Protein AF-A0A838R719-F1 (afdb_monomer_lite)

Radius of gyration: 29.33 Å; chains: 1; bounding box: 70×62×132 Å

Structure (mmCIF, N/CA/C/O backbone):
data_AF-A0A838R719-F1
#
_entry.id   AF-A0A838R719-F1
#
loop_
_atom_site.group_PDB
_atom_site.id
_atom_site.type_symbol
_atom_site.label_atom_id
_atom_site.label_alt_id
_atom_site.label_comp_id
_atom_site.label_asym_id
_atom_site.label_entity_id
_atom_site.label_seq_id
_atom_site.pdbx_PDB_ins_code
_atom_site.Cartn_x
_atom_site.Cartn_y
_atom_site.Cartn_z
_atom_site.occupancy
_atom_site.B_iso_or_equiv
_atom_site.auth_seq_id
_atom_site.auth_comp_id
_atom_site.auth_asym_id
_atom_site.auth_atom_id
_atom_site.pdbx_PDB_model_num
ATOM 1 N N . MET A 1 1 ? -8.180 -10.929 10.086 1.00 77.38 1 MET A N 1
ATOM 2 C CA . MET A 1 1 ? -8.666 -9.894 9.152 1.00 77.38 1 MET A CA 1
ATOM 3 C C . MET A 1 1 ? -10.172 -10.023 8.986 1.00 77.38 1 MET A C 1
ATOM 5 O O . MET A 1 1 ? -10.664 -11.146 8.957 1.00 77.38 1 MET A O 1
ATOM 9 N N . ILE A 1 2 ? -10.889 -8.903 8.896 1.00 78.19 2 ILE A N 1
ATOM 10 C CA . ILE A 1 2 ? -12.315 -8.831 8.558 1.00 78.19 2 ILE A CA 1
ATOM 11 C C . ILE A 1 2 ? -12.434 -7.903 7.357 1.00 78.19 2 ILE A C 1
ATOM 13 O O . ILE A 1 2 ? -12.201 -6.699 7.480 1.00 78.19 2 ILE A O 1
ATOM 17 N N . THR A 1 3 ? -12.775 -8.466 6.203 1.00 77.31 3 THR A N 1
ATOM 18 C CA . THR A 1 3 ? -12.796 -7.728 4.939 1.00 77.31 3 THR A CA 1
ATOM 19 C C . THR A 1 3 ? -14.096 -7.928 4.160 1.00 77.31 3 THR A C 1
ATOM 21 O O . THR A 1 3 ? -14.910 -8.774 4.529 1.00 77.31 3 THR A O 1
ATOM 24 N N . ASN A 1 4 ? -14.321 -7.142 3.099 1.00 71.38 4 ASN A N 1
ATOM 25 C CA . ASN A 1 4 ? -15.365 -7.381 2.084 1.00 71.38 4 ASN A CA 1
ATOM 26 C C . ASN A 1 4 ? -16.804 -7.529 2.622 1.00 71.38 4 ASN A C 1
ATOM 28 O O . ASN A 1 4 ? -17.576 -8.379 2.189 1.00 71.38 4 ASN A O 1
ATOM 32 N N . GLY A 1 5 ? -17.189 -6.691 3.579 1.00 75.94 5 GLY A N 1
ATOM 33 C CA . GLY A 1 5 ? -18.496 -6.725 4.238 1.00 75.94 5 GLY A CA 1
ATOM 34 C C . GLY A 1 5 ? -18.612 -7.791 5.331 1.00 75.94 5 GLY A C 1
ATOM 35 O O . GLY A 1 5 ? -19.689 -7.957 5.907 1.00 75.94 5 GLY A O 1
ATOM 36 N N . GLY A 1 6 ? -17.524 -8.504 5.631 1.00 78.94 6 GLY A N 1
ATOM 37 C CA . GLY A 1 6 ? -17.451 -9.484 6.702 1.00 78.94 6 GLY A CA 1
ATOM 38 C C . GLY A 1 6 ? -17.818 -8.892 8.063 1.00 78.94 6 GLY A C 1
ATOM 39 O O . GLY A 1 6 ? -17.633 -7.701 8.339 1.00 78.94 6 GLY A O 1
ATOM 40 N N . SER A 1 7 ? -18.348 -9.747 8.935 1.00 86.81 7 SER A N 1
ATOM 41 C CA . SER A 1 7 ? -18.736 -9.370 10.289 1.00 86.81 7 SER A CA 1
ATOM 42 C C . SER A 1 7 ? -18.269 -10.419 11.286 1.00 86.81 7 SER A C 1
ATOM 44 O O . SER A 1 7 ? -18.580 -11.600 11.129 1.00 86.81 7 SER A O 1
ATOM 46 N N . LEU A 1 8 ? -17.546 -9.988 12.318 1.00 86.69 8 LEU A N 1
ATOM 47 C CA . LEU A 1 8 ? -17.349 -10.781 13.524 1.00 86.69 8 LEU A CA 1
ATOM 48 C C . LEU A 1 8 ? -18.478 -10.440 14.494 1.00 86.69 8 LEU A C 1
ATOM 50 O O . LEU A 1 8 ? -18.549 -9.316 14.986 1.00 86.69 8 LEU A O 1
ATOM 54 N N . GLN A 1 9 ? -19.351 -11.409 14.755 1.00 87.19 9 GLN A N 1
ATOM 55 C CA . GLN A 1 9 ? -20.379 -11.307 15.786 1.00 87.19 9 GLN A CA 1
ATOM 56 C C . GLN A 1 9 ? -19.982 -12.204 16.949 1.00 87.19 9 GLN A C 1
ATOM 58 O O . GLN A 1 9 ? -19.832 -13.413 16.767 1.00 87.19 9 GLN A O 1
ATOM 63 N N . ASN A 1 10 ? -19.795 -11.608 18.121 1.00 79.50 10 ASN A N 1
ATOM 64 C CA . ASN A 1 10 ? -19.562 -12.345 19.353 1.00 79.50 10 ASN A CA 1
ATOM 65 C C . ASN A 1 10 ? -20.627 -11.941 20.370 1.00 79.50 10 ASN A C 1
ATOM 67 O O . ASN A 1 10 ? -20.874 -10.754 20.579 1.00 79.50 10 ASN A O 1
ATOM 71 N N . GLU A 1 11 ? -21.277 -12.945 20.957 1.00 72.25 11 GLU A N 1
ATOM 72 C CA . GLU A 1 11 ? -22.266 -12.736 22.014 1.00 72.25 11 GLU A CA 1
ATOM 73 C C . GLU A 1 11 ? -21.646 -12.737 23.422 1.00 72.25 11 GLU A C 1
ATOM 75 O O . GLU A 1 11 ? -22.366 -12.563 24.399 1.00 72.25 11 GLU A O 1
ATOM 80 N N . GLY A 1 12 ? -20.335 -12.959 23.527 1.00 68.00 12 GLY A N 1
ATOM 81 C CA . GLY A 1 12 ? -19.564 -12.760 24.749 1.00 68.00 12 GLY A CA 1
ATOM 82 C C . GLY A 1 12 ? -18.343 -11.881 24.502 1.00 68.00 12 GLY A C 1
ATOM 83 O O . GLY A 1 12 ? -18.222 -11.221 23.469 1.00 68.00 12 GLY A O 1
ATOM 84 N N . ASP A 1 13 ? -17.416 -11.920 25.447 1.00 72.38 13 ASP A N 1
ATOM 85 C CA . ASP A 1 13 ? -16.278 -11.011 25.472 1.00 72.38 13 ASP A CA 1
ATOM 86 C C . ASP A 1 13 ? -15.185 -11.405 24.459 1.00 72.38 13 ASP A C 1
ATOM 88 O O . ASP A 1 13 ? -14.971 -12.583 24.146 1.00 72.38 13 ASP A O 1
ATOM 92 N N . LEU A 1 14 ? -14.452 -10.409 23.955 1.00 77.12 14 LEU A N 1
ATOM 93 C CA . LEU A 1 14 ? -13.231 -10.589 23.172 1.00 77.12 14 LEU A CA 1
ATOM 94 C C . LEU A 1 14 ? -12.013 -10.175 24.003 1.00 77.12 14 LEU A C 1
ATOM 96 O O . LEU A 1 14 ? -11.861 -9.006 24.368 1.00 77.12 14 LEU A O 1
ATOM 100 N N . TRP A 1 15 ? -11.139 -11.138 24.298 1.00 76.56 15 TRP A N 1
ATOM 101 C CA . TRP A 1 15 ? -9.974 -10.935 25.161 1.00 76.56 15 TRP A CA 1
ATOM 102 C C . TRP A 1 15 ? -8.662 -11.023 24.384 1.00 76.56 15 TRP A C 1
ATOM 104 O O . TRP A 1 15 ? -8.458 -11.916 23.559 1.00 76.56 15 TRP A O 1
ATOM 114 N N . PHE A 1 16 ? -7.759 -10.104 24.707 1.00 72.50 16 PHE A N 1
ATOM 115 C CA . PHE A 1 16 ? -6.403 -10.024 24.186 1.00 72.50 16 PHE A CA 1
ATOM 116 C C . PHE A 1 16 ? -5.405 -10.201 25.331 1.00 72.50 16 PHE A C 1
ATOM 118 O O . PHE A 1 16 ? -5.369 -9.389 26.257 1.00 72.50 16 PHE A O 1
ATOM 125 N N . GLY A 1 17 ? -4.603 -11.264 25.254 1.00 62.38 17 GLY A N 1
ATOM 126 C CA . GLY A 1 17 ? -3.667 -11.685 26.300 1.00 62.38 17 GLY A CA 1
ATOM 127 C C . GLY A 1 17 ? -4.093 -12.985 26.990 1.00 62.38 17 GLY A C 1
ATOM 128 O O . GLY A 1 17 ? -5.257 -13.381 26.941 1.00 62.38 17 GLY A O 1
ATOM 129 N N . ALA A 1 18 ? -3.135 -13.685 27.600 1.00 48.94 18 ALA A N 1
ATOM 130 C CA . ALA A 1 18 ? -3.378 -14.915 28.354 1.00 48.94 18 ALA A CA 1
ATOM 131 C C . ALA A 1 18 ? -3.495 -14.617 29.861 1.00 48.94 18 ALA A C 1
ATOM 133 O O . ALA A 1 18 ? -2.730 -13.814 30.394 1.00 48.94 18 ALA A O 1
ATOM 134 N N . GLY A 1 19 ? -4.427 -15.278 30.557 1.00 54.28 19 GLY A N 1
ATOM 135 C CA . GLY A 1 19 ? -4.322 -15.463 32.012 1.00 54.28 19 GLY A CA 1
ATOM 136 C C . GLY A 1 19 ? -3.189 -16.444 32.342 1.00 54.28 19 GLY A C 1
ATOM 137 O O . GLY A 1 19 ? -2.858 -17.242 31.476 1.00 54.28 19 GLY A O 1
ATOM 138 N N . ASP A 1 20 ? -2.622 -16.373 33.558 1.00 50.97 20 ASP A N 1
ATOM 139 C CA . ASP A 1 20 ? -1.497 -17.141 34.158 1.00 50.97 20 ASP A CA 1
ATOM 140 C C . ASP A 1 20 ? -0.232 -17.427 33.311 1.00 50.97 20 ASP A C 1
ATOM 142 O O . ASP A 1 20 ? 0.877 -17.231 33.812 1.00 50.97 20 ASP A O 1
ATOM 146 N N . ASP A 1 21 ? -0.337 -17.776 32.035 1.00 51.78 21 ASP A N 1
ATOM 147 C CA . ASP A 1 21 ? 0.764 -17.995 31.105 1.00 51.78 21 ASP A CA 1
ATOM 148 C C . ASP A 1 21 ? 1.360 -16.666 30.608 1.00 51.78 21 ASP A C 1
ATOM 150 O O . ASP A 1 21 ? 0.670 -15.735 30.196 1.00 51.78 21 ASP A O 1
ATOM 154 N N . THR A 1 22 ? 2.686 -16.550 30.674 1.00 52.50 22 THR A N 1
ATOM 155 C CA . THR A 1 22 ? 3.433 -15.379 30.198 1.00 52.50 22 THR A CA 1
ATOM 156 C C . THR A 1 22 ? 3.223 -15.177 28.693 1.00 52.50 22 THR A C 1
ATOM 158 O O . THR A 1 22 ? 3.523 -16.112 27.942 1.00 52.50 22 THR A O 1
ATOM 161 N N . PRO A 1 23 ? 2.787 -13.985 28.228 1.00 53.38 23 PRO A N 1
ATOM 162 C CA . PRO A 1 23 ? 2.910 -13.616 26.822 1.00 53.38 23 PRO A CA 1
ATOM 163 C C . PRO A 1 23 ? 4.351 -13.860 26.370 1.00 53.38 23 PRO A C 1
ATOM 165 O O . PRO A 1 23 ? 5.290 -13.544 27.107 1.00 53.38 23 PRO A O 1
ATOM 168 N N . GLN A 1 24 ? 4.527 -14.481 25.203 1.00 56.62 24 GLN A N 1
ATOM 169 C CA . GLN A 1 24 ? 5.858 -14.602 24.619 1.00 56.62 24 GLN A CA 1
ATOM 170 C C . GLN A 1 24 ? 6.325 -13.208 24.201 1.00 56.62 24 GLN A C 1
ATOM 172 O O . GLN A 1 24 ? 5.541 -12.436 23.654 1.00 56.62 24 GLN A O 1
ATOM 177 N N . ASP A 1 25 ? 7.584 -12.900 24.493 1.00 56.81 25 ASP A N 1
ATOM 178 C CA . ASP A 1 25 ? 8.253 -11.708 23.979 1.00 56.81 25 ASP A CA 1
ATOM 179 C C . ASP A 1 25 ? 8.214 -11.736 22.438 1.00 56.81 25 ASP A C 1
ATOM 181 O O . ASP A 1 25 ? 8.481 -12.789 21.847 1.00 56.81 25 ASP A O 1
ATOM 185 N N . GLY A 1 26 ? 7.819 -10.630 21.803 1.00 57.72 26 GLY A N 1
ATOM 186 C CA . GLY A 1 26 ? 7.615 -10.517 20.351 1.00 57.72 26 GLY A CA 1
ATOM 187 C C . GLY A 1 26 ? 6.250 -11.005 19.834 1.00 57.72 26 GLY A C 1
ATOM 188 O O . GLY A 1 26 ? 6.131 -11.381 18.665 1.00 57.72 26 GLY A O 1
ATOM 189 N N . LEU A 1 27 ? 5.210 -11.086 20.679 1.00 66.50 27 LEU A N 1
ATOM 190 C CA . LEU A 1 27 ? 3.857 -11.444 20.227 1.00 66.50 27 LEU A CA 1
ATOM 191 C C . LEU A 1 27 ? 3.095 -10.201 19.744 1.00 66.50 27 LEU A C 1
ATOM 193 O O . LEU A 1 27 ? 2.573 -9.429 20.547 1.00 66.50 27 LEU A O 1
ATOM 197 N N . HIS A 1 28 ? 2.924 -10.085 18.428 1.00 72.75 28 HIS A N 1
ATOM 198 C CA . HIS A 1 28 ? 2.081 -9.064 17.804 1.00 72.75 28 HIS A CA 1
ATOM 199 C C . HIS A 1 28 ? 0.752 -9.684 17.350 1.00 72.75 28 HIS A C 1
ATOM 201 O O . HIS A 1 28 ? 0.721 -10.622 16.550 1.00 72.75 28 HIS A O 1
ATOM 207 N N . VAL A 1 29 ? -0.369 -9.170 17.855 1.00 78.50 29 VAL A N 1
ATOM 208 C CA . VAL A 1 29 ? -1.722 -9.571 17.450 1.00 78.50 29 VAL A CA 1
ATOM 209 C C . VAL A 1 29 ? -2.439 -8.360 16.864 1.00 78.50 29 VAL A C 1
ATOM 211 O O . VAL A 1 29 ? -2.842 -7.439 17.576 1.00 78.50 29 VAL A O 1
ATOM 214 N N . LYS A 1 30 ? -2.656 -8.397 15.549 1.00 83.75 30 LYS A N 1
ATOM 215 C CA . LYS A 1 30 ? -3.321 -7.335 14.788 1.00 83.75 30 LYS A CA 1
ATOM 216 C C . LYS A 1 30 ? -4.665 -7.822 14.242 1.00 83.75 30 LYS A C 1
ATOM 218 O O . LYS A 1 30 ? -4.744 -8.800 13.498 1.00 83.75 30 LYS A O 1
ATOM 223 N N . PHE A 1 31 ? -5.741 -7.125 14.590 1.00 87.62 31 PHE A N 1
ATOM 224 C CA . PHE A 1 31 ? -7.045 -7.248 13.945 1.00 87.62 31 PHE A CA 1
ATOM 225 C C . PHE A 1 31 ? -7.160 -6.191 12.860 1.00 87.62 31 PHE A C 1
ATOM 227 O O . PHE A 1 31 ? -7.421 -5.028 13.150 1.00 87.62 31 PHE A O 1
ATOM 234 N N . GLU A 1 32 ? -6.997 -6.603 11.607 1.00 89.75 32 GLU A N 1
ATOM 235 C CA . GLU A 1 32 ? -7.240 -5.710 10.476 1.00 89.75 32 GLU A CA 1
ATOM 236 C C . GLU A 1 32 ? -8.698 -5.738 10.032 1.00 89.75 32 GLU A C 1
ATOM 238 O O . GLU A 1 32 ? -9.289 -6.813 9.864 1.00 89.75 32 GLU A O 1
ATOM 243 N N . ILE A 1 33 ? -9.258 -4.549 9.825 1.00 89.38 33 ILE A N 1
ATOM 244 C CA . ILE A 1 33 ? -10.626 -4.321 9.374 1.00 89.38 33 ILE A CA 1
ATOM 245 C C . ILE A 1 33 ? -10.572 -3.456 8.113 1.00 89.38 33 ILE A C 1
ATOM 247 O O . ILE A 1 33 ? -10.143 -2.305 8.163 1.00 89.38 33 ILE A O 1
ATOM 251 N N . ASN A 1 34 ? -11.056 -3.992 6.994 1.00 87.69 34 ASN A N 1
ATOM 252 C CA . ASN A 1 34 ? -11.165 -3.258 5.734 1.00 87.69 34 ASN A CA 1
ATOM 253 C C . ASN A 1 34 ? -12.505 -3.550 5.065 1.00 87.69 34 ASN A C 1
ATOM 255 O O . ASN A 1 34 ? -12.730 -4.636 4.548 1.00 87.69 34 ASN A O 1
ATOM 259 N N . ASN A 1 35 ? -13.408 -2.581 5.059 1.00 85.88 35 ASN A N 1
ATOM 260 C CA . ASN A 1 35 ? -14.805 -2.767 4.686 1.00 85.88 35 ASN A CA 1
ATOM 261 C C . ASN A 1 35 ? -15.501 -3.825 5.567 1.00 85.88 35 ASN A C 1
ATOM 263 O O . ASN A 1 35 ? -16.239 -4.660 5.064 1.00 85.88 35 ASN A O 1
ATOM 267 N N . GLY A 1 36 ? -15.242 -3.839 6.878 1.00 88.31 36 GLY A N 1
ATOM 268 C CA . GLY A 1 36 ? -15.708 -4.886 7.799 1.00 88.31 36 GLY A CA 1
ATOM 269 C C . GLY A 1 36 ? -16.334 -4.355 9.089 1.00 88.31 36 GLY A C 1
ATOM 270 O O . GLY A 1 36 ? -16.240 -3.165 9.400 1.00 88.31 36 GLY A O 1
ATOM 271 N N . THR A 1 37 ? -16.972 -5.245 9.855 1.00 91.12 37 THR A N 1
ATOM 272 C CA . THR A 1 37 ? -17.564 -4.902 11.161 1.00 91.12 37 THR A CA 1
ATOM 273 C C . THR A 1 37 ? -17.186 -5.887 12.264 1.00 91.12 37 THR A C 1
ATOM 275 O O . THR A 1 37 ? -17.127 -7.096 12.043 1.00 91.12 37 THR A O 1
ATOM 278 N N . ILE A 1 38 ? -16.979 -5.374 13.474 1.00 90.12 38 ILE A N 1
ATOM 279 C CA . ILE A 1 38 ? -16.944 -6.167 14.706 1.00 90.12 38 ILE A CA 1
ATOM 280 C C . ILE A 1 38 ? -18.122 -5.728 15.567 1.00 90.12 38 ILE A C 1
ATOM 282 O O . ILE A 1 38 ? -18.239 -4.546 15.882 1.00 90.12 38 ILE A O 1
ATOM 286 N N . ASN A 1 39 ? -18.978 -6.672 15.947 1.00 89.75 39 ASN A N 1
ATOM 287 C CA . ASN A 1 39 ? -20.129 -6.437 16.809 1.00 89.75 39 ASN A CA 1
ATOM 288 C C . ASN A 1 39 ? -20.024 -7.346 18.038 1.00 89.75 39 ASN A C 1
ATOM 290 O O . ASN A 1 39 ? -20.223 -8.559 17.938 1.00 89.75 39 ASN A O 1
ATOM 294 N N . LEU A 1 40 ? -19.694 -6.743 19.177 1.00 86.75 40 LEU A N 1
ATOM 295 C CA . LEU A 1 40 ? -19.631 -7.379 20.492 1.00 86.75 40 LEU A CA 1
ATOM 296 C C . LEU A 1 40 ? -20.865 -6.904 21.268 1.00 86.75 40 LEU A C 1
ATOM 298 O O . LEU A 1 40 ? -20.818 -5.882 21.945 1.00 86.75 40 LEU A O 1
ATOM 302 N N . THR A 1 41 ? -22.011 -7.538 21.010 1.00 74.88 41 THR A N 1
ATOM 303 C CA . THR A 1 41 ? -23.331 -7.039 21.451 1.00 74.88 41 THR A CA 1
ATOM 304 C C . THR A 1 41 ? -24.197 -8.100 22.136 1.00 74.88 41 THR A C 1
ATOM 306 O O . THR A 1 41 ? -25.429 -8.024 22.070 1.00 74.88 41 THR A O 1
ATOM 309 N N . GLY A 1 42 ? -23.591 -9.172 22.650 1.00 66.62 42 GLY A N 1
ATOM 310 C CA . GLY A 1 42 ? -24.321 -10.191 23.404 1.00 66.62 42 GLY A CA 1
ATOM 311 C C . GLY A 1 42 ? -24.181 -10.014 24.908 1.00 66.62 42 GLY A C 1
ATOM 312 O O . GLY A 1 42 ? -23.352 -9.264 25.394 1.00 66.62 42 GLY A O 1
ATOM 313 N N . GLY A 1 43 ? -25.058 -10.689 25.651 1.00 57.09 43 GLY A N 1
ATOM 314 C CA . GLY A 1 43 ? -25.228 -10.425 27.076 1.00 57.09 43 GLY A CA 1
ATOM 315 C C . GLY A 1 43 ? -24.026 -10.830 27.928 1.00 57.09 43 GLY A C 1
ATOM 316 O O . GLY A 1 43 ? -23.511 -11.931 27.763 1.00 57.09 43 GLY A O 1
ATOM 317 N N . ASP A 1 44 ? -23.696 -9.965 28.895 1.00 56.72 44 ASP A N 1
ATOM 318 C CA . ASP A 1 44 ? -22.672 -10.115 29.937 1.00 56.72 44 ASP A CA 1
ATOM 319 C C . ASP A 1 44 ? -22.376 -11.585 30.295 1.00 56.72 44 ASP A C 1
ATOM 321 O O . ASP A 1 44 ? -23.104 -12.221 31.076 1.00 56.72 44 ASP A O 1
ATOM 325 N N . VAL A 1 45 ? -21.286 -12.138 29.759 1.00 51.28 45 VAL A N 1
ATOM 326 C CA . VAL A 1 45 ? -20.786 -13.432 30.217 1.00 51.28 45 VAL A CA 1
ATOM 327 C C . VAL A 1 45 ? -19.997 -13.171 31.494 1.00 51.28 45 VAL A C 1
ATOM 329 O O . VAL A 1 45 ? -18.846 -12.754 31.480 1.00 51.28 45 VAL A O 1
ATOM 332 N N . TYR A 1 46 ? -20.635 -13.415 32.638 1.00 51.56 46 TYR A N 1
ATOM 333 C CA . TYR A 1 46 ? -19.911 -13.583 33.896 1.00 51.56 46 TYR A CA 1
ATOM 334 C C . TYR A 1 46 ? -18.855 -14.684 33.704 1.00 51.56 46 TYR A C 1
ATOM 336 O O . TYR A 1 46 ? -19.244 -15.777 33.277 1.00 51.56 46 TYR A O 1
ATOM 344 N N . PRO A 1 47 ? -17.573 -14.474 34.057 1.00 48.31 47 PRO A N 1
ATOM 345 C CA . PRO A 1 47 ? -16.648 -15.592 34.167 1.00 48.31 47 PRO A CA 1
ATOM 346 C C . PRO A 1 47 ? -17.202 -16.570 35.215 1.00 48.31 47 PRO A C 1
ATOM 348 O O . PRO A 1 47 ? -17.322 -16.247 36.401 1.00 48.31 47 PRO A O 1
ATOM 351 N N . ASP A 1 48 ? -17.633 -17.746 34.754 1.00 44.19 48 ASP A N 1
ATOM 352 C CA . ASP A 1 48 ? -17.992 -18.882 35.601 1.00 44.19 48 ASP A CA 1
ATOM 353 C C . ASP A 1 48 ? -16.718 -19.603 36.032 1.00 44.19 48 ASP A C 1
ATOM 355 O O . ASP A 1 48 ? -16.453 -20.722 35.608 1.00 44.19 48 ASP A O 1
ATOM 359 N N . ASP A 1 49 ? -15.915 -18.960 36.874 1.00 42.12 49 ASP A N 1
ATOM 360 C CA . ASP A 1 49 ? -14.897 -19.628 37.673 1.00 42.12 49 ASP A CA 1
ATOM 361 C C . ASP A 1 49 ? -14.226 -18.673 38.663 1.00 42.12 49 ASP A C 1
ATOM 363 O O . ASP A 1 49 ? -13.663 -17.649 38.320 1.00 42.12 49 ASP A O 1
ATOM 367 N N . GLN A 1 50 ? -14.367 -19.046 39.935 1.00 41.41 50 GLN A N 1
ATOM 368 C CA . GLN A 1 50 ? -13.524 -18.937 41.144 1.00 41.41 50 GLN A CA 1
ATOM 369 C C . GLN A 1 50 ? -12.296 -17.997 41.271 1.00 41.41 50 GLN A C 1
ATOM 371 O O . GLN A 1 50 ? -11.755 -17.916 42.372 1.00 41.41 50 GLN A O 1
ATOM 376 N N . GLU A 1 51 ? -11.889 -17.241 40.264 1.00 43.59 51 GLU A N 1
ATOM 377 C CA . GLU A 1 51 ? -10.720 -16.359 40.226 1.00 43.59 51 GLU A CA 1
ATOM 378 C C . GLU A 1 51 ? -11.197 -14.913 40.014 1.00 43.59 51 GLU A C 1
ATOM 380 O O . GLU A 1 51 ? -10.910 -14.323 38.987 1.00 43.59 51 GLU A O 1
ATOM 385 N N . GLY A 1 52 ? -11.995 -14.347 40.935 1.00 43.88 52 GLY A N 1
ATOM 386 C CA . GLY A 1 52 ? -12.703 -13.052 40.802 1.00 43.88 52 GLY A CA 1
ATOM 387 C C . GLY A 1 52 ? -11.845 -11.805 40.511 1.00 43.88 52 GLY A C 1
ATOM 388 O O . GLY A 1 52 ? -11.770 -10.901 41.341 1.00 43.88 52 GLY A O 1
ATOM 389 N N . ILE A 1 53 ? -11.219 -11.756 39.339 1.00 47.38 53 ILE A N 1
ATOM 390 C CA . ILE A 1 53 ? -10.015 -10.973 39.061 1.00 47.38 53 ILE A CA 1
ATOM 391 C C . ILE A 1 53 ? -10.202 -10.028 37.858 1.00 47.38 53 ILE A C 1
ATOM 393 O O . ILE A 1 53 ? -9.430 -9.089 37.713 1.00 47.38 53 ILE A O 1
ATOM 397 N N . LEU A 1 54 ? -11.237 -10.177 37.024 1.00 51.72 54 LEU A N 1
ATOM 398 C CA . LEU A 1 54 ? -11.439 -9.329 35.838 1.00 51.72 54 LEU A CA 1
ATOM 399 C C . LEU A 1 54 ? -12.929 -8.948 35.722 1.00 51.72 54 LEU A C 1
ATOM 401 O O . LEU A 1 54 ? -13.795 -9.817 35.743 1.00 51.72 54 LEU A O 1
ATOM 405 N N . GLY A 1 55 ? -13.251 -7.648 35.709 1.00 54.50 55 GLY A N 1
ATOM 406 C CA . GLY A 1 55 ? -14.635 -7.150 35.589 1.00 54.50 55 GLY A CA 1
ATOM 407 C C . GLY A 1 55 ? -15.281 -7.455 34.226 1.00 54.50 55 GLY A C 1
ATOM 408 O O . GLY A 1 55 ? -14.601 -7.903 33.312 1.00 54.50 55 GLY A O 1
ATOM 409 N N . THR A 1 56 ? -16.582 -7.180 34.071 1.00 64.88 56 THR A N 1
ATOM 410 C CA . THR A 1 56 ? -17.323 -7.388 32.808 1.00 64.88 56 THR A CA 1
ATOM 411 C C . THR A 1 56 ? -16.872 -6.386 31.734 1.00 64.88 56 THR A C 1
ATOM 413 O O . THR A 1 56 ? -16.878 -5.176 31.994 1.00 64.88 56 THR A O 1
ATOM 416 N N . ALA A 1 57 ? -16.461 -6.866 30.556 1.00 68.50 57 ALA A N 1
ATOM 417 C CA . ALA A 1 57 ? -16.045 -6.041 29.419 1.00 68.50 57 ALA A CA 1
ATOM 418 C C . ALA A 1 57 ? -16.317 -6.771 28.104 1.00 68.50 57 ALA A C 1
ATOM 420 O O . ALA A 1 57 ? -15.893 -7.908 27.958 1.00 68.50 57 ALA A O 1
ATOM 421 N N . ASP A 1 58 ? -16.879 -6.092 27.108 1.00 72.88 58 ASP A N 1
ATOM 422 C CA . ASP A 1 58 ? -17.014 -6.676 25.767 1.00 72.88 58 ASP A CA 1
ATOM 423 C C . ASP A 1 58 ? -15.645 -6.846 25.111 1.00 72.88 58 ASP A C 1
ATOM 425 O O . ASP A 1 58 ? -15.402 -7.786 24.358 1.00 72.88 58 ASP A O 1
ATOM 429 N N . LEU A 1 59 ? -14.735 -5.917 25.406 1.00 77.12 59 LEU A N 1
ATOM 430 C CA . LEU A 1 59 ? -13.383 -5.884 24.877 1.00 77.12 59 LEU A CA 1
ATOM 431 C C . LEU A 1 59 ? -12.380 -5.683 26.016 1.00 77.12 59 LEU A C 1
ATOM 433 O O . LEU A 1 59 ? -12.415 -4.656 26.700 1.00 77.12 59 LEU A O 1
ATOM 437 N N . LEU A 1 60 ? -11.470 -6.644 26.196 1.00 74.50 60 LEU A N 1
ATOM 438 C CA . LEU A 1 60 ? -10.451 -6.624 27.247 1.00 74.50 60 LEU A CA 1
ATOM 439 C C . LEU A 1 60 ? -9.043 -6.787 26.666 1.00 74.50 60 LEU A C 1
ATOM 441 O O . LEU A 1 60 ? -8.761 -7.771 25.986 1.00 74.50 60 LEU A O 1
ATOM 445 N N . PHE A 1 61 ? -8.146 -5.861 27.006 1.00 73.38 61 PHE A N 1
ATOM 446 C CA . PHE A 1 61 ? -6.711 -5.960 26.711 1.00 73.38 61 PHE A CA 1
ATOM 447 C C . PHE A 1 61 ? -5.910 -6.142 27.996 1.00 73.38 61 PHE A C 1
ATOM 449 O O . PHE A 1 61 ? -6.061 -5.341 28.919 1.00 73.38 61 PHE A O 1
ATOM 456 N N . VAL A 1 62 ? -5.047 -7.157 28.055 1.00 67.19 62 VAL A N 1
ATOM 457 C CA . VAL A 1 62 ? -4.216 -7.465 29.228 1.00 67.19 62 VAL A CA 1
ATOM 458 C C . VAL A 1 62 ? -2.734 -7.308 28.885 1.00 67.19 62 VAL A C 1
ATOM 460 O O . VAL A 1 62 ? -2.189 -8.050 28.069 1.00 67.19 62 VAL A O 1
ATOM 463 N N . TYR A 1 63 ? -2.071 -6.358 29.549 1.00 61.38 63 TYR A N 1
ATOM 464 C CA . TYR A 1 63 ? -0.631 -6.105 29.423 1.00 61.38 63 TYR A CA 1
ATOM 465 C C . TYR A 1 63 ? 0.118 -6.579 30.676 1.00 61.38 63 TYR A C 1
ATOM 467 O O . TYR A 1 63 ? -0.232 -6.169 31.786 1.00 61.38 63 TYR A O 1
ATOM 475 N N . ARG A 1 64 ? 1.183 -7.379 30.510 1.00 59.91 64 ARG A N 1
ATOM 476 C CA . ARG A 1 64 ? 2.142 -7.727 31.581 1.00 59.91 64 ARG A CA 1
ATOM 477 C C . ARG A 1 64 ? 3.449 -6.952 31.405 1.00 59.91 64 ARG A C 1
ATOM 479 O O . ARG A 1 64 ? 3.862 -6.693 30.283 1.00 59.91 64 ARG A O 1
ATOM 486 N N . ILE A 1 65 ? 4.123 -6.618 32.504 1.00 52.97 65 ILE A N 1
ATOM 487 C CA . ILE A 1 65 ? 5.491 -6.062 32.498 1.00 52.97 65 ILE A CA 1
ATOM 488 C C . ILE A 1 65 ? 6.477 -7.171 32.898 1.00 52.97 65 ILE A C 1
ATOM 490 O O . ILE A 1 65 ? 6.149 -8.003 33.744 1.00 52.97 65 ILE A O 1
ATOM 494 N N . HIS A 1 66 ? 7.680 -7.222 32.308 1.00 45.00 66 HIS A N 1
ATOM 495 C CA . HIS A 1 66 ? 8.653 -8.275 32.623 1.00 45.00 66 HIS A CA 1
ATOM 496 C C . HIS A 1 66 ? 9.065 -8.238 34.121 1.00 45.00 66 HIS A C 1
ATOM 498 O O . HIS A 1 66 ? 9.440 -7.169 34.616 1.00 45.00 66 HIS A O 1
ATOM 504 N N . PRO A 1 67 ? 9.065 -9.375 34.859 1.00 43.75 67 PRO A N 1
ATOM 505 C CA . PRO A 1 67 ? 9.256 -9.411 36.320 1.00 43.75 67 PRO A CA 1
ATOM 506 C C . PRO A 1 67 ? 10.601 -8.892 36.840 1.00 43.75 67 PRO A C 1
ATOM 508 O O . PRO A 1 67 ? 10.726 -8.598 38.028 1.00 43.75 67 PRO A O 1
ATOM 511 N N . VAL A 1 68 ? 11.632 -8.874 35.992 1.00 44.62 68 VAL A N 1
ATOM 512 C CA . VAL A 1 68 ? 13.028 -8.704 36.432 1.00 44.62 68 VAL A CA 1
ATOM 513 C C . VAL A 1 68 ? 13.610 -7.351 36.025 1.00 44.62 68 VAL A C 1
ATOM 515 O O . VAL A 1 68 ? 14.401 -6.792 36.782 1.00 44.62 68 VAL A O 1
ATOM 518 N N . ASP A 1 69 ? 13.168 -6.788 34.897 1.00 45.84 69 ASP A N 1
ATOM 519 C CA . ASP A 1 69 ? 13.868 -5.664 34.261 1.00 45.84 69 ASP A CA 1
ATOM 520 C C . ASP A 1 69 ? 13.001 -4.407 34.075 1.00 45.84 69 ASP A C 1
ATOM 522 O O . ASP A 1 69 ? 13.521 -3.382 33.643 1.00 45.84 69 ASP A O 1
ATOM 526 N N . LEU A 1 70 ? 11.700 -4.447 34.419 1.00 45.47 70 LEU A N 1
ATOM 527 C CA . LEU A 1 70 ? 10.730 -3.362 34.155 1.00 45.47 70 LEU A CA 1
ATOM 528 C C . LEU A 1 70 ? 10.678 -2.925 32.676 1.00 45.47 70 LEU A C 1
ATOM 530 O O . LEU A 1 70 ? 10.180 -1.845 32.360 1.00 45.47 70 LEU A O 1
ATOM 534 N N . VAL A 1 71 ? 11.188 -3.764 31.775 1.00 40.91 71 VAL A N 1
ATOM 535 C CA . VAL A 1 71 ? 11.089 -3.577 30.330 1.00 40.91 71 VAL A CA 1
ATOM 536 C C . VAL A 1 71 ? 9.702 -4.080 29.908 1.00 40.91 71 VAL A C 1
ATOM 538 O O . VAL A 1 71 ? 9.304 -5.171 30.343 1.00 40.91 71 VAL A O 1
ATOM 541 N N . PRO A 1 72 ? 8.924 -3.297 29.140 1.00 44.91 72 PRO A N 1
ATOM 542 C CA . PRO A 1 72 ? 7.713 -3.804 28.503 1.00 44.91 72 PRO A CA 1
ATOM 543 C C . PRO A 1 72 ? 8.070 -5.047 27.680 1.00 44.91 72 PRO A C 1
ATOM 545 O O . PRO A 1 72 ? 9.040 -5.005 26.932 1.00 44.91 72 PRO A O 1
ATOM 548 N N . VAL A 1 73 ? 7.333 -6.151 27.834 1.00 49.03 73 VAL A N 1
ATOM 549 C CA . VAL A 1 73 ? 7.418 -7.245 26.849 1.00 49.03 73 VAL A CA 1
ATOM 550 C C . VAL A 1 73 ? 6.988 -6.675 25.506 1.00 49.03 73 VAL A C 1
ATOM 552 O O . VAL A 1 73 ? 5.992 -5.943 25.466 1.00 49.03 73 VAL A O 1
ATOM 555 N N . ASP A 1 74 ? 7.721 -7.002 24.445 1.00 56.56 74 ASP A N 1
ATOM 556 C CA . ASP A 1 74 ? 7.410 -6.564 23.087 1.00 56.56 74 ASP A CA 1
ATOM 557 C C . ASP A 1 74 ? 6.131 -7.270 22.617 1.00 56.56 74 ASP A C 1
ATOM 559 O O . ASP A 1 74 ? 6.136 -8.365 22.059 1.00 56.56 74 ASP A O 1
ATOM 563 N N . THR A 1 75 ? 4.995 -6.713 23.023 1.00 59.03 75 THR A N 1
ATOM 564 C CA . THR A 1 75 ? 3.666 -7.253 22.773 1.00 59.03 75 THR A CA 1
ATOM 565 C C . THR A 1 75 ? 2.793 -6.140 22.240 1.00 59.03 75 THR A C 1
ATOM 567 O O . THR A 1 75 ? 2.491 -5.179 22.951 1.00 59.03 75 THR A O 1
ATOM 570 N N . ASP A 1 76 ? 2.388 -6.275 20.979 1.00 71.94 76 ASP A N 1
ATOM 571 C CA . ASP A 1 76 ? 1.556 -5.290 20.300 1.00 71.94 76 ASP A CA 1
ATOM 572 C C . ASP A 1 76 ? 0.153 -5.849 20.057 1.00 71.94 76 ASP A C 1
ATOM 574 O O . ASP A 1 76 ? -0.023 -6.851 19.363 1.00 71.94 76 ASP A O 1
ATOM 578 N N . TYR A 1 77 ? -0.857 -5.195 20.627 1.00 81.12 77 TYR A N 1
ATOM 579 C CA . TYR A 1 77 ? -2.262 -5.493 20.366 1.00 81.12 77 TYR A CA 1
ATOM 580 C C . TYR A 1 77 ? -2.865 -4.326 19.602 1.00 81.12 77 TYR A C 1
ATOM 582 O O . TYR A 1 77 ? -2.993 -3.228 20.145 1.00 81.12 77 TYR A O 1
ATOM 590 N N . ALA A 1 78 ? -3.290 -4.576 18.368 1.00 87.56 78 ALA A N 1
ATOM 591 C CA . ALA A 1 78 ? -3.836 -3.537 17.509 1.00 87.56 78 ALA A CA 1
ATOM 592 C C . ALA A 1 78 ? -5.182 -3.942 16.903 1.00 87.56 78 ALA A C 1
ATOM 594 O O . ALA A 1 78 ? -5.344 -5.038 16.372 1.00 87.56 78 ALA A O 1
ATOM 595 N N . ILE A 1 79 ? -6.141 -3.019 16.926 1.00 92.75 79 ILE A N 1
ATOM 596 C CA . ILE A 1 79 ? -7.326 -3.023 16.068 1.00 92.75 79 ILE A CA 1
ATOM 597 C C . ILE A 1 79 ? -7.088 -1.950 15.015 1.00 92.75 79 ILE A C 1
ATOM 599 O O . ILE A 1 79 ? -7.209 -0.756 15.295 1.00 92.75 79 ILE A O 1
ATOM 603 N N . ASN A 1 80 ? -6.720 -2.381 13.815 1.00 94.44 80 ASN A N 1
ATOM 604 C CA . ASN A 1 80 ? -6.319 -1.502 12.733 1.00 94.44 80 ASN A CA 1
ATOM 605 C C . ASN A 1 80 ? -7.381 -1.454 11.633 1.00 94.44 80 ASN A C 1
ATOM 607 O O . ASN A 1 80 ? -7.746 -2.479 11.061 1.00 94.44 80 ASN A O 1
ATOM 611 N N . PHE A 1 81 ? -7.846 -0.254 11.306 1.00 95.56 81 PHE A N 1
ATOM 612 C CA . PHE A 1 81 ? -8.719 -0.017 10.165 1.00 95.56 81 PHE A CA 1
ATOM 613 C C . PHE A 1 81 ? -7.875 0.381 8.952 1.00 95.56 81 PHE A C 1
ATOM 615 O O . PHE A 1 81 ? -7.319 1.474 8.934 1.00 95.56 81 PHE A O 1
ATOM 622 N N . THR A 1 82 ? -7.790 -0.482 7.941 1.00 90.44 82 THR A N 1
ATOM 623 C CA . THR A 1 82 ? -7.122 -0.202 6.648 1.00 90.44 82 THR A CA 1
ATOM 624 C C . THR A 1 82 ? -8.124 0.201 5.561 1.00 90.44 82 THR A C 1
ATOM 626 O O . THR A 1 82 ? -7.822 0.262 4.374 1.00 90.44 82 THR A O 1
ATOM 629 N N . GLY A 1 83 ? -9.365 0.467 5.965 1.00 88.81 83 GLY A N 1
ATOM 630 C CA . GLY A 1 83 ? -10.430 0.941 5.102 1.00 88.81 83 GLY A CA 1
ATOM 631 C C . GLY A 1 83 ? -11.689 1.274 5.905 1.00 88.81 83 GLY A C 1
ATOM 632 O O . GLY A 1 83 ? -11.641 1.373 7.135 1.00 88.81 83 GLY A O 1
ATOM 633 N N . PRO A 1 84 ? -12.842 1.442 5.234 1.00 89.12 84 PRO A N 1
ATOM 634 C CA . PRO A 1 84 ? -14.110 1.690 5.912 1.00 89.12 84 PRO A CA 1
ATOM 635 C C . PRO A 1 84 ? -14.420 0.573 6.914 1.00 89.12 84 PRO A C 1
ATOM 637 O O . PRO A 1 84 ? -14.164 -0.592 6.646 1.00 89.12 84 PRO A O 1
ATOM 640 N N . GLY A 1 85 ? -15.022 0.871 8.055 1.00 94.00 85 GLY A N 1
ATOM 641 C CA . GLY A 1 85 ? -15.418 -0.191 8.976 1.00 94.00 85 GLY A CA 1
ATOM 642 C C . GLY A 1 85 ? -15.879 0.332 10.317 1.00 94.00 85 GLY A C 1
ATOM 643 O O . GLY A 1 85 ? -15.752 1.524 10.608 1.00 94.00 85 GLY A O 1
ATOM 644 N N . SER A 1 86 ? -16.410 -0.569 11.139 1.00 95.88 86 SER A N 1
ATOM 645 C CA . SER A 1 86 ? -16.838 -0.231 12.494 1.00 95.88 86 SER A CA 1
ATOM 646 C C . SER A 1 86 ? -16.532 -1.316 13.517 1.00 95.88 86 SER A C 1
ATOM 648 O O . SER A 1 86 ? -16.490 -2.506 13.209 1.00 95.88 86 SER A O 1
ATOM 650 N N . LEU A 1 87 ? -16.370 -0.878 14.760 1.00 95.00 87 LEU A N 1
ATOM 651 C CA . LEU A 1 87 ? -16.336 -1.724 15.944 1.00 95.00 87 LEU A CA 1
ATOM 652 C C . LEU A 1 87 ? -17.408 -1.210 16.901 1.00 95.00 87 LEU A C 1
ATOM 654 O O . LEU A 1 87 ? -17.407 -0.028 17.247 1.00 95.00 87 LEU A O 1
ATOM 658 N N . THR A 1 88 ? -18.298 -2.101 17.313 1.00 93.06 88 THR A N 1
ATOM 659 C CA . THR A 1 88 ? -19.389 -1.829 18.244 1.00 93.06 88 THR A CA 1
ATOM 660 C C . THR A 1 88 ? -19.243 -2.718 19.468 1.00 93.06 88 THR A C 1
ATOM 662 O O . THR A 1 88 ? -19.079 -3.930 19.336 1.00 93.06 88 THR A O 1
ATOM 665 N N . VAL A 1 89 ? -19.327 -2.095 20.638 1.00 89.19 89 VAL A N 1
ATOM 666 C CA . VAL A 1 89 ? -19.451 -2.748 21.946 1.00 89.19 89 VAL A CA 1
ATOM 667 C C . VAL A 1 89 ? -20.789 -2.365 22.583 1.00 89.19 89 VAL A C 1
ATOM 669 O O . VAL A 1 89 ? -21.430 -1.389 22.163 1.00 89.19 89 VAL A O 1
ATOM 672 N N . ASP A 1 90 ? -21.235 -3.118 23.578 1.00 83.69 90 ASP A N 1
ATOM 673 C CA . ASP A 1 90 ? -22.483 -2.880 24.287 1.00 83.69 90 ASP A CA 1
ATOM 674 C C . ASP A 1 90 ? -22.274 -2.342 25.713 1.00 83.69 90 ASP A C 1
ATOM 676 O O . ASP A 1 90 ? -21.374 -1.534 25.978 1.00 83.69 90 ASP A O 1
ATOM 680 N N . HIS A 1 91 ? -23.204 -2.663 26.614 1.00 77.94 91 HIS A N 1
ATOM 681 C CA . HIS A 1 91 ? -23.194 -2.195 27.981 1.00 77.94 91 HIS A CA 1
ATOM 682 C C . HIS A 1 91 ? -21.895 -2.538 28.698 1.00 77.94 91 HIS A C 1
ATOM 684 O O . HIS A 1 91 ? -21.460 -1.715 29.505 1.00 77.94 91 HIS A O 1
ATOM 690 N N . SER A 1 92 ? -21.262 -3.682 28.439 1.00 74.38 92 SER A N 1
ATOM 691 C CA . SER A 1 92 ? -20.059 -4.090 29.169 1.00 74.38 92 SER A CA 1
ATOM 692 C C . SER A 1 92 ? -18.828 -3.256 28.787 1.00 74.38 92 SER A C 1
ATOM 694 O O . SER A 1 92 ? -18.026 -2.904 29.658 1.00 74.38 92 SER A O 1
ATOM 696 N N . GLY A 1 93 ? -18.776 -2.731 27.564 1.00 79.31 93 GLY A N 1
ATOM 697 C CA . GLY A 1 93 ? -17.836 -1.700 27.133 1.00 79.31 93 GLY A CA 1
ATOM 698 C C . GLY A 1 93 ? -16.400 -2.209 26.993 1.00 79.31 93 GLY A C 1
ATOM 699 O O . GLY A 1 93 ? -16.158 -3.374 26.700 1.00 79.31 93 GLY A O 1
ATOM 700 N N . ILE A 1 94 ? -15.424 -1.317 27.171 1.00 79.75 94 ILE A N 1
ATOM 701 C CA . ILE A 1 94 ? -14.007 -1.599 26.889 1.00 79.75 94 ILE A CA 1
ATOM 702 C C . ILE A 1 94 ? -13.175 -1.421 28.152 1.00 79.75 94 ILE A C 1
ATOM 704 O O . ILE A 1 94 ? -13.278 -0.377 28.798 1.00 79.75 94 ILE A O 1
ATOM 708 N N . ASN A 1 95 ? -12.288 -2.372 28.444 1.00 75.31 95 ASN A N 1
ATOM 709 C CA . ASN A 1 95 ? -11.331 -2.294 29.544 1.00 75.31 95 ASN A CA 1
ATOM 710 C C . ASN A 1 95 ? -9.889 -2.561 29.070 1.00 75.31 95 ASN A C 1
ATOM 712 O O . ASN A 1 95 ? -9.635 -3.408 28.214 1.00 75.31 95 ASN A O 1
ATOM 716 N N . ILE A 1 96 ? -8.928 -1.859 29.679 1.00 71.44 96 ILE A N 1
ATOM 717 C CA . ILE A 1 96 ? -7.495 -2.180 29.599 1.00 71.44 96 ILE A CA 1
ATOM 718 C C . ILE A 1 96 ? -7.025 -2.546 31.006 1.00 71.44 96 ILE A C 1
ATOM 720 O O . ILE A 1 96 ? -7.143 -1.740 31.929 1.00 71.44 96 ILE A O 1
ATOM 724 N N . ALA A 1 97 ? -6.464 -3.740 31.163 1.00 66.69 97 ALA A N 1
ATOM 725 C CA . ALA A 1 97 ? -5.824 -4.204 32.383 1.00 66.69 97 ALA A CA 1
ATOM 726 C C . ALA A 1 97 ? -4.296 -4.154 32.234 1.00 66.69 97 ALA A C 1
ATOM 728 O O . ALA A 1 97 ? -3.736 -4.571 31.219 1.00 66.69 97 ALA A O 1
ATOM 729 N N . ARG A 1 98 ? -3.615 -3.648 33.267 1.00 60.53 98 ARG A N 1
ATOM 730 C CA . ARG A 1 98 ? -2.152 -3.692 33.398 1.00 60.53 98 ARG A CA 1
ATOM 731 C C . ARG A 1 98 ? -1.797 -4.493 34.643 1.00 60.53 98 ARG A C 1
ATOM 733 O O . ARG A 1 98 ? -2.295 -4.185 35.724 1.00 60.53 98 ARG A O 1
ATOM 740 N N . GLU A 1 99 ? -0.950 -5.500 34.488 1.00 53.53 99 GLU A N 1
ATOM 741 C CA . GLU A 1 99 ? -0.481 -6.356 35.577 1.00 53.53 99 GLU A CA 1
ATOM 742 C C . GLU A 1 99 ? 0.944 -5.936 35.990 1.00 53.53 99 GLU A C 1
ATOM 744 O O . GLU A 1 99 ? 1.914 -6.183 35.270 1.00 53.53 99 GLU A O 1
ATOM 749 N N . ASP A 1 100 ? 1.061 -5.262 37.142 1.00 50.72 100 ASP A N 1
ATOM 750 C CA . ASP A 1 100 ? 2.336 -4.842 37.745 1.00 50.72 100 ASP A CA 1
ATOM 751 C C . ASP A 1 100 ? 2.881 -5.940 38.678 1.00 50.72 100 ASP A C 1
ATOM 753 O O . ASP A 1 100 ? 2.261 -6.303 39.674 1.00 50.72 100 ASP A O 1
ATOM 757 N N . VAL A 1 101 ? 4.081 -6.460 38.400 1.00 47.16 101 VAL A N 1
ATOM 758 C CA . VAL A 1 101 ? 4.606 -7.681 39.054 1.00 47.16 101 VAL A CA 1
ATOM 759 C C . VAL A 1 101 ? 5.095 -7.463 40.500 1.00 47.16 101 VAL A C 1
ATOM 761 O O . VAL A 1 101 ? 5.330 -8.419 41.238 1.00 47.16 101 VAL A O 1
ATOM 764 N N . THR A 1 102 ? 5.267 -6.216 40.954 1.00 41.69 102 THR A N 1
ATOM 765 C CA . THR A 1 102 ? 5.890 -5.945 42.273 1.00 41.69 102 THR A CA 1
ATOM 766 C C . THR A 1 102 ? 4.944 -6.103 43.461 1.00 41.69 102 THR A C 1
ATOM 768 O O . THR A 1 102 ? 5.384 -6.295 44.596 1.00 41.69 102 THR A O 1
ATOM 771 N N . THR A 1 103 ? 3.647 -6.114 43.198 1.00 38.22 103 THR A N 1
ATOM 772 C CA . THR A 1 103 ? 2.597 -6.429 44.154 1.00 38.22 103 THR A CA 1
ATOM 773 C C . THR A 1 103 ? 1.483 -7.066 43.348 1.00 38.22 103 THR A C 1
ATOM 775 O O . THR A 1 103 ? 0.978 -6.448 42.419 1.00 38.22 103 THR A O 1
ATOM 778 N N . LEU A 1 104 ? 0.998 -8.234 43.749 1.00 41.44 104 LEU A N 1
ATOM 779 C CA . LEU A 1 104 ? -0.334 -8.713 43.353 1.00 41.44 104 LEU A CA 1
ATOM 780 C C . LEU A 1 104 ? -1.447 -7.805 43.948 1.00 41.44 104 LEU A C 1
ATOM 782 O O . LEU A 1 104 ? -2.481 -8.277 44.408 1.00 41.44 104 LEU A O 1
ATOM 786 N N . GLU A 1 105 ? -1.206 -6.496 44.032 1.00 40.09 105 GLU A N 1
ATOM 787 C CA . GLU A 1 105 ? -2.183 -5.458 44.295 1.00 40.09 105 GLU A CA 1
ATOM 788 C C . GLU A 1 105 ? -2.596 -4.935 42.926 1.00 40.09 105 GLU A C 1
ATOM 790 O O . GLU A 1 105 ? -1.925 -4.114 42.311 1.00 40.09 105 GLU A O 1
ATOM 795 N N . TYR A 1 106 ? -3.722 -5.443 42.440 1.00 44.03 106 TYR A N 1
ATOM 796 C CA . TYR A 1 106 ? -4.527 -4.747 41.450 1.00 44.03 106 TYR A CA 1
ATOM 797 C C . TYR A 1 106 ? -4.774 -3.321 41.970 1.00 44.03 106 TYR A C 1
ATOM 799 O O . TYR A 1 106 ? -5.503 -3.122 42.944 1.00 44.03 106 TYR A O 1
ATOM 807 N N . PHE A 1 107 ? -4.054 -2.333 41.436 1.00 41.12 107 PHE A N 1
ATOM 808 C CA . PHE A 1 107 ? -3.823 -1.088 42.166 1.00 41.12 107 PHE A CA 1
ATOM 809 C C . PHE A 1 107 ? -5.002 -0.108 42.138 1.00 41.12 107 PHE A C 1
ATOM 811 O O . PHE A 1 107 ? -5.215 0.631 41.182 1.00 41.12 107 PHE A O 1
ATOM 818 N N . GLY A 1 108 ? -5.659 -0.025 43.296 1.00 30.59 108 GLY A N 1
ATOM 819 C CA . GLY A 1 108 ? -6.268 1.162 43.893 1.00 30.59 108 GLY A CA 1
ATOM 820 C C . GLY A 1 108 ? -6.170 1.019 45.419 1.00 30.59 108 GLY A C 1
ATOM 821 O O . GLY A 1 108 ? -6.894 0.234 46.021 1.00 30.59 108 GLY A O 1
ATOM 822 N N . ASN A 1 109 ? -5.240 1.729 46.071 1.00 35.19 109 ASN A N 1
ATOM 823 C CA . ASN A 1 109 ? -4.909 1.553 47.501 1.00 35.19 109 ASN A CA 1
ATOM 824 C C . ASN A 1 109 ? -5.924 2.223 48.467 1.00 35.19 109 ASN A C 1
ATOM 826 O O . ASN A 1 109 ? -5.578 2.637 49.573 1.00 35.19 109 ASN A O 1
ATOM 830 N N . ASP A 1 110 ? -7.179 2.390 48.041 1.00 38.28 110 ASP A N 1
ATOM 831 C CA . ASP A 1 110 ? -8.249 3.055 48.799 1.00 38.28 110 ASP A CA 1
ATOM 832 C C . ASP A 1 110 ? -9.478 2.163 49.063 1.00 38.28 110 ASP A C 1
ATOM 834 O O . ASP A 1 110 ? -10.456 2.616 49.661 1.00 38.28 110 ASP A O 1
ATOM 838 N N . GLY A 1 111 ? -9.431 0.885 48.672 1.00 35.97 111 GLY A N 1
ATOM 839 C CA . GLY A 1 111 ? -10.557 -0.035 48.834 1.00 35.97 111 GLY A CA 1
ATOM 840 C C . GLY A 1 111 ? -11.711 0.211 47.854 1.00 35.97 111 GLY A C 1
ATOM 841 O O . GLY A 1 111 ? -12.787 -0.363 48.040 1.00 35.97 111 GLY A O 1
ATOM 842 N N . SER A 1 112 ? -11.510 1.029 46.817 1.00 37.47 112 SER A N 1
ATOM 843 C CA . SER A 1 112 ? -12.331 0.990 45.609 1.00 37.47 112 SER A CA 1
ATOM 844 C C . SER A 1 112 ? -11.870 -0.167 44.713 1.00 37.47 112 SER A C 1
ATOM 846 O O . SER A 1 112 ? -10.686 -0.482 44.632 1.00 37.47 112 SER A O 1
ATOM 848 N N . SER A 1 113 ? -12.818 -0.867 44.087 1.00 40.69 113 SER A N 1
ATOM 849 C CA . SER A 1 113 ? -12.495 -1.882 43.083 1.00 40.69 113 SER A CA 1
ATOM 850 C C . SER A 1 113 ? -11.784 -1.187 41.910 1.00 40.69 113 SER A C 1
ATOM 852 O O . SER A 1 113 ? -12.371 -0.261 41.349 1.00 40.69 113 SER A O 1
ATOM 854 N N . PRO A 1 114 ? -10.561 -1.587 41.518 1.00 42.59 114 PRO A N 1
ATOM 855 C CA . PRO A 1 114 ? -9.802 -0.908 40.462 1.00 42.59 114 PRO A CA 1
ATOM 856 C C . PRO A 1 114 ? -10.381 -1.115 39.046 1.00 42.59 114 PRO A C 1
ATOM 858 O O . PRO A 1 114 ? -9.868 -0.550 38.087 1.00 42.59 114 PRO A O 1
ATOM 861 N N . TYR A 1 115 ? -11.459 -1.892 38.886 1.00 51.41 115 TYR A N 1
ATOM 862 C CA . TYR A 1 115 ? -11.908 -2.416 37.587 1.00 51.41 115 TYR A CA 1
ATOM 863 C C . TYR A 1 115 ? -13.076 -1.667 36.930 1.00 51.41 115 TYR A C 1
ATOM 865 O O . TYR A 1 115 ? -13.880 -2.284 36.236 1.00 51.41 115 TYR A O 1
ATOM 873 N N . THR A 1 116 ? -13.225 -0.355 37.133 1.00 46.16 116 THR A N 1
ATOM 874 C CA . THR A 1 116 ? -14.378 0.377 36.560 1.00 46.16 116 THR A CA 1
ATOM 875 C C . THR A 1 116 ? -14.051 1.648 35.788 1.00 46.16 116 THR A C 1
ATOM 877 O O . THR A 1 116 ? -14.943 2.473 35.589 1.00 46.16 116 THR A O 1
ATOM 880 N N . THR A 1 117 ? -12.826 1.844 35.307 1.00 56.25 117 THR A N 1
ATOM 881 C CA . THR A 1 117 ? -12.607 2.842 34.248 1.00 56.25 117 THR A CA 1
ATOM 882 C C . THR A 1 117 ? -12.731 2.169 32.896 1.00 56.25 117 THR A C 1
ATOM 884 O O . THR A 1 117 ? -11.735 1.767 32.302 1.00 56.25 117 THR A O 1
ATOM 887 N N . LYS A 1 118 ? -13.980 2.063 32.425 1.00 71.19 118 LYS A N 1
ATOM 888 C CA . LYS A 1 118 ? -14.242 1.762 31.020 1.00 71.19 118 LYS A CA 1
ATOM 889 C C . LYS A 1 118 ? -13.530 2.813 30.174 1.00 71.19 118 LYS A C 1
ATOM 891 O O . LYS A 1 118 ? -13.749 4.009 30.382 1.00 71.19 118 LYS A O 1
ATOM 896 N N . VAL A 1 119 ? -12.705 2.379 29.231 1.00 80.19 119 VAL A N 1
ATOM 897 C CA . VAL A 1 119 ? -11.917 3.271 28.375 1.00 80.19 119 VAL A CA 1
ATOM 898 C C . VAL A 1 119 ? -12.671 3.596 27.093 1.00 80.19 119 VAL A C 1
ATOM 900 O O . VAL A 1 119 ? -13.318 2.748 26.485 1.00 80.19 119 VAL A O 1
ATOM 903 N N . SER A 1 120 ? -12.645 4.856 26.696 1.00 89.81 120 SER A N 1
ATOM 904 C CA . SER A 1 120 ? -13.201 5.328 25.434 1.00 89.81 120 SER A CA 1
ATOM 905 C C . SER A 1 120 ? -12.352 4.882 24.240 1.00 89.81 120 SER A C 1
ATOM 907 O O . SER A 1 120 ? -11.164 4.587 24.367 1.00 89.81 120 SER A O 1
ATOM 909 N N . TYR A 1 121 ? -12.926 4.928 23.037 1.00 93.69 121 TYR A N 1
ATOM 910 C CA . TYR A 1 121 ? -12.154 4.732 21.803 1.00 93.69 121 TYR A CA 1
ATOM 911 C C . TYR A 1 121 ? -11.025 5.759 21.627 1.00 93.69 121 TYR A C 1
ATOM 913 O O . TYR A 1 121 ? -9.984 5.431 21.067 1.00 93.69 121 TYR A O 1
ATOM 921 N N . GLN A 1 122 ? -11.193 6.978 22.151 1.00 93.31 122 GLN A N 1
ATOM 922 C CA . GLN A 1 122 ? -10.131 7.987 22.188 1.00 93.31 122 GLN A CA 1
ATOM 923 C C . GLN A 1 122 ? -8.945 7.528 23.048 1.00 93.31 122 GLN A C 1
ATOM 925 O O . GLN A 1 122 ? -7.796 7.774 22.692 1.00 93.31 122 GLN A O 1
ATOM 930 N N . GLU A 1 123 ? -9.212 6.864 24.172 1.00 89.56 123 GLU A N 1
ATOM 931 C CA . GLU A 1 123 ? -8.166 6.315 25.039 1.00 89.56 123 GLU A CA 1
ATOM 932 C C . GLU A 1 123 ? -7.490 5.096 24.399 1.00 89.56 123 GLU A C 1
ATOM 934 O O . GLU A 1 123 ? -6.270 4.994 24.486 1.00 89.56 123 GLU A O 1
ATOM 939 N N . LEU A 1 124 ? -8.226 4.237 23.673 1.00 89.50 124 LEU A N 1
ATOM 940 C CA . LEU A 1 124 ? -7.615 3.177 22.852 1.00 89.50 124 LEU A CA 1
ATOM 941 C C . LEU A 1 124 ? -6.703 3.743 21.755 1.00 89.50 124 LEU A C 1
ATOM 943 O O . LEU A 1 124 ? -5.633 3.195 21.500 1.00 89.50 124 LEU A O 1
ATOM 947 N N . TRP A 1 125 ? -7.120 4.836 21.112 1.00 92.88 125 TRP A N 1
ATOM 948 C CA . TRP A 1 125 ? -6.326 5.544 20.107 1.00 92.88 125 TRP A CA 1
ATOM 949 C C . TRP A 1 125 ? -5.036 6.100 20.710 1.00 92.88 125 TRP A C 1
ATOM 951 O O . TRP A 1 125 ? -3.954 5.848 20.190 1.00 92.88 125 TRP A O 1
ATOM 961 N N . THR A 1 126 ? -5.127 6.811 21.837 1.00 90.12 126 THR A N 1
ATOM 962 C CA . THR A 1 126 ? -3.956 7.352 22.548 1.00 90.12 126 THR A CA 1
ATOM 963 C C . THR A 1 126 ? -3.034 6.256 23.084 1.00 90.12 126 THR A C 1
ATOM 965 O O . THR A 1 126 ? -1.832 6.476 23.187 1.00 90.12 126 THR A O 1
ATOM 968 N N . ALA A 1 127 ? -3.569 5.075 23.399 1.00 84.81 127 ALA A N 1
ATOM 969 C CA . ALA A 1 127 ? -2.784 3.917 23.813 1.00 84.81 127 ALA A CA 1
ATOM 970 C C . ALA A 1 127 ? -2.093 3.181 22.650 1.00 84.81 127 ALA A C 1
ATOM 972 O O . ALA A 1 127 ? -1.349 2.241 22.910 1.00 84.81 127 ALA A O 1
ATOM 973 N N . GLY A 1 128 ? -2.347 3.559 21.393 1.00 87.56 128 GLY A N 1
ATOM 974 C CA . GLY A 1 128 ? -1.785 2.873 20.228 1.00 87.56 128 GLY A CA 1
ATOM 975 C C . GLY A 1 128 ? -2.502 1.576 19.846 1.00 87.56 128 GLY A C 1
ATOM 976 O O . GLY A 1 128 ? -2.037 0.881 18.951 1.00 87.56 128 GLY A O 1
ATOM 977 N N . ILE A 1 129 ? -3.627 1.250 20.489 1.00 88.81 129 ILE A N 1
ATOM 978 C CA . ILE A 1 129 ? -4.393 0.016 20.250 1.00 88.81 129 ILE A CA 1
ATOM 979 C C . ILE A 1 129 ? -5.339 0.195 19.068 1.00 88.81 129 ILE A C 1
ATOM 981 O O . ILE A 1 129 ? -5.400 -0.641 18.172 1.00 88.81 129 ILE A O 1
ATOM 985 N N . LEU A 1 130 ? -6.109 1.284 19.065 1.00 94.31 130 LEU A N 1
ATOM 986 C CA . LEU A 1 130 ? -6.996 1.611 17.953 1.00 94.31 130 LEU A CA 1
ATOM 987 C C . LEU A 1 130 ? -6.202 2.392 16.907 1.00 94.31 130 LEU A C 1
ATOM 989 O O . LEU A 1 130 ? -5.695 3.473 17.207 1.00 94.31 130 LEU A O 1
ATOM 993 N N . ARG A 1 131 ? -6.126 1.856 15.688 1.00 95.31 131 ARG A N 1
ATOM 994 C CA . ARG A 1 131 ? -5.304 2.391 14.598 1.00 95.31 131 ARG A CA 1
ATOM 995 C C . ARG A 1 131 ? -6.102 2.587 13.317 1.00 95.31 131 ARG A C 1
ATOM 997 O O . ARG A 1 131 ? -7.083 1.884 13.073 1.00 95.31 131 ARG A O 1
ATOM 1004 N N . SER A 1 132 ? -5.666 3.532 12.491 1.00 95.25 132 SER A N 1
ATOM 1005 C CA . SER A 1 132 ? -6.165 3.742 11.128 1.00 95.25 132 SER A CA 1
ATOM 1006 C C . SER A 1 132 ? -4.982 3.747 10.171 1.00 95.25 132 SER A C 1
ATOM 1008 O O . SER A 1 132 ? -4.198 4.690 10.204 1.00 95.25 132 SER A O 1
ATOM 1010 N N . HIS A 1 133 ? -4.859 2.733 9.315 1.00 93.81 133 HIS A N 1
ATOM 1011 C CA . HIS A 1 133 ? -3.665 2.498 8.493 1.00 93.81 133 HIS A CA 1
ATOM 1012 C C . HIS A 1 133 ? -2.396 2.562 9.353 1.00 93.81 133 HIS A C 1
ATOM 1014 O O . HIS A 1 133 ? -1.453 3.292 9.061 1.00 93.81 133 HIS A O 1
ATOM 1020 N N . GLY A 1 134 ? -2.434 1.887 10.504 1.00 93.81 134 GLY A N 1
ATOM 1021 C CA . GLY A 1 134 ? -1.331 1.839 11.457 1.00 93.81 134 GLY A CA 1
ATOM 1022 C C . GLY A 1 134 ? -1.148 3.096 12.319 1.00 93.81 134 GLY A C 1
ATOM 1023 O O . GLY A 1 134 ? -0.659 3.006 13.441 1.00 93.81 134 GLY A O 1
ATOM 1024 N N . LEU A 1 135 ? -1.644 4.250 11.867 1.00 94.56 135 LEU A N 1
ATOM 1025 C CA . LEU A 1 135 ? -1.558 5.516 12.595 1.00 94.56 135 LEU A CA 1
ATOM 1026 C C . LEU A 1 135 ? -2.364 5.478 13.892 1.00 94.56 135 LEU A C 1
ATOM 1028 O O . LEU A 1 135 ? -3.483 4.956 13.915 1.00 94.56 135 LEU A O 1
ATOM 1032 N N . SER A 1 136 ? -1.826 6.093 14.947 1.00 94.81 136 SER A N 1
ATOM 1033 C CA . SER A 1 136 ? -2.450 6.120 16.272 1.00 94.81 136 SER A CA 1
ATOM 1034 C C . SER A 1 136 ? -2.213 7.429 17.032 1.00 94.81 136 SER A C 1
ATOM 1036 O O . SER A 1 136 ? -1.509 8.327 16.583 1.00 94.81 136 SER A O 1
ATOM 1038 N N . GLY A 1 137 ? -2.794 7.552 18.224 1.00 93.00 137 GLY A N 1
ATOM 1039 C CA . GLY A 1 137 ? -2.602 8.714 19.092 1.00 93.00 137 GLY A CA 1
ATOM 1040 C C . GLY A 1 137 ? -1.290 8.729 19.865 1.00 93.00 137 GLY A C 1
ATOM 1041 O O . GLY A 1 137 ? -1.105 9.642 20.671 1.00 93.00 137 GLY A O 1
ATOM 1042 N N . VAL A 1 138 ? -0.422 7.734 19.657 1.00 88.69 138 VAL A N 1
ATOM 1043 C CA . VAL A 1 138 ? 0.948 7.725 20.189 1.00 88.69 138 VAL A CA 1
ATOM 1044 C C . VAL A 1 138 ? 1.791 8.787 19.479 1.00 88.69 138 VAL A C 1
ATOM 1046 O O . VAL A 1 138 ? 2.583 9.476 20.123 1.00 88.69 138 VAL A O 1
ATOM 1049 N N . ASP A 1 139 ? 1.547 8.998 18.184 1.00 88.06 139 ASP A N 1
ATOM 1050 C CA . ASP A 1 139 ? 2.230 10.002 17.381 1.00 88.06 139 ASP A CA 1
ATOM 1051 C C . ASP A 1 139 ? 1.742 11.428 17.689 1.00 88.06 139 ASP A C 1
ATOM 1053 O O . ASP A 1 139 ? 0.561 11.761 17.501 1.00 88.06 139 ASP A O 1
ATOM 1057 N N . PRO A 1 140 ? 2.643 12.342 18.092 1.00 85.69 140 PRO A N 1
ATOM 1058 C CA . PRO A 1 140 ? 2.273 13.720 18.365 1.00 85.69 140 PRO A CA 1
ATOM 1059 C C . PRO A 1 140 ? 1.667 14.415 17.140 1.00 85.69 140 PRO A C 1
ATOM 1061 O O . PRO A 1 140 ? 2.230 14.408 16.045 1.00 85.69 140 PRO A O 1
ATOM 1064 N N . GLY A 1 141 ? 0.543 15.100 17.353 1.00 87.94 141 GLY A N 1
ATOM 1065 C CA . GLY A 1 141 ? -0.115 15.921 16.333 1.00 87.94 141 GLY A CA 1
ATOM 1066 C C . GLY A 1 141 ? -1.215 15.212 15.543 1.00 87.94 141 GLY A C 1
ATOM 1067 O O . GLY A 1 141 ? -1.974 15.900 14.860 1.00 87.94 141 GLY A O 1
ATOM 1068 N N . LEU A 1 142 ? -1.374 13.891 15.680 1.00 93.06 142 LEU A N 1
ATOM 1069 C CA . LEU A 1 142 ? -2.501 13.179 15.079 1.00 93.06 142 LEU A CA 1
ATOM 1070 C C . LEU A 1 142 ? -3.766 13.361 15.931 1.00 93.06 142 LEU A C 1
ATOM 1072 O O . LEU A 1 142 ? -3.809 13.030 17.117 1.00 93.06 142 LEU A O 1
ATOM 1076 N N . ASN A 1 143 ? -4.821 13.906 15.324 1.00 94.38 143 ASN A N 1
ATOM 1077 C CA . ASN A 1 143 ? -6.107 14.110 15.987 1.00 94.38 143 ASN A CA 1
ATOM 1078 C C . ASN A 1 143 ? -7.060 12.953 15.663 1.00 94.38 143 ASN A C 1
ATOM 1080 O O . ASN A 1 143 ? -7.372 12.737 14.496 1.00 94.38 143 ASN A O 1
ATOM 1084 N N . PHE A 1 144 ? -7.565 12.266 16.691 1.00 96.06 144 PHE A N 1
ATOM 1085 C CA . PHE A 1 144 ? -8.546 11.178 16.580 1.00 96.06 144 PHE A CA 1
ATOM 1086 C C . PHE A 1 144 ? -9.728 11.520 15.669 1.00 96.06 144 PHE A C 1
ATOM 1088 O O . PHE A 1 144 ? -10.121 10.712 14.827 1.00 96.06 144 PHE A O 1
ATOM 1095 N N . ASP A 1 145 ? -10.248 12.746 15.771 1.00 95.88 145 ASP A N 1
ATOM 1096 C CA . ASP A 1 145 ? -11.394 13.194 14.981 1.00 95.88 145 ASP A CA 1
ATOM 1097 C C . ASP A 1 145 ? -11.092 13.259 13.478 1.00 95.88 145 ASP A C 1
ATOM 1099 O O . ASP A 1 145 ? -12.021 13.353 12.682 1.00 95.88 145 ASP A O 1
ATOM 1103 N N . ASN A 1 146 ? -9.834 13.202 13.039 1.00 94.81 146 ASN A N 1
ATOM 1104 C CA . ASN A 1 146 ? -9.500 13.120 11.614 1.00 94.81 146 ASN A CA 1
ATOM 1105 C C . ASN A 1 146 ? -9.656 11.695 11.058 1.00 94.81 146 ASN A C 1
ATOM 1107 O O . ASN A 1 146 ? -9.854 11.532 9.855 1.00 94.81 146 ASN A O 1
ATOM 1111 N N . PHE A 1 147 ? -9.626 10.682 11.927 1.00 96.06 147 PHE A N 1
ATOM 1112 C CA . PHE A 1 147 ? -9.601 9.265 11.558 1.00 96.06 147 PHE A CA 1
ATOM 1113 C C . PHE A 1 147 ? -10.871 8.521 11.952 1.00 96.06 147 PHE A C 1
ATOM 1115 O O . PHE A 1 147 ? -11.243 7.561 11.287 1.00 96.06 147 PHE A O 1
ATOM 1122 N N . PHE A 1 148 ? -11.574 8.968 12.992 1.00 97.62 148 PHE A N 1
ATOM 1123 C CA . PHE A 1 148 ? -12.709 8.233 13.535 1.00 97.62 148 PHE A CA 1
ATOM 1124 C C . PHE A 1 148 ? -13.916 9.118 13.818 1.00 97.62 148 PHE A C 1
ATOM 1126 O O . PHE A 1 148 ? -13.834 10.332 14.003 1.00 97.62 148 PHE A O 1
ATOM 1133 N N . THR A 1 149 ? -15.076 8.474 13.846 1.00 97.00 149 THR A N 1
ATOM 1134 C CA . THR A 1 149 ? -16.296 9.006 14.453 1.00 97.00 149 THR A CA 1
ATOM 1135 C C . THR A 1 149 ? -16.790 8.034 15.503 1.00 97.00 149 THR A C 1
ATOM 1137 O O . THR A 1 149 ? -16.607 6.826 15.367 1.00 97.00 149 THR A O 1
ATOM 1140 N N . VAL A 1 150 ? -17.422 8.563 16.545 1.00 97.12 150 VAL A N 1
ATOM 1141 C CA . VAL A 1 150 ? -17.976 7.759 17.630 1.00 97.12 150 VAL A CA 1
ATOM 1142 C C . VAL A 1 150 ? -19.454 8.074 17.791 1.00 97.12 150 VAL A C 1
ATOM 1144 O O . VAL A 1 150 ? -19.861 9.237 17.772 1.00 97.12 150 VAL A O 1
ATOM 1147 N N . THR A 1 151 ? -20.258 7.030 17.965 1.00 96.00 151 THR A N 1
ATOM 1148 C CA . THR A 1 151 ? -21.673 7.129 18.328 1.00 96.00 151 THR A CA 1
ATOM 1149 C C . THR A 1 151 ? -21.943 6.329 19.598 1.00 96.00 151 THR A C 1
ATOM 1151 O O . THR A 1 151 ? -21.239 5.371 19.909 1.00 96.00 151 THR A O 1
ATOM 1154 N N . GLY A 1 152 ? -22.948 6.750 20.364 1.00 90.81 152 GLY A N 1
ATOM 1155 C CA . GLY A 1 152 ? -23.221 6.181 21.682 1.00 90.81 152 GLY A CA 1
ATOM 1156 C C . GLY A 1 152 ? -22.287 6.719 22.768 1.00 90.81 152 GLY A C 1
ATOM 1157 O O . GLY A 1 152 ? -21.557 7.694 22.584 1.00 90.81 152 GLY A O 1
ATOM 1158 N N . THR A 1 153 ? -22.358 6.119 23.949 1.00 86.44 153 THR A N 1
ATOM 1159 C CA . THR A 1 153 ? -21.521 6.469 25.102 1.00 86.44 153 THR A CA 1
ATOM 1160 C C . THR A 1 153 ? -20.942 5.191 25.682 1.00 86.44 153 THR A C 1
ATOM 1162 O O . THR A 1 153 ? -21.637 4.184 25.755 1.00 86.44 153 THR A O 1
ATOM 1165 N N . ASN A 1 154 ? -19.677 5.214 26.089 1.00 78.75 154 ASN A N 1
ATOM 1166 C CA . ASN A 1 154 ? -19.061 4.032 26.677 1.00 78.75 154 ASN A CA 1
ATOM 1167 C C . ASN A 1 154 ? -19.846 3.552 27.911 1.00 78.75 154 ASN A C 1
ATOM 1169 O O . ASN A 1 154 ? -20.252 4.366 28.745 1.00 78.75 154 ASN A O 1
ATOM 1173 N N . GLY A 1 155 ? -20.067 2.241 28.017 1.00 73.88 155 GLY A N 1
ATOM 1174 C CA . GLY A 1 155 ? -20.930 1.639 29.033 1.00 73.88 155 GLY A CA 1
ATOM 1175 C C . GLY A 1 155 ? -22.431 1.780 28.759 1.00 73.88 155 GLY A C 1
ATOM 1176 O O . GLY A 1 155 ? -23.233 1.672 29.687 1.00 73.88 155 GLY A O 1
ATOM 1177 N N . THR A 1 156 ? -22.813 2.061 27.513 1.00 81.81 156 THR A N 1
ATOM 1178 C CA . THR A 1 156 ? -24.196 2.009 27.020 1.00 81.81 156 THR A CA 1
ATOM 1179 C C . THR A 1 156 ? -24.252 1.147 25.768 1.00 81.81 156 THR A C 1
ATOM 1181 O O . THR A 1 156 ? -23.256 1.034 25.059 1.00 81.81 156 THR A O 1
ATOM 1184 N N . ASP A 1 157 ? -25.423 0.588 25.479 1.00 83.88 157 ASP A N 1
ATOM 1185 C CA . ASP A 1 157 ? -25.618 -0.266 24.313 1.00 83.88 157 ASP A CA 1
ATOM 1186 C C . ASP A 1 157 ? -25.253 0.464 23.013 1.00 83.88 157 ASP A C 1
ATOM 1188 O O . ASP A 1 157 ? -25.657 1.612 22.786 1.00 83.88 157 ASP A O 1
ATOM 1192 N N . ASN A 1 158 ? -24.595 -0.256 22.105 1.00 86.31 158 ASN A N 1
ATOM 1193 C CA . ASN A 1 158 ? -24.220 0.217 20.773 1.00 86.31 158 ASN A CA 1
ATOM 1194 C C . ASN A 1 158 ? -23.207 1.377 20.782 1.00 86.31 158 ASN A C 1
ATOM 1196 O O . ASN A 1 158 ? -23.259 2.264 19.921 1.00 86.31 158 ASN A O 1
ATOM 1200 N N . TYR A 1 159 ? -22.267 1.380 21.729 1.00 92.31 159 TYR A N 1
ATOM 1201 C CA . TYR A 1 159 ? -21.114 2.271 21.677 1.00 92.31 159 TYR A CA 1
ATOM 1202 C C . TYR A 1 159 ? -20.224 1.866 20.499 1.00 92.31 159 TYR A C 1
ATOM 1204 O O . TYR A 1 159 ? -19.658 0.780 20.480 1.00 92.31 159 TYR A O 1
ATOM 1212 N N . THR A 1 160 ? -20.147 2.719 19.478 1.00 95.25 160 THR A N 1
ATOM 1213 C CA . THR A 1 160 ? -19.573 2.355 18.176 1.00 95.25 160 THR A CA 1
ATOM 1214 C C . THR A 1 160 ? -18.527 3.360 17.739 1.00 95.25 160 THR A C 1
ATOM 1216 O O . THR A 1 160 ? -18.804 4.561 17.708 1.00 95.25 160 THR A O 1
ATOM 1219 N N . VAL A 1 161 ? -17.364 2.866 17.318 1.00 97.62 161 VAL A N 1
ATOM 1220 C CA . VAL A 1 161 ? -16.395 3.623 16.525 1.00 97.62 161 VAL A CA 1
ATOM 1221 C C . VAL A 1 161 ? -16.514 3.242 15.057 1.00 97.62 161 VAL A C 1
ATOM 1223 O O . VAL A 1 161 ? -16.726 2.083 14.707 1.00 97.62 161 VAL A O 1
ATOM 1226 N N . THR A 1 162 ? -16.399 4.229 14.180 1.00 97.62 162 THR A N 1
ATOM 1227 C CA . THR A 1 162 ? -16.404 4.043 12.728 1.00 97.62 162 THR A CA 1
ATOM 1228 C C . THR A 1 162 ? -15.217 4.772 12.127 1.00 97.62 162 THR A C 1
ATOM 1230 O O . THR A 1 162 ? -15.028 5.965 12.396 1.00 97.62 162 THR A O 1
ATOM 1233 N N . ALA A 1 163 ? -14.433 4.060 11.319 1.00 96.69 163 ALA A N 1
ATOM 1234 C CA . ALA A 1 163 ? -13.315 4.627 10.578 1.00 96.69 163 ALA A CA 1
ATOM 1235 C C . ALA A 1 163 ? -13.822 5.627 9.533 1.00 96.69 163 ALA A C 1
ATOM 1237 O O . ALA A 1 163 ? -14.772 5.360 8.791 1.00 96.69 163 ALA A O 1
ATOM 1238 N N . LYS A 1 164 ? -13.199 6.804 9.489 1.00 94.44 164 LYS A N 1
ATOM 1239 C CA . LYS A 1 164 ? -13.457 7.811 8.465 1.00 94.44 164 LYS A CA 1
ATOM 1240 C C . LYS A 1 164 ? -12.767 7.411 7.174 1.00 94.44 164 LYS A C 1
ATOM 1242 O O . LYS A 1 164 ? -11.627 6.967 7.169 1.00 94.44 164 LYS A O 1
ATOM 1247 N N . THR A 1 165 ? -13.447 7.668 6.070 1.00 88.31 165 THR A N 1
ATOM 1248 C CA . THR A 1 165 ? -12.865 7.583 4.733 1.00 88.31 165 THR A CA 1
ATOM 1249 C C . THR A 1 165 ? -12.502 8.976 4.243 1.00 88.31 165 THR A C 1
ATOM 1251 O O . THR A 1 165 ? -13.256 9.925 4.486 1.00 88.31 165 THR A O 1
ATOM 1254 N N . GLY A 1 166 ? -11.408 9.086 3.493 1.00 88.25 166 GLY A N 1
ATOM 1255 C CA . GLY A 1 166 ? -11.052 10.325 2.815 1.00 88.25 166 GLY A CA 1
ATOM 1256 C C . GLY A 1 166 ? -12.138 10.827 1.857 1.00 88.25 166 GLY A C 1
ATOM 1257 O O . GLY A 1 166 ? -12.894 10.058 1.254 1.00 88.25 166 GLY A O 1
ATOM 1258 N N . THR A 1 167 ? -12.213 12.147 1.696 1.00 92.88 167 THR A N 1
ATOM 1259 C CA . THR A 1 167 ? -13.064 12.797 0.698 1.00 92.88 167 THR A CA 1
ATOM 1260 C C . THR A 1 167 ? -12.594 12.387 -0.691 1.00 92.88 167 THR A C 1
ATOM 1262 O O . THR A 1 167 ? -11.450 12.634 -1.068 1.00 92.88 167 THR A O 1
ATOM 1265 N N . THR A 1 168 ? -13.471 11.762 -1.473 1.00 94.94 168 THR A N 1
ATOM 1266 C CA . THR A 1 168 ? -13.127 11.345 -2.837 1.00 94.94 168 THR A CA 1
ATOM 1267 C C . THR A 1 168 ? -13.069 12.550 -3.775 1.00 94.94 168 THR A C 1
ATOM 1269 O O . THR A 1 168 ? -14.028 13.318 -3.887 1.00 94.94 168 THR A O 1
ATOM 1272 N N . VAL A 1 169 ? -11.947 12.698 -4.476 1.00 96.62 169 VAL A N 1
ATOM 1273 C CA . VAL A 1 169 ? -11.710 13.727 -5.488 1.00 96.62 169 VAL A CA 1
ATOM 1274 C C . VAL A 1 169 ? -11.371 13.047 -6.807 1.00 96.62 169 VAL A C 1
ATOM 1276 O O . VAL A 1 169 ? -10.374 12.341 -6.923 1.00 96.62 169 VAL A O 1
ATOM 1279 N N . THR A 1 170 ? -12.232 13.234 -7.804 1.00 97.25 170 THR A N 1
ATOM 1280 C CA . THR A 1 170 ? -12.163 12.521 -9.083 1.00 97.25 170 THR A CA 1
ATOM 1281 C C . THR A 1 170 ? -11.742 13.449 -10.213 1.00 97.25 170 THR A C 1
ATOM 1283 O O . THR A 1 170 ? -12.151 14.611 -10.263 1.00 97.25 170 THR A O 1
ATOM 1286 N N . TRP A 1 171 ? -10.945 12.923 -11.138 1.00 97.94 171 TRP A N 1
ATOM 1287 C CA . TRP A 1 171 ? -10.643 13.581 -12.403 1.00 97.94 171 TRP A CA 1
ATOM 1288 C C . TRP A 1 171 ? -11.826 13.472 -13.375 1.00 97.94 171 TRP A C 1
ATOM 1290 O O . TRP A 1 171 ? -12.282 12.372 -13.686 1.00 97.94 171 TRP A O 1
ATOM 1300 N N . ASP A 1 172 ? -12.283 14.595 -13.929 1.00 93.12 172 ASP A N 1
ATOM 1301 C CA . ASP A 1 172 ? -13.481 14.692 -14.783 1.00 93.12 172 ASP A CA 1
ATOM 1302 C C . ASP A 1 172 ? -13.313 14.059 -16.188 1.00 93.12 172 ASP A C 1
ATOM 1304 O O . ASP A 1 172 ? -14.194 14.158 -17.048 1.00 93.12 172 ASP A O 1
ATOM 1308 N N . GLY A 1 173 ? -12.182 13.393 -16.439 1.00 85.25 173 GLY A N 1
ATOM 1309 C CA . GLY A 1 173 ? -11.907 12.617 -17.644 1.00 85.25 173 GLY A CA 1
ATOM 1310 C C . GLY A 1 173 ? -11.154 13.362 -18.754 1.00 85.25 173 GLY A C 1
ATOM 1311 O O . GLY A 1 173 ? -10.926 14.580 -18.746 1.00 85.25 173 GLY A O 1
ATOM 1312 N N . GLY A 1 174 ? -10.735 12.579 -19.754 1.00 93.06 174 GLY A N 1
ATOM 1313 C CA . GLY A 1 174 ? -9.876 13.034 -20.847 1.00 93.06 174 GLY A CA 1
ATOM 1314 C C . GLY A 1 174 ? -8.481 13.459 -20.378 1.00 93.06 174 GLY A C 1
ATOM 1315 O O . GLY A 1 174 ? -8.190 13.522 -19.188 1.00 93.06 174 GLY A O 1
ATOM 1316 N N . ASN A 1 175 ? -7.604 13.776 -21.321 1.00 97.62 175 ASN A N 1
ATOM 1317 C CA . ASN A 1 175 ? -6.218 14.117 -20.994 1.00 97.62 175 ASN A CA 1
ATOM 1318 C C . ASN A 1 175 ? -6.115 15.556 -20.470 1.00 97.62 175 ASN A C 1
ATOM 1320 O O . ASN A 1 175 ? -6.947 16.403 -20.823 1.00 97.62 175 ASN A O 1
ATOM 1324 N N . GLY A 1 176 ? -5.110 15.845 -19.649 1.00 96.50 176 GLY A N 1
ATOM 1325 C CA . GLY A 1 176 ? -4.854 17.197 -19.153 1.00 96.50 176 GLY A CA 1
ATOM 1326 C C . GLY A 1 176 ? -3.661 17.279 -18.210 1.00 96.50 176 GLY A C 1
ATOM 1327 O O . GLY A 1 176 ? -3.081 16.264 -17.826 1.00 96.50 176 GLY A O 1
ATOM 1328 N N . ALA A 1 177 ? -3.295 18.505 -17.857 1.00 95.94 177 ALA A N 1
ATOM 1329 C CA . ALA A 1 177 ? -2.314 18.761 -16.814 1.00 95.94 177 ALA A CA 1
ATOM 1330 C C . ALA A 1 177 ? -2.997 18.702 -15.443 1.00 95.94 177 ALA A C 1
ATOM 1332 O O . ALA A 1 177 ? -4.136 19.134 -15.304 1.00 95.94 177 ALA A O 1
ATOM 1333 N N . TRP A 1 178 ? -2.296 18.230 -14.416 1.00 95.62 178 TRP A N 1
ATOM 1334 C CA . TRP A 1 178 ? -2.783 18.140 -13.035 1.00 95.62 178 TRP A CA 1
ATOM 1335 C C . TRP A 1 178 ? -3.415 19.450 -12.527 1.00 95.62 178 TRP A C 1
ATOM 1337 O O . TRP A 1 178 ? -4.397 19.437 -11.786 1.00 95.62 178 TRP A O 1
ATOM 1347 N N . PHE A 1 179 ? -2.873 20.585 -12.972 1.00 93.62 179 PHE A N 1
ATOM 1348 C CA . PHE A 1 179 ? -3.291 21.935 -12.595 1.00 93.62 179 PHE A CA 1
ATOM 1349 C C . PHE A 1 179 ? -4.517 22.447 -13.367 1.00 93.62 179 PHE A C 1
ATOM 1351 O O . PHE A 1 179 ? -5.056 23.505 -13.028 1.00 93.62 179 PHE A O 1
ATOM 1358 N N . ASP A 1 180 ? -4.973 21.721 -14.393 1.00 95.62 180 ASP A N 1
ATOM 1359 C CA . ASP A 1 180 ? -6.182 22.074 -15.127 1.00 95.62 180 ASP A CA 1
ATOM 1360 C C . ASP A 1 180 ? -7.409 22.028 -14.207 1.00 95.62 180 ASP A C 1
ATOM 1362 O O . ASP A 1 180 ? -7.498 21.264 -13.244 1.00 95.62 180 ASP A O 1
ATOM 1366 N N . ALA A 1 181 ? -8.402 22.848 -14.540 1.00 96.50 181 ALA A N 1
ATOM 1367 C CA . ALA A 1 181 ? -9.691 22.884 -13.865 1.00 96.50 181 ALA A CA 1
ATOM 1368 C C . ALA A 1 181 ? -10.545 21.658 -14.261 1.00 96.50 181 ALA A C 1
ATOM 1370 O O . ALA A 1 181 ? -11.488 21.778 -15.045 1.00 96.50 181 ALA A O 1
ATOM 1371 N N . LYS A 1 182 ? -10.146 20.473 -13.789 1.00 96.88 182 LYS A N 1
ATOM 1372 C CA . LYS A 1 182 ? -10.682 19.150 -14.162 1.00 96.88 182 LYS A CA 1
ATOM 1373 C C . LYS A 1 182 ? -10.882 18.206 -12.970 1.00 96.88 182 LYS A C 1
ATOM 1375 O O . LYS A 1 182 ? -11.045 17.002 -13.154 1.00 96.88 182 LYS A O 1
ATOM 1380 N N . TRP A 1 183 ? -10.868 18.740 -11.756 1.00 97.06 183 TRP A N 1
ATOM 1381 C CA . TRP A 1 183 ? -11.152 17.985 -10.541 1.00 97.06 183 TRP A CA 1
ATOM 1382 C C . TRP A 1 183 ? -12.574 18.265 -10.064 1.00 97.06 183 TRP A C 1
ATOM 1384 O O . TRP A 1 183 ? -12.968 19.424 -9.990 1.00 97.06 183 TRP A O 1
ATOM 1394 N N . ASN A 1 184 ? -13.337 17.242 -9.683 1.00 95.00 184 ASN A N 1
ATOM 1395 C CA . ASN A 1 184 ? -14.638 17.394 -9.015 1.00 95.00 184 ASN A CA 1
ATOM 1396 C C . ASN A 1 184 ? -15.574 18.445 -9.656 1.00 95.00 184 ASN A C 1
ATOM 1398 O O . ASN A 1 184 ? -16.056 19.373 -8.992 1.00 95.00 184 ASN A O 1
ATOM 1402 N N . GLY A 1 185 ? -15.850 18.299 -10.953 1.00 93.94 185 GLY A N 1
ATOM 1403 C CA . GLY A 1 185 ? -16.755 19.185 -11.685 1.00 93.94 185 GLY A CA 1
ATOM 1404 C C . GLY A 1 185 ? -16.122 20.512 -12.110 1.00 93.94 185 GLY A C 1
ATOM 1405 O O . GLY A 1 185 ? -16.797 21.543 -12.112 1.00 93.94 185 GLY A O 1
ATOM 1406 N N . GLY A 1 186 ? -14.846 20.489 -12.490 1.00 95.94 186 GLY A N 1
ATOM 1407 C CA . GLY A 1 186 ? -14.137 21.614 -13.095 1.00 95.94 186 GLY A CA 1
ATOM 1408 C C . GLY A 1 186 ? -13.378 22.509 -12.113 1.00 95.94 186 GLY A C 1
ATOM 1409 O O . GLY A 1 186 ? -13.194 23.695 -12.376 1.00 95.94 186 GLY A O 1
ATOM 1410 N N . GLN A 1 187 ? -12.971 21.981 -10.964 1.00 97.06 187 GLN A N 1
ATOM 1411 C CA . GLN A 1 187 ? -12.137 22.665 -9.977 1.00 97.06 187 GLN A CA 1
ATOM 1412 C C . GLN A 1 187 ? -10.651 22.494 -10.305 1.00 97.06 187 GLN A C 1
ATOM 1414 O O . GLN A 1 187 ? -10.241 21.517 -10.931 1.00 97.06 187 GLN A O 1
ATOM 1419 N N . THR A 1 188 ? -9.831 23.447 -9.865 1.00 95.06 188 THR A N 1
ATOM 1420 C CA . THR A 1 188 ? -8.368 23.304 -9.863 1.00 95.06 188 THR A CA 1
ATOM 1421 C C . THR A 1 188 ? -7.918 22.412 -8.708 1.00 95.06 188 THR A C 1
ATOM 1423 O O . THR A 1 188 ? -8.638 22.293 -7.714 1.00 95.06 188 THR A O 1
ATOM 1426 N N . ALA A 1 189 ? -6.700 21.865 -8.786 1.00 93.31 189 ALA A N 1
ATOM 1427 C CA . ALA A 1 189 ? -6.104 21.084 -7.698 1.00 93.31 189 ALA A CA 1
ATOM 1428 C C . ALA A 1 189 ? -6.153 21.832 -6.347 1.00 93.31 189 ALA A C 1
ATOM 1430 O O . ALA A 1 189 ? -6.688 21.310 -5.374 1.00 93.31 189 ALA A O 1
ATOM 1431 N N . GLN A 1 190 ? -5.742 23.108 -6.317 1.00 92.19 190 GLN A N 1
ATOM 1432 C CA . GLN A 1 190 ? -5.782 23.943 -5.107 1.00 92.19 190 GLN A CA 1
ATOM 1433 C C . GLN A 1 190 ? -7.178 24.042 -4.474 1.00 92.19 190 GLN A C 1
ATOM 1435 O O . GLN A 1 190 ? -7.298 24.123 -3.253 1.00 92.19 190 GLN A O 1
ATOM 1440 N N . THR A 1 191 ? -8.236 24.065 -5.287 1.00 93.88 191 THR A N 1
ATOM 1441 C CA . THR A 1 191 ? -9.616 24.142 -4.784 1.00 93.88 191 THR A CA 1
ATOM 1442 C C . THR A 1 191 ? -10.106 22.779 -4.302 1.00 93.88 191 THR A C 1
ATOM 1444 O O . THR A 1 191 ? -10.782 22.711 -3.281 1.00 93.88 191 THR A O 1
ATOM 1447 N N . ALA A 1 192 ? -9.755 21.710 -5.022 1.00 94.12 192 ALA A N 1
ATOM 1448 C CA . ALA A 1 192 ? -10.243 20.363 -4.756 1.00 94.12 192 ALA A CA 1
ATOM 1449 C C . ALA A 1 192 ? -9.519 19.669 -3.590 1.00 94.12 192 ALA A C 1
ATOM 1451 O O . ALA A 1 192 ? -10.162 18.965 -2.819 1.00 94.12 192 ALA A O 1
ATOM 1452 N N . PHE A 1 193 ? -8.207 19.882 -3.454 1.00 91.38 193 PHE A N 1
ATOM 1453 C CA . PHE A 1 193 ? -7.350 19.243 -2.444 1.00 91.38 193 PHE A CA 1
ATOM 1454 C C . PHE A 1 193 ? -6.888 20.200 -1.341 1.00 91.38 193 PHE A C 1
ATOM 1456 O O . PHE A 1 193 ? -6.315 19.771 -0.343 1.00 91.38 193 PHE A O 1
ATOM 1463 N N . GLY A 1 194 ? -7.062 21.512 -1.531 1.00 88.75 194 GLY A N 1
ATOM 1464 C CA . GLY A 1 194 ? -6.443 22.525 -0.673 1.00 88.75 194 GLY A CA 1
ATOM 1465 C C . GLY A 1 194 ? -4.957 22.774 -0.969 1.00 88.75 194 GLY A C 1
ATOM 1466 O O . GLY A 1 194 ? -4.340 23.580 -0.273 1.00 88.75 194 GLY A O 1
ATOM 1467 N N . ARG A 1 195 ? -4.396 22.139 -2.009 1.00 89.00 195 ARG A N 1
ATOM 1468 C CA . ARG A 1 195 ? -2.996 22.275 -2.450 1.00 89.00 195 ARG A CA 1
ATOM 1469 C C . ARG A 1 195 ? -2.816 21.947 -3.932 1.00 89.00 195 ARG A C 1
ATOM 1471 O O . ARG A 1 195 ? -3.722 21.415 -4.569 1.00 89.00 195 ARG A O 1
ATOM 1478 N N . GLU A 1 196 ? -1.637 22.236 -4.475 1.00 90.56 196 GLU A N 1
ATOM 1479 C CA . GLU A 1 196 ? -1.325 22.046 -5.898 1.00 90.56 196 GLU A CA 1
ATOM 1480 C C . GLU A 1 196 ? -0.600 20.724 -6.206 1.00 90.56 196 GLU A C 1
ATOM 1482 O O . GLU A 1 196 ? -0.620 20.264 -7.342 1.00 90.56 196 GLU A O 1
ATOM 1487 N N . ASP A 1 197 ? 0.011 20.094 -5.208 1.00 89.56 197 ASP A N 1
ATOM 1488 C CA . ASP A 1 197 ? 1.088 19.110 -5.351 1.00 89.56 197 ASP A CA 1
ATOM 1489 C C . ASP A 1 197 ? 0.759 17.745 -4.718 1.00 89.56 197 ASP A C 1
ATOM 1491 O O . ASP A 1 197 ? 1.528 17.206 -3.927 1.00 89.56 197 ASP A O 1
ATOM 1495 N N . GLY A 1 198 ? -0.409 17.191 -5.053 1.00 90.81 198 GLY A N 1
ATOM 1496 C CA . GLY A 1 198 ? -0.895 15.908 -4.533 1.00 90.81 198 GLY A CA 1
ATOM 1497 C C . GLY A 1 198 ? -2.009 16.074 -3.493 1.00 90.81 198 GLY A C 1
ATOM 1498 O O . GLY A 1 198 ? -2.921 16.876 -3.697 1.00 90.81 198 GLY A O 1
ATOM 1499 N N . THR A 1 199 ? -1.967 15.308 -2.400 1.00 89.31 199 THR A N 1
ATOM 1500 C CA . THR A 1 199 ? -3.024 15.248 -1.374 1.00 89.31 199 THR A CA 1
ATOM 1501 C C . THR A 1 199 ? -2.474 15.290 0.056 1.00 89.31 199 THR A C 1
ATOM 1503 O O . THR A 1 199 ? -1.479 14.654 0.391 1.00 89.31 199 THR A O 1
ATOM 1506 N N . GLU A 1 200 ? -3.161 16.047 0.911 1.00 81.31 200 GLU A N 1
ATOM 1507 C CA . GLU A 1 200 ? -3.101 15.974 2.376 1.00 81.31 200 GLU A CA 1
ATOM 1508 C C . GLU A 1 200 ? -4.530 16.133 2.927 1.00 81.31 200 GLU A C 1
ATOM 1510 O O . GLU A 1 200 ? -5.441 16.496 2.182 1.00 81.31 200 GLU A O 1
ATOM 1515 N N . ASN A 1 201 ? -4.742 15.925 4.229 1.00 82.00 201 ASN A N 1
ATOM 1516 C CA . ASN A 1 201 ? -6.037 16.144 4.898 1.00 82.00 201 ASN A CA 1
ATOM 1517 C C . ASN A 1 201 ? -7.168 15.211 4.436 1.00 82.00 201 ASN A C 1
ATOM 1519 O O . ASN A 1 201 ? -8.292 15.664 4.223 1.00 82.00 201 ASN A O 1
ATOM 1523 N N . SER A 1 202 ? -6.897 13.907 4.337 1.00 89.12 202 SER A N 1
ATOM 1524 C CA . SER A 1 202 ? -7.939 12.902 4.103 1.00 89.12 202 SER A CA 1
ATOM 1525 C C . SER A 1 202 ? -8.643 13.060 2.746 1.00 89.12 202 SER A C 1
ATOM 1527 O O . SER A 1 202 ? -9.869 13.162 2.685 1.00 89.12 202 SER A O 1
ATOM 1529 N N . HIS A 1 203 ? -7.888 13.124 1.639 1.00 93.56 203 HIS A N 1
ATOM 1530 C CA . HIS A 1 203 ? -8.464 13.053 0.288 1.00 93.56 203 HIS A CA 1
ATOM 1531 C C . HIS A 1 203 ? -7.999 11.806 -0.462 1.00 93.56 203 HIS A C 1
ATOM 1533 O O . HIS A 1 203 ? -6.808 11.490 -0.498 1.00 93.56 203 HIS A O 1
ATOM 1539 N N . ASN A 1 204 ? -8.962 11.169 -1.128 1.00 93.94 204 ASN A N 1
ATOM 1540 C CA . ASN A 1 204 ? -8.771 10.009 -1.987 1.00 93.94 204 ASN A CA 1
ATOM 1541 C C . ASN A 1 204 ? -8.835 10.460 -3.448 1.00 93.94 204 ASN A C 1
ATOM 1543 O O . ASN A 1 204 ? -9.901 10.848 -3.932 1.00 93.94 204 ASN A O 1
ATOM 1547 N N . ILE A 1 205 ? -7.704 10.436 -4.146 1.00 96.69 205 ILE A N 1
ATOM 1548 C CA . ILE A 1 205 ? -7.609 10.789 -5.565 1.00 96.69 205 ILE A CA 1
ATOM 1549 C C . ILE A 1 205 ? -8.089 9.609 -6.407 1.00 96.69 205 ILE A C 1
ATOM 1551 O O . ILE A 1 205 ? -7.618 8.491 -6.225 1.00 96.69 205 ILE A O 1
ATOM 1555 N N . VAL A 1 206 ? -8.969 9.862 -7.376 1.00 97.19 206 VAL A N 1
ATOM 1556 C CA . VAL A 1 206 ? -9.411 8.852 -8.347 1.00 97.19 206 VAL A CA 1
ATOM 1557 C C . VAL A 1 206 ? -9.225 9.371 -9.770 1.00 97.19 206 VAL A C 1
ATOM 1559 O O . VAL A 1 206 ? -9.827 10.370 -10.173 1.00 97.19 206 VAL A O 1
ATOM 1562 N N . ILE A 1 207 ? -8.410 8.669 -10.555 1.00 98.12 207 ILE A N 1
ATOM 1563 C CA . ILE A 1 207 ? -8.175 8.949 -11.973 1.00 98.12 207 ILE A CA 1
ATOM 1564 C C . ILE A 1 207 ? -8.592 7.714 -12.772 1.00 98.12 207 ILE A C 1
ATOM 1566 O O . ILE A 1 207 ? -8.037 6.633 -12.602 1.00 98.12 207 ILE A O 1
ATOM 1570 N N . GLY A 1 208 ? -9.579 7.872 -13.654 1.00 95.44 208 GLY A N 1
ATOM 1571 C CA . GLY A 1 208 ? -10.163 6.760 -14.403 1.00 95.44 208 GLY A CA 1
ATOM 1572 C C . GLY A 1 208 ? -10.474 7.084 -15.861 1.00 95.44 208 GLY A C 1
ATOM 1573 O O . GLY A 1 208 ? -10.108 8.137 -16.390 1.00 95.44 208 GLY A O 1
ATOM 1574 N N . GLY A 1 209 ? -11.177 6.163 -16.525 1.00 86.50 209 GLY A N 1
ATOM 1575 C CA . GLY A 1 209 ? -11.728 6.374 -17.868 1.00 86.50 209 GLY A CA 1
ATOM 1576 C C . GLY A 1 209 ? -10.675 6.589 -18.961 1.00 86.50 209 GLY A C 1
ATOM 1577 O O . GLY A 1 209 ? -10.930 7.329 -19.911 1.00 86.50 209 GLY A O 1
ATOM 1578 N N . GLY A 1 210 ? -9.487 5.996 -18.815 1.00 91.44 210 GLY A N 1
ATOM 1579 C CA . GLY A 1 210 ? -8.385 6.138 -19.771 1.00 91.44 210 GLY A CA 1
ATOM 1580 C C . GLY A 1 210 ? -7.695 7.507 -19.772 1.00 91.44 210 GLY A C 1
ATOM 1581 O O . GLY A 1 210 ? -6.896 7.785 -20.669 1.00 91.44 210 GLY A O 1
ATOM 1582 N N . ALA A 1 211 ? -8.004 8.384 -18.811 1.00 97.81 211 ALA A N 1
ATOM 1583 C CA . ALA A 1 211 ? -7.440 9.728 -18.748 1.00 97.81 211 ALA A CA 1
ATOM 1584 C C . ALA A 1 211 ? -5.911 9.708 -18.602 1.00 97.81 211 ALA A C 1
ATOM 1586 O O . ALA A 1 211 ? -5.373 8.927 -17.826 1.00 97.81 211 ALA A O 1
ATOM 1587 N N . GLN A 1 212 ? -5.222 10.591 -19.327 1.00 98.00 212 GLN A N 1
ATOM 1588 C CA . GLN A 1 212 ? -3.782 10.816 -19.180 1.00 98.00 212 GLN A CA 1
ATOM 1589 C C . GLN A 1 212 ? -3.564 12.150 -18.453 1.00 98.00 212 GLN A C 1
ATOM 1591 O O . GLN A 1 212 ? -3.789 13.215 -19.039 1.00 98.00 212 GLN A O 1
ATOM 1596 N N . VAL A 1 213 ? -3.183 12.085 -17.179 1.00 98.19 213 VAL A N 1
ATOM 1597 C CA . VAL A 1 213 ? -3.001 13.238 -16.288 1.00 98.19 213 VAL A CA 1
ATOM 1598 C C . VAL A 1 213 ? -1.514 13.458 -16.050 1.00 98.19 213 VAL A C 1
ATOM 1600 O O . VAL A 1 213 ? -0.820 12.529 -15.652 1.00 98.19 213 VAL A O 1
ATOM 1603 N N . ALA A 1 214 ? -1.020 14.673 -16.286 1.00 96.19 214 ALA A N 1
ATOM 1604 C CA . ALA A 1 214 ? 0.400 14.999 -16.140 1.00 96.19 214 ALA A CA 1
ATOM 1605 C C . ALA A 1 214 ? 0.639 16.076 -15.072 1.00 96.19 214 ALA A C 1
ATOM 1607 O O . ALA A 1 214 ? 0.159 17.200 -15.206 1.00 96.19 214 ALA A O 1
ATOM 1608 N N . TYR A 1 215 ? 1.413 15.751 -14.042 1.00 94.31 215 TYR A N 1
ATOM 1609 C CA . TYR A 1 215 ? 1.988 16.695 -13.088 1.00 94.31 215 TYR A CA 1
ATOM 1610 C C . TYR A 1 215 ? 3.439 16.994 -13.477 1.00 94.31 215 TYR A C 1
ATOM 1612 O O . TYR A 1 215 ? 4.234 16.069 -13.643 1.00 94.31 215 TYR A O 1
ATOM 1620 N N . THR A 1 216 ? 3.806 18.272 -13.581 1.00 88.75 216 THR A N 1
ATOM 1621 C CA . THR A 1 216 ? 5.206 18.697 -13.713 1.00 88.75 216 THR A CA 1
ATOM 1622 C C . THR A 1 216 ? 5.571 19.597 -12.540 1.00 88.75 216 THR A C 1
ATOM 1624 O O . THR A 1 216 ? 4.849 20.544 -12.226 1.00 88.75 216 THR A O 1
ATOM 1627 N N . SER A 1 217 ? 6.681 19.303 -11.859 1.00 82.88 217 SER A N 1
ATOM 1628 C CA . SER A 1 217 ? 7.044 20.020 -10.630 1.00 82.88 217 SER A CA 1
ATOM 1629 C C . SER A 1 217 ? 7.257 21.523 -10.857 1.00 82.88 217 SER A C 1
ATOM 1631 O O . SER A 1 217 ? 6.913 22.334 -10.012 1.00 82.88 217 SER A O 1
ATOM 1633 N N . ASP A 1 218 ? 7.750 21.954 -12.016 1.00 77.31 218 ASP A N 1
ATOM 1634 C CA . ASP A 1 218 ? 7.958 23.381 -12.311 1.00 77.31 218 ASP A CA 1
ATOM 1635 C C . ASP A 1 218 ? 6.676 24.243 -12.320 1.00 77.31 218 ASP A C 1
ATOM 1637 O O . ASP A 1 218 ? 6.764 25.472 -12.349 1.00 77.31 218 ASP A O 1
ATOM 1641 N N . GLN A 1 219 ? 5.496 23.617 -12.277 1.00 79.75 219 GLN A N 1
ATOM 1642 C CA . GLN A 1 219 ? 4.197 24.286 -12.241 1.00 79.75 219 GLN A CA 1
ATOM 1643 C C . GLN A 1 219 ? 3.632 24.475 -10.825 1.00 79.75 219 GLN A C 1
ATOM 1645 O O . GLN A 1 219 ? 2.733 25.297 -10.655 1.00 79.75 219 GLN A O 1
ATOM 1650 N N . SER A 1 220 ? 4.148 23.765 -9.814 1.00 79.94 220 SER A N 1
ATOM 1651 C CA . SER A 1 220 ? 3.698 23.909 -8.423 1.00 79.94 220 SER A CA 1
ATOM 1652 C C . SER A 1 220 ? 4.450 25.021 -7.697 1.00 79.94 220 SER A C 1
ATOM 1654 O O . SER A 1 220 ? 5.674 25.132 -7.806 1.00 79.94 220 SER A O 1
ATOM 1656 N N . THR A 1 221 ? 3.726 25.822 -6.913 1.00 79.69 221 THR A N 1
ATOM 1657 C CA . THR A 1 221 ? 4.306 26.890 -6.081 1.00 79.69 221 THR A CA 1
ATOM 1658 C C . THR A 1 221 ? 4.418 26.524 -4.598 1.00 79.69 221 THR A C 1
ATOM 1660 O O . THR A 1 221 ? 4.958 27.302 -3.807 1.00 79.69 221 THR A O 1
ATOM 1663 N N . THR A 1 222 ? 3.935 25.345 -4.205 1.00 72.88 222 THR A N 1
ATOM 1664 C CA . THR A 1 222 ? 3.917 24.844 -2.825 1.00 72.88 222 THR A CA 1
ATOM 1665 C C . THR A 1 222 ? 5.012 23.804 -2.606 1.00 72.88 222 THR A C 1
ATOM 1667 O O . THR A 1 222 ? 5.413 23.127 -3.542 1.00 72.88 222 THR A O 1
ATOM 1670 N N . HIS A 1 223 ? 5.504 23.664 -1.368 1.00 70.50 223 HIS A N 1
ATOM 1671 C CA . HIS A 1 223 ? 6.316 22.511 -0.932 1.00 70.50 223 HIS A CA 1
ATOM 1672 C C . HIS A 1 223 ? 7.552 22.170 -1.774 1.00 70.50 223 HIS A C 1
ATOM 1674 O O . HIS A 1 223 ? 7.844 20.999 -2.004 1.00 70.50 223 HIS A O 1
ATOM 1680 N N . ASN A 1 224 ? 8.268 23.187 -2.253 1.00 77.00 224 ASN A N 1
ATOM 1681 C CA . ASN A 1 224 ? 9.371 22.999 -3.199 1.00 77.00 224 ASN A CA 1
ATOM 1682 C C . ASN A 1 224 ? 8.945 22.158 -4.415 1.00 77.00 224 ASN A C 1
ATOM 1684 O O . ASN A 1 224 ? 9.772 21.538 -5.058 1.00 77.00 224 ASN A O 1
ATOM 1688 N N . SER A 1 225 ? 7.663 22.139 -4.758 1.00 81.75 225 SER A N 1
ATOM 1689 C CA . SER A 1 225 ? 7.099 21.408 -5.885 1.00 81.75 225 SER A CA 1
ATOM 1690 C C . SER A 1 225 ? 7.242 19.880 -5.855 1.00 81.75 225 SER A C 1
ATOM 1692 O O . SER A 1 225 ? 7.039 19.232 -6.890 1.00 81.75 225 SER A O 1
ATOM 1694 N N . ASP A 1 226 ? 7.560 19.299 -4.700 1.00 86.06 226 ASP A N 1
ATOM 1695 C CA . ASP A 1 226 ? 7.505 17.851 -4.495 1.00 86.06 226 ASP A CA 1
ATOM 1696 C C . ASP A 1 226 ? 6.072 17.357 -4.673 1.00 86.06 226 ASP A C 1
ATOM 1698 O O . ASP A 1 226 ? 5.148 17.972 -4.154 1.00 86.06 226 ASP A O 1
ATOM 1702 N N . PHE A 1 227 ? 5.869 16.217 -5.328 1.00 91.69 227 PHE A N 1
ATOM 1703 C CA . PHE A 1 227 ? 4.549 15.587 -5.317 1.00 91.69 227 PHE A CA 1
ATOM 1704 C C . PHE A 1 227 ? 4.372 14.810 -4.009 1.00 91.69 227 PHE A C 1
ATOM 1706 O O . PHE A 1 227 ? 5.232 13.990 -3.673 1.00 91.69 227 PHE A O 1
ATOM 1713 N N . ARG A 1 228 ? 3.289 15.062 -3.262 1.00 92.25 228 ARG A N 1
ATOM 1714 C CA . ARG A 1 228 ? 3.089 14.515 -1.911 1.00 92.25 228 ARG A CA 1
ATOM 1715 C C . ARG A 1 228 ? 1.724 13.856 -1.736 1.00 92.25 228 ARG A C 1
ATOM 1717 O O . ARG A 1 228 ? 0.695 14.450 -2.043 1.00 92.25 228 ARG A O 1
ATOM 1724 N N . VAL A 1 229 ? 1.718 12.655 -1.170 1.00 94.69 229 VAL A N 1
ATOM 1725 C CA . VAL A 1 229 ? 0.527 11.964 -0.658 1.00 94.69 229 VAL A CA 1
ATOM 1726 C C . VAL A 1 229 ? 0.738 11.770 0.840 1.00 94.69 229 VAL A C 1
ATOM 1728 O O . VAL A 1 229 ? 1.682 11.094 1.227 1.00 94.69 229 VAL A O 1
ATOM 1731 N N . GLU A 1 230 ? -0.080 12.391 1.691 1.00 92.44 230 GLU A N 1
ATOM 1732 C CA . GLU A 1 230 ? 0.158 12.422 3.144 1.00 92.44 230 GLU A CA 1
ATOM 1733 C C . GLU A 1 230 ? -1.105 12.077 3.948 1.00 92.44 230 GLU A C 1
ATOM 1735 O O . GLU A 1 230 ? -2.117 12.777 3.859 1.00 92.44 230 GLU A O 1
ATOM 1740 N N . SER A 1 231 ? -1.017 11.049 4.802 1.00 91.44 231 SER A N 1
ATOM 1741 C CA . SER A 1 231 ? -2.146 10.558 5.619 1.00 91.44 231 SER A CA 1
ATOM 1742 C C . SER A 1 231 ? -2.185 11.087 7.063 1.00 91.44 231 SER A C 1
ATOM 1744 O O . SER A 1 231 ? -3.011 10.667 7.870 1.00 91.44 231 SER A O 1
ATOM 1746 N N . GLN A 1 232 ? -1.321 12.044 7.424 1.00 86.44 232 GLN A N 1
ATOM 1747 C CA . GLN A 1 232 ? -1.217 12.548 8.807 1.00 86.44 232 GLN A CA 1
ATOM 1748 C C . GLN A 1 232 ? -2.494 13.223 9.328 1.00 86.44 232 GLN A C 1
ATOM 1750 O O . GLN A 1 232 ? -2.763 13.245 10.523 1.00 86.44 232 GLN A O 1
ATOM 1755 N N . ASN A 1 233 ? -3.303 13.782 8.432 1.00 89.12 233 ASN A N 1
ATOM 1756 C CA . ASN A 1 233 ? -4.553 14.454 8.784 1.00 89.12 233 ASN A CA 1
ATOM 1757 C C . ASN A 1 233 ? -5.774 13.659 8.297 1.00 89.12 233 ASN A C 1
ATOM 1759 O O . ASN A 1 233 ? -6.774 14.246 7.887 1.00 89.12 233 ASN A O 1
ATOM 1763 N N . GLY A 1 234 ? -5.679 12.330 8.341 1.00 91.25 234 GLY A N 1
ATOM 1764 C CA . GLY A 1 234 ? -6.711 11.379 7.930 1.00 91.25 234 GLY A CA 1
ATOM 1765 C C . GLY A 1 234 ? -6.293 10.547 6.709 1.00 91.25 234 GLY A C 1
ATOM 1766 O O . GLY A 1 234 ? -5.378 10.962 5.992 1.00 91.25 234 GLY A O 1
ATOM 1767 N N . PRO A 1 235 ? -6.954 9.401 6.452 1.00 90.94 235 PRO A N 1
ATOM 1768 C CA . PRO A 1 235 ? -6.550 8.460 5.406 1.00 90.94 235 PRO A CA 1
ATOM 1769 C C . PRO A 1 235 ? -6.527 9.102 4.018 1.00 90.94 235 PRO A C 1
ATOM 1771 O O . PRO A 1 235 ? -7.523 9.683 3.581 1.00 90.94 235 PRO A O 1
ATOM 1774 N N . ALA A 1 236 ? -5.400 8.985 3.321 1.00 93.25 236 ALA A N 1
ATOM 1775 C CA . ALA A 1 236 ? -5.236 9.473 1.961 1.00 93.25 236 ALA A CA 1
ATOM 1776 C C . ALA A 1 236 ? -4.851 8.322 1.035 1.00 93.25 236 ALA A C 1
ATOM 1778 O O . ALA A 1 236 ? -4.071 7.444 1.401 1.00 93.25 236 ALA A O 1
ATOM 1779 N N . SER A 1 237 ? -5.381 8.349 -0.184 1.00 94.94 237 SER A N 1
ATOM 1780 C CA . SER A 1 237 ? -5.091 7.326 -1.186 1.00 94.94 237 SER A CA 1
ATOM 1781 C C . SER A 1 237 ? -5.099 7.893 -2.600 1.00 94.94 237 SER A C 1
ATOM 1783 O O . SER A 1 237 ? -5.681 8.949 -2.871 1.00 94.94 237 SER A O 1
ATOM 1785 N N . VAL A 1 238 ? -4.469 7.170 -3.522 1.00 97.94 238 VAL A N 1
ATOM 1786 C CA . VAL A 1 238 ? -4.541 7.422 -4.962 1.00 97.94 238 VAL A CA 1
ATOM 1787 C C . VAL A 1 238 ? -4.960 6.145 -5.667 1.00 97.94 238 VAL A C 1
ATOM 1789 O O . VAL A 1 238 ? -4.315 5.112 -5.536 1.00 97.94 238 VAL A O 1
ATOM 1792 N N . THR A 1 239 ? -6.021 6.226 -6.459 1.00 97.75 239 THR A N 1
ATOM 1793 C CA . THR A 1 239 ? -6.473 5.155 -7.345 1.00 97.75 239 THR A CA 1
ATOM 1794 C C . THR A 1 239 ? -6.353 5.602 -8.795 1.00 97.75 239 THR A C 1
ATOM 1796 O O . THR A 1 239 ? -6.977 6.585 -9.204 1.00 97.75 239 THR A O 1
ATOM 1799 N N . VAL A 1 240 ? -5.587 4.860 -9.592 1.00 98.38 240 VAL A N 1
ATOM 1800 C CA . VAL A 1 240 ? -5.538 5.001 -11.051 1.00 98.38 240 VAL A CA 1
ATOM 1801 C C . VAL A 1 240 ? -6.122 3.736 -11.661 1.00 98.38 240 VAL A C 1
ATOM 1803 O O . VAL A 1 240 ? -5.642 2.640 -11.381 1.00 98.38 240 VAL A O 1
ATOM 1806 N N . THR A 1 241 ? -7.166 3.874 -12.481 1.00 93.12 241 THR A N 1
ATOM 1807 C CA . THR A 1 241 ? -7.914 2.718 -12.994 1.00 93.12 241 THR A CA 1
ATOM 1808 C C . THR A 1 241 ? -8.336 2.837 -14.460 1.00 93.12 241 THR A C 1
ATOM 1810 O O . THR A 1 241 ? -8.357 3.923 -15.048 1.00 93.12 241 THR A O 1
ATOM 1813 N N . GLY A 1 242 ? -8.699 1.712 -15.078 1.00 84.12 242 GLY A N 1
ATOM 1814 C CA . GLY A 1 242 ? -9.412 1.682 -16.357 1.00 84.12 242 GLY A CA 1
ATOM 1815 C C . GLY A 1 242 ? -8.619 2.273 -17.525 1.00 84.12 242 GLY A C 1
ATOM 1816 O O . GLY A 1 242 ? -9.157 3.052 -18.315 1.00 84.12 242 GLY A O 1
ATOM 1817 N N . GLY A 1 243 ? -7.333 1.944 -17.609 1.00 88.69 243 GLY A N 1
ATOM 1818 C CA . GLY A 1 243 ? -6.377 2.412 -18.613 1.00 88.69 243 GLY A CA 1
ATOM 1819 C C . GLY A 1 243 ? -5.874 3.840 -18.393 1.00 88.69 243 GLY A C 1
ATOM 1820 O O . GLY A 1 243 ? -5.223 4.397 -19.279 1.00 88.69 243 GLY A O 1
ATOM 1821 N N . ALA A 1 244 ? -6.229 4.478 -17.275 1.00 97.94 244 ALA A N 1
ATOM 1822 C CA . ALA A 1 244 ? -5.762 5.820 -16.965 1.00 97.94 244 ALA A CA 1
ATOM 1823 C C . ALA A 1 244 ? -4.281 5.833 -16.569 1.00 97.94 244 ALA A C 1
ATOM 1825 O O . ALA A 1 244 ? -3.724 4.823 -16.142 1.00 97.94 244 ALA A O 1
ATOM 1826 N N . LYS A 1 245 ? -3.654 7.001 -16.699 1.00 98.38 245 LYS A N 1
ATOM 1827 C CA . LYS A 1 245 ? -2.249 7.228 -16.375 1.00 98.38 245 LYS A CA 1
ATOM 1828 C C . LYS A 1 245 ? -2.082 8.519 -15.584 1.00 98.38 245 LYS A C 1
ATOM 1830 O O . LYS A 1 245 ? -2.573 9.565 -16.014 1.00 98.38 245 LYS A O 1
ATOM 1835 N N . LEU A 1 246 ? -1.361 8.443 -14.472 1.00 98.31 246 LEU A N 1
ATOM 1836 C CA . LEU A 1 246 ? -0.807 9.591 -13.764 1.00 98.31 246 LEU A CA 1
ATOM 1837 C C . LEU A 1 246 ? 0.689 9.651 -14.058 1.00 98.31 246 LEU A C 1
ATOM 1839 O O . LEU A 1 246 ? 1.441 8.786 -13.620 1.00 98.31 246 LEU A O 1
ATOM 1843 N N . SER A 1 247 ? 1.104 10.671 -14.800 1.00 96.38 247 SER A N 1
ATOM 1844 C CA . SER A 1 247 ? 2.510 10.986 -15.021 1.00 96.38 247 SER A CA 1
ATOM 1845 C C . SER A 1 247 ? 2.975 12.056 -14.045 1.00 96.38 247 SER A C 1
ATOM 1847 O O . SER A 1 247 ? 2.398 13.142 -13.999 1.00 96.38 247 SER A O 1
ATOM 1849 N N . ILE A 1 248 ? 4.037 11.771 -13.302 1.00 93.12 248 ILE A N 1
ATOM 1850 C CA . ILE A 1 248 ? 4.710 12.709 -12.405 1.00 93.12 248 ILE A CA 1
ATOM 1851 C C . ILE A 1 248 ? 6.088 12.978 -12.991 1.00 93.12 248 ILE A C 1
ATOM 1853 O O . ILE A 1 248 ? 6.903 12.072 -13.120 1.00 93.12 248 ILE A O 1
ATOM 1857 N N . THR A 1 249 ? 6.355 14.222 -13.368 1.00 87.44 249 THR A N 1
ATOM 1858 C CA . THR A 1 249 ? 7.659 14.636 -13.884 1.00 87.44 249 THR A CA 1
ATOM 1859 C C . THR A 1 249 ? 8.339 15.571 -12.898 1.00 87.44 249 THR A C 1
ATOM 1861 O O . THR A 1 249 ? 7.926 16.722 -12.725 1.00 87.44 249 THR A O 1
ATOM 1864 N N . SER A 1 250 ? 9.415 15.074 -12.294 1.00 78.44 250 SER A N 1
ATOM 1865 C CA . SER A 1 250 ? 10.303 15.851 -11.434 1.00 78.44 250 SER A CA 1
ATOM 1866 C C . SER A 1 250 ? 11.381 16.540 -12.278 1.00 78.44 250 SER A C 1
ATOM 1868 O O . SER A 1 250 ? 12.216 15.890 -12.906 1.00 78.44 250 SER A O 1
ATOM 1870 N N . THR A 1 251 ? 11.372 17.873 -12.303 1.00 73.94 251 THR A N 1
ATOM 1871 C CA . THR A 1 251 ? 12.387 18.707 -12.966 1.00 73.94 251 THR A CA 1
ATOM 1872 C C . THR A 1 251 ? 13.377 19.229 -11.929 1.00 73.94 251 THR A C 1
ATOM 1874 O O . THR A 1 251 ? 12.957 19.907 -10.993 1.00 73.94 251 THR A O 1
ATOM 1877 N N . ASN A 1 252 ? 14.679 18.984 -12.098 1.00 64.94 252 ASN A N 1
ATOM 1878 C CA . ASN A 1 252 ? 15.706 19.474 -11.169 1.00 64.94 252 ASN A CA 1
ATOM 1879 C C . ASN A 1 252 ? 15.847 21.013 -11.233 1.00 64.94 252 ASN A C 1
ATOM 1881 O O . ASN A 1 252 ? 16.583 21.546 -12.065 1.00 64.94 252 ASN A O 1
ATOM 1885 N N . THR A 1 253 ? 15.097 21.736 -10.396 1.00 59.59 253 THR A N 1
ATOM 1886 C CA . THR A 1 253 ? 15.095 23.210 -10.349 1.00 59.59 253 THR A CA 1
ATOM 1887 C C . THR A 1 253 ? 15.605 23.794 -9.026 1.00 59.59 253 THR A C 1
ATOM 1889 O O . THR A 1 253 ? 15.696 25.018 -8.916 1.00 59.59 253 THR A O 1
ATOM 1892 N N . ASP A 1 254 ? 15.981 22.966 -8.047 1.00 61.31 254 ASP A N 1
ATOM 1893 C CA . ASP A 1 254 ? 16.478 23.374 -6.725 1.00 61.31 254 ASP A CA 1
ATOM 1894 C C . ASP A 1 254 ? 17.670 22.535 -6.220 1.00 61.31 254 ASP A C 1
ATOM 1896 O O . ASP A 1 254 ? 18.205 21.682 -6.920 1.00 61.31 254 ASP A O 1
ATOM 1900 N N . ALA A 1 255 ? 18.188 22.890 -5.039 1.00 58.66 255 ALA A N 1
ATOM 1901 C CA . ALA A 1 255 ? 19.464 22.394 -4.517 1.00 58.66 255 ALA A CA 1
ATOM 1902 C C . ALA A 1 255 ? 19.379 21.007 -3.852 1.00 58.66 255 ALA A C 1
ATOM 1904 O O . ALA A 1 255 ? 20.413 20.366 -3.686 1.00 58.66 255 ALA A O 1
ATOM 1905 N N . ASP A 1 256 ? 18.182 20.569 -3.465 1.00 64.44 256 ASP A N 1
ATOM 1906 C CA . ASP A 1 256 ? 17.862 19.302 -2.795 1.00 64.44 256 ASP A CA 1
ATOM 1907 C C . ASP A 1 256 ? 17.079 18.327 -3.691 1.00 64.44 256 ASP A C 1
ATOM 1909 O O . ASP A 1 256 ? 16.782 17.219 -3.257 1.00 64.44 256 ASP A O 1
ATOM 1913 N N . SER A 1 257 ? 16.848 18.683 -4.964 1.00 70.56 257 SER A N 1
ATOM 1914 C CA . SER A 1 257 ? 16.068 17.913 -5.954 1.00 70.56 257 SER A CA 1
ATOM 1915 C C . SER A 1 257 ? 14.576 17.800 -5.630 1.00 70.56 257 SER A C 1
ATOM 1917 O O . SER A 1 257 ? 14.127 18.118 -4.536 1.00 70.56 257 SER A O 1
ATOM 1919 N N . LYS A 1 258 ? 13.786 17.333 -6.608 1.00 78.44 258 LYS A N 1
ATOM 1920 C CA . LYS A 1 258 ? 12.326 17.194 -6.483 1.00 78.44 258 LYS A CA 1
ATOM 1921 C C . LYS A 1 258 ? 11.917 15.776 -6.124 1.00 78.44 258 LYS A C 1
ATOM 1923 O O . LYS A 1 258 ? 12.100 14.852 -6.922 1.00 78.44 258 LYS A O 1
ATOM 1928 N N . TRP A 1 259 ? 11.283 15.624 -4.973 1.00 82.38 259 TRP A N 1
ATOM 1929 C CA . TRP A 1 259 ? 10.921 14.342 -4.387 1.00 82.38 259 TRP A CA 1
ATOM 1930 C C . TRP A 1 259 ? 9.495 13.934 -4.743 1.00 82.38 259 TRP A C 1
ATOM 1932 O O . TRP A 1 259 ? 8.616 14.764 -4.989 1.00 82.38 259 TRP A O 1
ATOM 1942 N N . THR A 1 260 ? 9.249 12.626 -4.749 1.00 90.81 260 THR A N 1
ATOM 1943 C CA . THR A 1 260 ? 7.891 12.082 -4.765 1.00 90.81 260 THR A CA 1
ATOM 1944 C C . THR A 1 260 ? 7.677 11.360 -3.445 1.00 90.81 260 THR A C 1
ATOM 1946 O O . THR A 1 260 ? 8.227 10.285 -3.220 1.00 90.81 260 THR A O 1
ATOM 1949 N N . ARG A 1 261 ? 6.932 12.002 -2.545 1.00 91.38 261 ARG A N 1
ATOM 1950 C CA . ARG A 1 261 ? 6.716 11.544 -1.173 1.00 91.38 261 ARG A CA 1
ATOM 1951 C C . ARG A 1 261 ? 5.375 10.843 -1.064 1.00 91.38 261 ARG A C 1
ATOM 1953 O O . ARG A 1 261 ? 4.345 11.451 -1.359 1.00 91.38 261 ARG A O 1
ATOM 1960 N N . TRP A 1 262 ? 5.387 9.596 -0.621 1.00 95.31 262 TRP A N 1
ATOM 1961 C CA . TRP A 1 262 ? 4.209 8.750 -0.650 1.00 95.31 262 TRP A CA 1
ATOM 1962 C C . TRP A 1 262 ? 3.948 8.103 0.716 1.00 95.31 262 TRP A C 1
ATOM 1964 O O . TRP A 1 262 ? 4.497 7.060 1.042 1.00 95.31 262 TRP A O 1
ATOM 1974 N N . ASN A 1 263 ? 3.090 8.738 1.515 1.00 95.06 263 ASN A N 1
ATOM 1975 C CA . ASN A 1 263 ? 2.707 8.336 2.875 1.00 95.06 263 ASN A CA 1
ATOM 1976 C C . ASN A 1 263 ? 1.192 8.055 2.963 1.00 95.06 263 ASN A C 1
ATOM 1978 O O . ASN A 1 263 ? 0.502 8.525 3.875 1.00 95.06 263 ASN A O 1
ATOM 1982 N N . GLY A 1 264 ? 0.656 7.346 1.972 1.00 94.81 264 GLY A N 1
ATOM 1983 C CA . GLY A 1 264 ? -0.738 6.905 1.875 1.00 94.81 264 GLY A CA 1
ATOM 1984 C C . GLY A 1 264 ? -0.895 5.842 0.791 1.00 94.81 264 GLY A C 1
ATOM 1985 O O . GLY A 1 264 ? 0.063 5.555 0.076 1.00 94.81 264 GLY A O 1
ATOM 1986 N N . ASP A 1 265 ? -2.082 5.268 0.642 1.00 95.94 265 ASP A N 1
ATOM 1987 C CA . ASP A 1 265 ? -2.238 4.072 -0.192 1.00 95.94 265 ASP A CA 1
ATOM 1988 C C . ASP A 1 265 ? -2.217 4.382 -1.692 1.00 95.94 265 ASP A C 1
ATOM 1990 O O . ASP A 1 265 ? -2.632 5.452 -2.156 1.00 95.94 265 ASP A O 1
ATOM 1994 N N . LEU A 1 266 ? -1.767 3.410 -2.480 1.00 98.31 266 LEU A N 1
ATOM 1995 C CA . LEU A 1 266 ? -1.763 3.453 -3.937 1.00 98.31 266 LEU A CA 1
ATOM 1996 C C . LEU A 1 266 ? -2.481 2.225 -4.489 1.00 98.31 266 LEU A C 1
ATOM 1998 O O . LEU A 1 266 ? -2.143 1.096 -4.166 1.00 98.31 266 LEU A O 1
ATOM 2002 N N . THR A 1 267 ? -3.450 2.438 -5.373 1.00 98.00 267 THR A N 1
ATOM 2003 C CA . THR A 1 267 ? -4.089 1.376 -6.152 1.00 98.00 267 THR A CA 1
ATOM 2004 C C . THR A 1 267 ? -3.966 1.663 -7.644 1.00 98.00 267 THR A C 1
ATOM 2006 O O . THR A 1 267 ? -4.408 2.700 -8.139 1.00 98.00 267 THR A O 1
ATOM 2009 N N . LEU A 1 268 ? -3.377 0.720 -8.371 1.00 98.06 268 LEU A N 1
ATOM 2010 C CA . LEU A 1 268 ? -3.220 0.712 -9.819 1.00 98.06 268 LEU A CA 1
ATOM 2011 C C . LEU A 1 268 ? -4.002 -0.475 -10.376 1.00 98.06 268 LEU A C 1
ATOM 2013 O O . LEU A 1 268 ? -3.472 -1.574 -10.474 1.00 98.06 268 LEU A O 1
ATOM 2017 N N . ASP A 1 269 ? -5.262 -0.252 -10.727 1.00 92.44 269 ASP A N 1
ATOM 2018 C CA . ASP A 1 269 ? -6.187 -1.285 -11.210 1.00 92.44 269 ASP A CA 1
ATOM 2019 C C . ASP A 1 269 ? -6.406 -1.119 -12.717 1.00 92.44 269 ASP A C 1
ATOM 2021 O O . ASP A 1 269 ? -7.203 -0.288 -13.153 1.00 92.44 269 ASP A O 1
ATOM 2025 N N . ASN A 1 270 ? -5.628 -1.825 -13.542 1.00 91.00 270 ASN A N 1
ATOM 2026 C CA . ASN A 1 270 ? -5.499 -1.508 -14.972 1.00 91.00 270 ASN A CA 1
ATOM 2027 C C . ASN A 1 270 ? -5.106 -0.027 -15.207 1.00 91.00 270 ASN A C 1
ATOM 2029 O O . ASN A 1 270 ? -5.456 0.573 -16.219 1.00 91.00 270 ASN A O 1
ATOM 2033 N N . GLY A 1 271 ? -4.444 0.611 -14.242 1.00 94.19 271 GLY A N 1
ATOM 2034 C CA . GLY A 1 271 ? -3.973 1.993 -14.316 1.00 94.19 271 GLY A CA 1
ATOM 2035 C C . GLY A 1 271 ? -2.454 2.077 -14.283 1.00 94.19 271 GLY A C 1
ATOM 2036 O O . GLY A 1 271 ? -1.774 1.118 -13.928 1.00 94.19 271 GLY A O 1
ATOM 2037 N N . THR A 1 272 ? -1.902 3.228 -14.654 1.00 98.62 272 THR A N 1
ATOM 2038 C CA . THR A 1 272 ? -0.452 3.448 -14.672 1.00 98.62 272 THR A CA 1
ATOM 2039 C C . THR A 1 272 ? -0.063 4.634 -13.800 1.00 98.62 272 THR A C 1
ATOM 2041 O O . THR A 1 272 ? -0.552 5.744 -14.013 1.00 98.62 272 THR A O 1
ATOM 2044 N N . LEU A 1 273 ? 0.846 4.415 -12.854 1.00 98.44 273 LEU A N 1
ATOM 2045 C CA . LEU A 1 273 ? 1.659 5.485 -12.286 1.00 98.44 273 LEU A CA 1
ATOM 2046 C C . LEU A 1 273 ? 2.992 5.465 -13.019 1.00 98.44 273 LEU A C 1
ATOM 2048 O O . LEU A 1 273 ? 3.672 4.447 -13.026 1.00 98.44 273 LEU A O 1
ATOM 2052 N N . ASP A 1 274 ? 3.332 6.582 -13.640 1.00 95.81 274 ASP A N 1
ATOM 2053 C CA . ASP A 1 274 ? 4.590 6.774 -14.346 1.00 95.81 274 ASP A CA 1
ATOM 2054 C C . ASP A 1 274 ? 5.303 7.969 -13.754 1.00 95.81 274 ASP A C 1
ATOM 2056 O O . ASP A 1 274 ? 4.788 9.091 -13.769 1.00 95.81 274 ASP A O 1
ATOM 2060 N N . ARG A 1 275 ? 6.485 7.731 -13.216 1.00 92.50 275 ARG A N 1
ATOM 2061 C CA . ARG A 1 275 ? 7.280 8.777 -12.615 1.00 92.50 275 ARG A CA 1
ATOM 2062 C C . ARG A 1 275 ? 8.563 8.944 -13.407 1.00 92.50 275 ARG A C 1
ATOM 2064 O O . ARG A 1 275 ? 9.456 8.114 -13.337 1.00 92.50 275 ARG A O 1
ATOM 2071 N N . GLY A 1 276 ? 8.633 10.044 -14.147 1.00 83.50 276 GLY A N 1
ATOM 2072 C CA . GLY A 1 276 ? 9.788 10.425 -14.948 1.00 83.50 276 GLY A CA 1
ATOM 2073 C C . GLY A 1 276 ? 10.671 11.450 -14.239 1.00 83.50 276 GLY A C 1
ATOM 2074 O O . GLY A 1 276 ? 10.186 12.284 -13.462 1.00 83.50 276 GLY A O 1
ATOM 2075 N N . PHE A 1 277 ? 11.956 11.461 -14.584 1.00 69.06 277 PHE A N 1
ATOM 2076 C CA . PHE A 1 277 ? 12.899 12.475 -14.131 1.00 69.06 277 PHE A CA 1
ATOM 2077 C C . PHE A 1 277 ? 13.556 13.171 -15.328 1.00 69.06 277 PHE A C 1
ATOM 2079 O O . PHE A 1 277 ? 13.992 12.540 -16.285 1.00 69.06 277 PHE A O 1
ATOM 2086 N N . ILE A 1 278 ? 13.626 14.507 -15.302 1.00 63.12 278 ILE A N 1
ATOM 2087 C CA . ILE A 1 278 ? 14.326 15.273 -16.344 1.00 63.12 278 ILE A CA 1
ATOM 2088 C C . ILE A 1 278 ? 15.575 15.922 -15.728 1.00 63.12 278 ILE A C 1
ATOM 2090 O O . ILE A 1 278 ? 15.448 16.912 -14.994 1.00 63.12 278 ILE A O 1
ATOM 2094 N N . PRO A 1 279 ? 16.787 15.432 -16.059 1.00 56.88 279 PRO A N 1
ATOM 2095 C CA . PRO A 1 279 ? 18.044 16.058 -15.662 1.00 56.88 279 PRO A CA 1
ATOM 2096 C C . PRO A 1 279 ? 18.150 17.500 -16.176 1.00 56.88 279 PRO A C 1
ATOM 2098 O O . PRO A 1 279 ? 18.047 17.752 -17.379 1.00 56.88 279 PRO A O 1
ATOM 2101 N N . ALA A 1 280 ? 18.438 18.458 -15.295 1.00 47.19 280 ALA A N 1
ATOM 2102 C CA . ALA A 1 280 ? 18.825 19.809 -15.696 1.00 47.19 280 ALA A CA 1
ATOM 2103 C C . ALA A 1 280 ? 20.359 19.964 -15.659 1.00 47.19 280 ALA A C 1
ATOM 2105 O O . ALA A 1 280 ? 20.955 20.175 -14.607 1.00 47.19 280 ALA A O 1
ATOM 2106 N N . GLY A 1 281 ? 21.023 19.909 -16.817 1.00 55.62 281 GLY A N 1
ATOM 2107 C CA . GLY A 1 281 ? 22.454 20.237 -16.923 1.00 55.62 281 GLY A CA 1
ATOM 2108 C C . GLY A 1 281 ? 23.419 19.219 -16.282 1.00 55.62 281 GLY A C 1
ATOM 2109 O O . GLY A 1 281 ? 23.107 18.044 -16.160 1.00 55.62 281 GLY A O 1
ATOM 2110 N N . THR A 1 282 ? 24.645 19.657 -15.954 1.00 43.28 282 THR A N 1
ATOM 2111 C CA . THR A 1 282 ? 25.809 18.784 -15.648 1.00 43.28 282 THR A CA 1
ATOM 2112 C C . THR A 1 282 ? 25.987 18.401 -14.174 1.00 43.28 282 THR A C 1
ATOM 2114 O O . THR A 1 282 ? 26.985 17.773 -13.832 1.00 43.28 282 THR A O 1
ATOM 2117 N N . THR A 1 283 ? 25.075 18.795 -13.290 1.00 52.12 283 THR A N 1
ATOM 2118 C CA . THR A 1 283 ? 25.072 18.397 -11.872 1.00 52.12 283 THR A CA 1
ATOM 2119 C C . THR A 1 283 ? 23.714 17.795 -11.584 1.00 52.12 283 THR A C 1
ATOM 2121 O O . THR A 1 283 ? 22.762 18.503 -11.267 1.00 52.12 283 THR A O 1
ATOM 2124 N N . VAL A 1 284 ? 23.618 16.493 -11.817 1.00 52.78 284 VAL A N 1
ATOM 2125 C CA . VAL A 1 284 ? 22.380 15.739 -11.684 1.00 52.78 284 VAL A CA 1
ATOM 2126 C C . VAL A 1 284 ? 22.289 15.249 -10.244 1.00 52.78 284 VAL A C 1
ATOM 2128 O O . VAL A 1 284 ? 23.115 14.451 -9.817 1.00 52.78 284 VAL A O 1
ATOM 2131 N N . SER A 1 285 ? 21.329 15.782 -9.498 1.00 55.19 285 SER A N 1
ATOM 2132 C CA . SER A 1 285 ? 20.814 15.161 -8.282 1.00 55.19 285 SER A CA 1
ATOM 2133 C C . SER A 1 285 ? 19.393 14.733 -8.643 1.00 55.19 285 SER A C 1
ATOM 2135 O O . SER A 1 285 ? 18.617 15.541 -9.164 1.00 55.19 285 SER A O 1
ATOM 2137 N N . GLY A 1 286 ? 19.129 13.431 -8.544 1.00 58.38 286 GLY A N 1
ATOM 2138 C CA . GLY A 1 286 ? 17.821 12.840 -8.833 1.00 58.38 286 GLY A CA 1
ATOM 2139 C C . GLY A 1 286 ? 16.849 13.107 -7.690 1.00 58.38 286 GLY A C 1
ATOM 2140 O O . GLY A 1 286 ? 17.250 13.596 -6.645 1.00 58.38 286 GLY A O 1
ATOM 2141 N N . GLY A 1 287 ? 15.571 12.791 -7.860 1.00 73.88 287 GLY A N 1
ATOM 2142 C CA . GLY A 1 287 ? 14.665 12.607 -6.724 1.00 73.88 287 GLY A CA 1
ATOM 2143 C C . GLY A 1 287 ? 14.251 11.144 -6.640 1.00 73.88 287 GLY A C 1
ATOM 2144 O O . GLY A 1 287 ? 14.128 10.495 -7.675 1.00 73.88 287 GLY A O 1
ATOM 2145 N N . ALA A 1 288 ? 13.934 10.628 -5.452 1.00 85.56 288 ALA A N 1
ATOM 2146 C CA . ALA A 1 288 ? 13.386 9.273 -5.277 1.00 85.56 288 ALA A CA 1
ATOM 2147 C C . ALA A 1 288 ? 11.850 9.274 -5.166 1.00 85.56 288 ALA A C 1
ATOM 2149 O O . ALA A 1 288 ? 11.254 10.280 -4.757 1.00 85.56 288 ALA A O 1
ATOM 2150 N N . LEU A 1 289 ? 11.219 8.172 -5.579 1.00 91.75 289 LEU A N 1
ATOM 2151 C CA . LEU A 1 289 ? 9.846 7.837 -5.217 1.00 91.75 289 LEU A CA 1
ATOM 2152 C C . LEU A 1 289 ? 9.939 7.057 -3.919 1.00 91.75 289 LEU A C 1
ATOM 2154 O O . LEU A 1 289 ? 10.500 5.969 -3.902 1.00 91.75 289 LEU A O 1
ATOM 2158 N N . ILE A 1 290 ? 9.430 7.630 -2.840 1.00 93.12 290 ILE A N 1
ATOM 2159 C CA . ILE A 1 290 ? 9.613 7.072 -1.506 1.00 93.12 290 ILE A CA 1
ATOM 2160 C C . ILE A 1 290 ? 8.248 6.717 -0.942 1.00 93.12 290 ILE A C 1
ATOM 2162 O O . ILE A 1 290 ? 7.431 7.611 -0.705 1.00 93.12 290 ILE A O 1
ATOM 2166 N N . PHE A 1 291 ? 8.032 5.428 -0.705 1.00 96.56 291 PHE A N 1
ATOM 2167 C CA . PHE A 1 291 ? 6.939 4.931 0.114 1.00 96.56 291 PHE A CA 1
ATOM 2168 C C . PHE A 1 291 ? 7.398 4.904 1.566 1.00 96.56 291 PHE A C 1
ATOM 2170 O O . PHE A 1 291 ? 8.350 4.205 1.905 1.00 96.56 291 PHE A O 1
ATOM 2177 N N . GLY A 1 292 ? 6.745 5.695 2.410 1.00 93.88 292 GLY A N 1
ATOM 2178 C CA . GLY A 1 292 ? 7.128 5.822 3.808 1.00 93.88 292 GLY A CA 1
ATOM 2179 C C . GLY A 1 292 ? 8.353 6.722 4.001 1.00 93.88 292 GLY A C 1
ATOM 2180 O O . GLY A 1 292 ? 9.464 6.273 4.255 1.00 93.88 292 GLY A O 1
ATOM 2181 N N . THR A 1 293 ? 8.170 8.033 3.864 1.00 91.19 293 THR A N 1
ATOM 2182 C CA . THR A 1 293 ? 9.251 9.024 3.979 1.00 91.19 293 THR A CA 1
ATOM 2183 C C . THR A 1 293 ? 9.589 9.344 5.439 1.00 91.19 293 THR A C 1
ATOM 2185 O O . THR A 1 293 ? 8.925 8.875 6.357 1.00 91.19 293 THR A O 1
ATOM 2188 N N . TRP A 1 294 ? 10.525 10.268 5.674 1.00 88.50 294 TRP A N 1
ATOM 2189 C CA . TRP A 1 294 ? 10.814 10.884 6.989 1.00 88.50 294 TRP A CA 1
ATOM 2190 C C . TRP A 1 294 ? 9.631 11.610 7.664 1.00 88.50 294 TRP A C 1
ATOM 2192 O O . TRP A 1 294 ? 9.753 12.219 8.720 1.00 88.50 294 TRP A O 1
ATOM 2202 N N . ASN A 1 295 ? 8.481 11.654 6.997 1.00 88.62 295 ASN A N 1
ATOM 2203 C CA . ASN A 1 295 ? 7.245 12.213 7.532 1.00 88.62 295 ASN A CA 1
ATOM 2204 C C . ASN A 1 295 ? 6.247 11.101 7.876 1.00 88.62 295 ASN A C 1
ATOM 2206 O O . ASN A 1 295 ? 5.114 11.388 8.258 1.00 88.62 295 ASN A O 1
ATOM 2210 N N . SER A 1 296 ? 6.645 9.842 7.716 1.00 91.00 296 SER A N 1
ATOM 2211 C CA . SER A 1 296 ? 5.861 8.712 8.188 1.00 91.00 296 SER A CA 1
ATOM 2212 C C . SER A 1 296 ? 5.858 8.678 9.702 1.00 91.00 296 SER A C 1
ATOM 2214 O O . SER A 1 296 ? 6.723 9.260 10.359 1.00 91.00 296 SER A O 1
ATOM 2216 N N . ARG A 1 297 ? 4.839 8.033 10.243 1.00 91.31 297 ARG A N 1
ATOM 2217 C CA . ARG A 1 297 ? 4.586 7.934 11.676 1.00 91.31 297 ARG A CA 1
ATOM 2218 C C . ARG A 1 297 ? 4.800 6.513 12.158 1.00 91.31 297 ARG A C 1
ATOM 2220 O O . ARG A 1 297 ? 4.919 5.604 11.334 1.00 91.31 297 ARG A O 1
ATOM 2227 N N . ASP A 1 298 ? 4.848 6.346 13.470 1.00 90.25 298 ASP A N 1
ATOM 2228 C CA . ASP A 1 298 ? 5.080 5.033 14.041 1.00 90.25 298 ASP A CA 1
ATOM 2229 C C . ASP A 1 298 ? 3.940 4.079 13.654 1.00 90.25 298 ASP A C 1
ATOM 2231 O O . ASP A 1 298 ? 2.757 4.428 13.674 1.00 90.25 298 ASP A O 1
ATOM 2235 N N . ASN A 1 299 ? 4.310 2.860 13.276 1.00 91.19 299 ASN A N 1
ATOM 2236 C CA . ASN A 1 299 ? 3.450 1.781 12.809 1.00 91.19 299 ASN A CA 1
ATOM 2237 C C . ASN A 1 299 ? 2.642 2.104 11.551 1.00 91.19 299 ASN A C 1
ATOM 2239 O O . ASN A 1 299 ? 1.719 1.359 11.232 1.00 91.19 299 ASN A O 1
ATOM 2243 N N . GLN A 1 300 ? 2.925 3.213 10.854 1.00 94.31 300 GLN A N 1
ATOM 2244 C CA . GLN A 1 300 ? 2.141 3.616 9.694 1.00 94.31 300 GLN A CA 1
ATOM 2245 C C . GLN A 1 300 ? 2.154 2.515 8.630 1.00 94.31 300 GLN A C 1
ATOM 2247 O O . GLN A 1 300 ? 3.213 2.045 8.230 1.00 94.31 300 GLN A O 1
ATOM 2252 N N . GLN A 1 301 ? 0.970 2.162 8.139 1.00 95.38 301 GLN A N 1
ATOM 2253 C CA . GLN A 1 301 ? 0.782 1.185 7.079 1.00 95.38 301 GLN A CA 1
ATOM 2254 C C . GLN A 1 301 ? 0.504 1.890 5.754 1.00 95.38 301 GLN A C 1
ATOM 2256 O O . GLN A 1 301 ? -0.311 2.814 5.687 1.00 95.38 301 GLN A O 1
ATOM 2261 N N . ILE A 1 302 ? 1.205 1.455 4.710 1.00 97.19 302 ILE A N 1
ATOM 2262 C CA . ILE A 1 302 ? 1.084 1.956 3.344 1.00 97.19 302 ILE A CA 1
ATOM 2263 C C . ILE A 1 302 ? 0.903 0.762 2.413 1.00 97.19 302 ILE A C 1
ATOM 2265 O O . ILE A 1 302 ? 1.830 -0.029 2.219 1.00 97.19 302 ILE A O 1
ATOM 2269 N N . ASP A 1 303 ? -0.272 0.672 1.796 1.00 96.50 303 ASP A N 1
ATOM 2270 C CA . ASP A 1 303 ? -0.590 -0.404 0.863 1.00 96.50 303 ASP A CA 1
ATOM 2271 C C . ASP A 1 303 ? -0.435 0.067 -0.595 1.00 96.50 303 ASP A C 1
ATOM 2273 O O . ASP A 1 303 ? -0.998 1.081 -1.020 1.00 96.50 303 ASP A O 1
ATOM 2277 N N . VAL A 1 304 ? 0.324 -0.689 -1.392 1.00 98.62 304 VAL A N 1
ATOM 2278 C CA . VAL A 1 304 ? 0.557 -0.453 -2.824 1.00 98.62 304 VAL A CA 1
ATOM 2279 C C . VAL A 1 304 ? 0.023 -1.633 -3.631 1.00 98.62 304 VAL A C 1
ATOM 2281 O O . VAL A 1 304 ? 0.685 -2.651 -3.801 1.00 98.62 304 VAL A O 1
ATOM 2284 N N . ASN A 1 305 ? -1.180 -1.499 -4.173 1.00 97.50 305 ASN A N 1
ATOM 2285 C CA . ASN A 1 305 ? -1.873 -2.560 -4.898 1.00 97.50 305 ASN A CA 1
ATOM 2286 C C . ASN A 1 305 ? -1.749 -2.360 -6.410 1.00 97.50 305 ASN A C 1
ATOM 2288 O O . ASN A 1 305 ? -2.229 -1.364 -6.950 1.00 97.50 305 ASN A O 1
ATOM 2292 N N . ILE A 1 306 ? -1.146 -3.316 -7.114 1.00 97.94 306 ILE A N 1
ATOM 2293 C CA . ILE A 1 306 ? -0.957 -3.290 -8.569 1.00 97.94 306 ILE A CA 1
ATOM 2294 C C . ILE A 1 306 ? -1.696 -4.481 -9.169 1.00 97.94 306 ILE A C 1
ATOM 2296 O O . ILE A 1 306 ? -1.220 -5.616 -9.126 1.00 97.94 306 ILE A O 1
ATOM 2300 N N . THR A 1 307 ? -2.881 -4.216 -9.714 1.00 89.69 307 THR A N 1
ATOM 2301 C CA . THR A 1 307 ? -3.849 -5.246 -10.096 1.00 89.69 307 THR A CA 1
ATOM 2302 C C . THR A 1 307 ? -4.336 -5.103 -11.539 1.00 89.69 307 THR A C 1
ATOM 2304 O O . THR A 1 307 ? -4.264 -4.026 -12.134 1.00 89.69 307 THR A O 1
ATOM 2307 N N . ASN A 1 308 ? -4.836 -6.190 -12.133 1.00 83.56 308 ASN A N 1
ATOM 2308 C CA . ASN A 1 308 ? -5.590 -6.182 -13.400 1.00 83.56 308 ASN A CA 1
ATOM 2309 C C . ASN A 1 308 ? -4.888 -5.498 -14.592 1.00 83.56 308 ASN A C 1
ATOM 2311 O O . ASN A 1 308 ? -5.519 -4.832 -15.411 1.00 83.56 308 ASN A O 1
ATOM 2315 N N . GLY A 1 309 ? -3.577 -5.659 -14.724 1.00 85.38 309 GLY A N 1
ATOM 2316 C CA . GLY A 1 309 ? -2.765 -4.998 -15.749 1.00 85.38 309 GLY A CA 1
ATOM 2317 C C . GLY A 1 309 ? -2.220 -3.637 -15.318 1.00 85.38 309 GLY A C 1
ATOM 2318 O O . GLY A 1 309 ? -1.737 -2.884 -16.163 1.00 85.38 309 GLY A O 1
ATOM 2319 N N . GLY A 1 310 ? -2.319 -3.300 -14.030 1.00 94.88 310 GLY A N 1
ATOM 2320 C CA . GLY A 1 310 ? -1.743 -2.098 -13.442 1.00 94.88 310 GLY A CA 1
ATOM 2321 C C . GLY A 1 310 ? -0.224 -2.034 -13.602 1.00 94.88 310 GLY A C 1
ATOM 2322 O O . GLY A 1 310 ? 0.456 -3.063 -13.669 1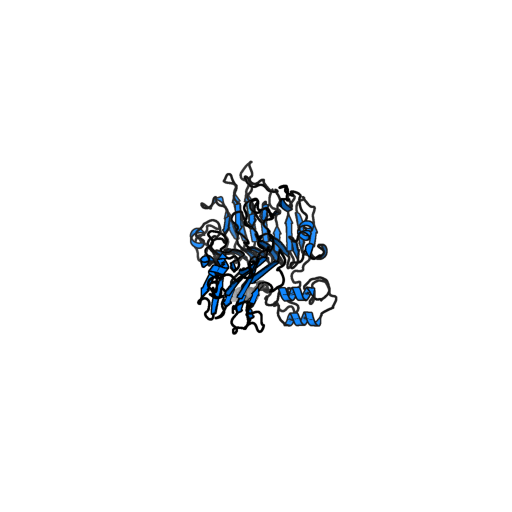.00 94.88 310 GLY A O 1
ATOM 2323 N N . ARG A 1 311 ? 0.316 -0.814 -13.690 1.00 98.38 311 ARG A N 1
ATOM 2324 C CA . ARG A 1 311 ? 1.733 -0.570 -13.997 1.00 98.38 311 ARG A CA 1
ATOM 2325 C C . ARG A 1 311 ? 2.320 0.524 -13.118 1.00 98.38 311 ARG A C 1
ATOM 2327 O O . ARG A 1 311 ? 1.850 1.658 -13.174 1.00 98.38 311 ARG A O 1
ATOM 2334 N N . LEU A 1 312 ? 3.367 0.196 -12.373 1.00 98.56 312 LEU A N 1
ATOM 2335 C CA . LEU A 1 312 ? 4.244 1.180 -11.746 1.00 98.56 312 LEU A CA 1
ATOM 2336 C C . LEU A 1 312 ? 5.496 1.321 -12.612 1.00 98.56 312 LEU A C 1
ATOM 2338 O O . LEU A 1 312 ? 6.250 0.365 -12.751 1.00 98.56 312 LEU A O 1
ATOM 2342 N N . GLU A 1 313 ? 5.694 2.490 -13.204 1.00 96.75 313 GLU A N 1
ATOM 2343 C CA . GLU A 1 313 ? 6.850 2.825 -14.035 1.00 96.75 313 GLU A CA 1
ATOM 2344 C C . GLU A 1 313 ? 7.636 3.927 -13.330 1.00 96.75 313 GLU A C 1
ATOM 2346 O O . GLU A 1 313 ? 7.058 4.948 -12.946 1.00 96.75 313 GLU A O 1
ATOM 2351 N N . ASN A 1 314 ? 8.935 3.730 -13.134 1.00 93.12 314 ASN A N 1
ATOM 2352 C CA . ASN A 1 314 ? 9.773 4.720 -12.474 1.00 93.12 314 ASN A CA 1
ATOM 2353 C C . ASN A 1 314 ? 11.112 4.890 -13.189 1.00 93.12 314 ASN A C 1
ATOM 2355 O O . ASN A 1 314 ? 11.792 3.923 -13.524 1.00 93.12 314 ASN A O 1
ATOM 2359 N N . ASP A 1 315 ? 11.469 6.154 -13.369 1.00 87.44 315 ASP A N 1
ATOM 2360 C CA . ASP A 1 315 ? 12.785 6.630 -13.757 1.00 87.44 315 ASP A CA 1
ATOM 2361 C C . ASP A 1 315 ? 13.581 6.995 -12.491 1.00 87.44 315 ASP A C 1
ATOM 2363 O O . ASP A 1 315 ? 13.151 7.834 -11.685 1.00 87.44 315 ASP A O 1
ATOM 2367 N N . GLY A 1 316 ? 14.716 6.328 -12.294 1.00 85.62 316 GLY A N 1
ATOM 2368 C CA . GLY A 1 316 ? 15.565 6.426 -11.113 1.00 85.62 316 GLY A CA 1
ATOM 2369 C C . GLY A 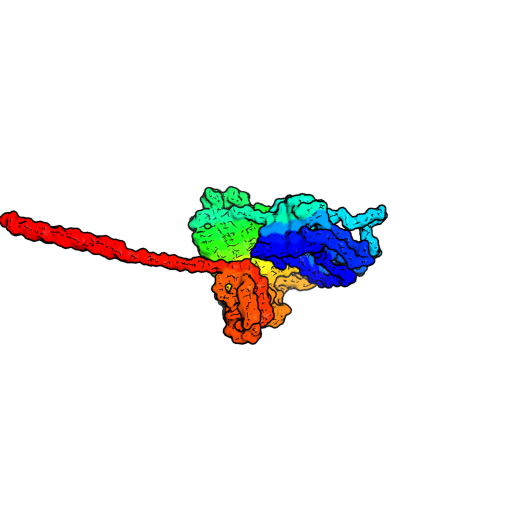1 316 ? 15.126 5.515 -9.958 1.00 85.62 316 GLY A C 1
ATOM 2370 O O . GLY A 1 316 ? 14.669 4.391 -10.150 1.00 85.62 316 GLY A O 1
ATOM 2371 N N . GLN A 1 317 ? 15.223 6.024 -8.727 1.00 88.56 317 GLN A N 1
ATOM 2372 C CA . GLN A 1 317 ? 15.125 5.199 -7.516 1.00 88.56 317 GLN A CA 1
ATOM 2373 C C . GLN A 1 317 ? 13.704 5.122 -6.930 1.00 88.56 317 GLN A C 1
ATOM 2375 O O . GLN A 1 317 ? 13.015 6.146 -6.813 1.00 88.56 317 GLN A O 1
ATOM 2380 N N . VAL A 1 318 ? 13.318 3.927 -6.469 1.00 93.12 318 VAL A N 1
ATOM 2381 C CA . VAL A 1 318 ? 12.145 3.647 -5.624 1.00 93.12 318 VAL A CA 1
ATOM 2382 C C . VAL A 1 318 ? 12.590 3.136 -4.261 1.00 93.12 318 VAL A C 1
ATOM 2384 O O . VAL A 1 318 ? 13.359 2.180 -4.158 1.00 93.12 318 VAL A O 1
ATOM 2387 N N . TRP A 1 319 ? 12.095 3.765 -3.201 1.00 93.38 319 TRP A N 1
ATOM 2388 C CA . TRP A 1 319 ? 12.476 3.480 -1.825 1.00 93.38 319 TRP A CA 1
ATOM 2389 C C . TRP A 1 319 ? 11.280 3.026 -0.991 1.00 93.38 319 TRP A C 1
ATOM 2391 O O . TRP A 1 319 ? 10.187 3.585 -1.094 1.00 93.38 319 TRP A O 1
ATOM 2401 N N . PHE A 1 320 ? 11.526 2.032 -0.145 1.00 94.81 320 PHE A N 1
ATOM 2402 C CA . PHE A 1 320 ? 10.679 1.621 0.966 1.00 94.81 320 PHE A CA 1
ATOM 2403 C C . PHE A 1 320 ? 11.374 2.100 2.240 1.00 94.81 320 PHE A C 1
ATOM 2405 O O . PHE A 1 320 ? 12.495 1.668 2.528 1.00 94.81 320 PHE A O 1
ATOM 2412 N N . GLY A 1 321 ? 10.745 3.034 2.949 1.00 91.44 321 GLY A N 1
ATOM 2413 C CA . GLY A 1 321 ? 11.400 3.784 4.013 1.00 91.44 321 GLY A CA 1
ATOM 2414 C C . GLY A 1 321 ? 12.334 4.877 3.484 1.00 91.44 321 GLY A C 1
ATOM 2415 O O . GLY A 1 321 ? 12.608 4.993 2.286 1.00 91.44 321 GLY A O 1
ATOM 2416 N N . ALA A 1 322 ? 12.863 5.681 4.401 1.00 85.94 322 ALA A N 1
ATOM 2417 C CA . ALA A 1 322 ? 13.903 6.671 4.126 1.00 85.94 322 ALA A CA 1
ATOM 2418 C C . ALA A 1 322 ? 14.996 6.596 5.196 1.00 85.94 322 ALA A C 1
ATOM 2420 O O . ALA A 1 322 ? 14.683 6.383 6.364 1.00 85.94 322 ALA A O 1
ATOM 2421 N N . GLY A 1 323 ? 16.263 6.787 4.823 1.00 73.88 323 GLY A N 1
ATOM 2422 C CA . GLY A 1 323 ? 17.370 6.764 5.785 1.00 73.88 323 GLY A CA 1
ATOM 2423 C C . GLY A 1 323 ? 17.185 7.751 6.950 1.00 73.88 323 GLY A C 1
ATOM 2424 O O . GLY A 1 323 ? 16.731 8.874 6.737 1.00 73.88 323 GLY A O 1
ATOM 2425 N N . GLU A 1 324 ? 17.553 7.301 8.152 1.00 67.62 324 GLU A N 1
ATOM 2426 C CA . GLU A 1 324 ? 17.659 8.023 9.437 1.00 67.62 324 GLU A CA 1
ATOM 2427 C C . GLU A 1 324 ? 16.340 8.497 10.098 1.00 67.62 324 GLU A C 1
ATOM 2429 O O . GLU A 1 324 ? 16.253 8.522 11.326 1.00 67.62 324 GLU A O 1
ATOM 2434 N N . ASP A 1 325 ? 15.279 8.810 9.341 1.00 75.06 325 ASP A N 1
ATOM 2435 C CA . ASP A 1 325 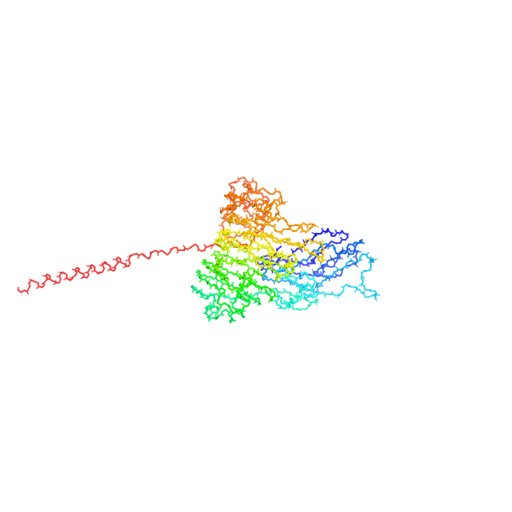? 14.193 9.656 9.880 1.00 75.06 325 ASP A CA 1
ATOM 2436 C C . ASP A 1 325 ? 12.746 9.151 9.690 1.00 75.06 325 ASP A C 1
ATOM 2438 O O . ASP A 1 325 ? 11.801 9.890 9.976 1.00 75.06 325 ASP A O 1
ATOM 2442 N N . HIS A 1 326 ? 12.503 7.928 9.208 1.00 86.81 326 HIS A N 1
ATOM 2443 C CA . HIS A 1 326 ? 11.128 7.396 9.173 1.00 86.81 326 HIS A CA 1
ATOM 2444 C C . HIS A 1 326 ? 10.685 6.830 10.541 1.00 86.81 326 HIS A C 1
ATOM 2446 O O . HIS A 1 326 ? 11.525 6.510 11.391 1.00 86.81 326 HIS A O 1
ATOM 2452 N N . GLY A 1 327 ? 9.362 6.763 10.757 1.00 87.62 327 GLY A N 1
ATOM 2453 C CA . GLY A 1 327 ? 8.746 6.267 11.997 1.00 87.62 327 GLY A CA 1
ATOM 2454 C C . GLY A 1 327 ? 9.006 4.779 12.240 1.00 87.62 327 GLY A C 1
ATOM 2455 O O . GLY A 1 327 ? 9.132 4.012 11.288 1.00 87.62 327 GLY A O 1
ATOM 2456 N N . ALA A 1 328 ? 9.092 4.375 13.507 1.00 87.50 328 ALA A N 1
ATOM 2457 C CA . ALA A 1 328 ? 9.333 2.982 13.879 1.00 87.50 328 ALA A CA 1
ATOM 2458 C C . ALA A 1 328 ? 8.120 2.104 13.545 1.00 87.50 328 ALA A C 1
ATOM 2460 O O . ALA A 1 328 ? 6.989 2.566 13.592 1.00 87.50 328 ALA A O 1
ATOM 2461 N N . GLY A 1 329 ? 8.324 0.841 13.198 1.00 88.38 329 GLY A N 1
ATOM 2462 C CA . GLY A 1 329 ? 7.275 -0.108 12.835 1.00 88.38 329 GLY A CA 1
ATOM 2463 C C . GLY A 1 329 ? 6.630 0.184 11.482 1.00 88.38 329 GLY A C 1
ATOM 2464 O O . GLY A 1 329 ? 5.536 -0.305 11.223 1.00 88.38 329 GLY A O 1
ATOM 2465 N N . LEU A 1 330 ? 7.249 1.014 10.632 1.00 93.38 330 LEU A N 1
ATOM 2466 C CA . LEU A 1 330 ? 6.720 1.355 9.312 1.00 93.38 330 LEU A CA 1
ATOM 2467 C C . LEU A 1 330 ? 6.420 0.081 8.506 1.00 93.38 330 LEU A C 1
ATOM 2469 O O . LEU A 1 330 ? 7.304 -0.748 8.278 1.00 93.38 330 LEU A O 1
ATOM 2473 N N . GLU A 1 331 ? 5.181 -0.036 8.031 1.00 94.94 331 GLU A N 1
ATOM 2474 C CA . GLU A 1 331 ? 4.730 -1.135 7.186 1.00 94.94 331 GLU A CA 1
ATOM 2475 C C . GLU A 1 331 ? 4.499 -0.619 5.759 1.00 94.94 331 GLU A C 1
ATOM 2477 O O . GLU A 1 331 ? 3.642 0.235 5.520 1.00 94.94 331 GLU A O 1
ATOM 2482 N N . VAL A 1 332 ? 5.242 -1.144 4.783 1.00 97.88 332 VAL A N 1
ATOM 2483 C CA . VAL A 1 332 ? 4.991 -0.870 3.358 1.00 97.88 332 VAL A CA 1
ATOM 2484 C C . VAL A 1 332 ? 4.807 -2.191 2.627 1.00 97.88 332 VAL A C 1
ATOM 2486 O O . VAL A 1 332 ? 5.757 -2.960 2.447 1.00 97.88 332 VAL A O 1
ATOM 2489 N N . ALA A 1 333 ? 3.579 -2.443 2.184 1.00 96.69 333 ALA A N 1
ATOM 2490 C CA . ALA A 1 333 ? 3.196 -3.681 1.525 1.00 96.69 333 ALA A CA 1
ATOM 2491 C C . ALA A 1 333 ? 2.791 -3.413 0.075 1.00 96.69 333 ALA A C 1
ATOM 2493 O O . ALA A 1 333 ? 1.800 -2.746 -0.208 1.00 96.69 333 ALA A O 1
ATOM 2494 N N . MET A 1 334 ? 3.547 -3.968 -0.868 1.00 98.69 334 MET A N 1
ATOM 2495 C CA . MET A 1 334 ? 3.204 -3.964 -2.282 1.00 98.69 334 MET A CA 1
ATOM 2496 C C . MET A 1 334 ? 2.581 -5.302 -2.673 1.00 98.69 334 MET A C 1
ATOM 2498 O O . MET A 1 334 ? 3.245 -6.331 -2.600 1.00 98.69 334 MET A O 1
ATOM 2502 N N . THR A 1 335 ? 1.336 -5.292 -3.141 1.00 96.94 335 THR A N 1
ATOM 2503 C CA . THR A 1 335 ? 0.645 -6.487 -3.644 1.00 96.94 335 THR A CA 1
ATOM 2504 C C . THR A 1 335 ? 0.525 -6.435 -5.162 1.00 96.94 335 THR A C 1
ATOM 2506 O O . THR A 1 335 ? 0.059 -5.440 -5.717 1.00 96.94 335 THR A O 1
ATOM 2509 N N . ILE A 1 336 ? 0.930 -7.510 -5.843 1.00 97.19 336 ILE A N 1
ATOM 2510 C CA . ILE A 1 336 ? 0.904 -7.613 -7.306 1.00 97.19 336 ILE A CA 1
ATOM 2511 C C . ILE A 1 336 ? 0.033 -8.799 -7.737 1.00 97.19 336 ILE A C 1
ATOM 2513 O O . ILE A 1 336 ? 0.347 -9.957 -7.450 1.00 97.19 336 ILE A O 1
ATOM 2517 N N . ASP A 1 337 ? -1.024 -8.503 -8.494 1.00 89.81 337 ASP A N 1
ATOM 2518 C CA . ASP A 1 337 ? -1.904 -9.492 -9.126 1.00 89.81 337 ASP A CA 1
ATOM 2519 C C . ASP A 1 337 ? -2.213 -9.089 -10.569 1.00 89.81 337 ASP A C 1
ATOM 2521 O O . ASP A 1 337 ? -2.993 -8.180 -10.843 1.00 89.81 337 ASP A O 1
ATOM 2525 N N . ASN A 1 338 ? -1.573 -9.749 -11.527 1.00 89.00 338 ASN A N 1
ATOM 2526 C CA . ASN A 1 338 ? -1.586 -9.357 -12.932 1.00 89.00 338 ASN A CA 1
ATOM 2527 C C . ASN A 1 338 ? -1.032 -7.938 -13.157 1.00 89.00 338 ASN A C 1
ATOM 2529 O O . ASN A 1 338 ? -1.473 -7.232 -14.056 1.00 89.00 338 ASN A O 1
ATOM 2533 N N . GLY A 1 339 ? -0.068 -7.506 -12.344 1.00 93.81 339 GLY A N 1
ATOM 2534 C CA . GLY A 1 339 ? 0.564 -6.187 -12.428 1.00 93.81 339 GLY A CA 1
ATOM 2535 C C . GLY A 1 339 ? 2.033 -6.233 -12.852 1.00 93.81 339 GLY A C 1
ATOM 2536 O O . GLY A 1 339 ? 2.681 -7.284 -12.818 1.00 93.81 339 GLY A O 1
ATOM 2537 N N . THR A 1 340 ? 2.584 -5.078 -13.229 1.00 98.00 340 THR A N 1
ATOM 2538 C CA . THR A 1 340 ? 4.018 -4.939 -13.526 1.00 98.00 340 THR A CA 1
ATOM 2539 C C . THR A 1 340 ? 4.639 -3.738 -12.830 1.00 98.00 340 THR A C 1
ATOM 2541 O O . THR A 1 340 ? 4.061 -2.651 -12.829 1.00 98.00 340 THR A O 1
ATOM 2544 N N . VAL A 1 341 ? 5.858 -3.917 -12.334 1.00 98.69 341 VAL A N 1
ATOM 2545 C CA . VAL A 1 341 ? 6.729 -2.834 -11.875 1.00 98.69 341 VAL A CA 1
ATOM 2546 C C . VAL A 1 341 ? 7.937 -2.763 -12.805 1.00 98.69 341 VAL A C 1
ATOM 2548 O O . VAL A 1 341 ? 8.655 -3.751 -12.977 1.00 98.69 341 VAL A O 1
ATOM 2551 N N . ASP A 1 342 ? 8.142 -1.611 -13.425 1.00 97.50 342 ASP A N 1
ATOM 2552 C CA . ASP A 1 342 ? 9.245 -1.338 -14.340 1.00 97.50 342 ASP A CA 1
ATOM 2553 C C . ASP A 1 342 ? 10.091 -0.190 -13.787 1.00 97.50 342 ASP A C 1
ATOM 2555 O O . ASP A 1 342 ? 9.657 0.963 -13.767 1.00 97.50 342 ASP A O 1
ATOM 2559 N N . LEU A 1 343 ? 11.283 -0.536 -13.306 1.00 95.31 343 LEU A N 1
ATOM 2560 C CA . LEU A 1 343 ? 12.259 0.383 -12.725 1.00 95.31 343 LEU A CA 1
ATOM 2561 C C . LEU A 1 343 ? 13.498 0.497 -13.625 1.00 95.31 343 LEU A C 1
ATOM 2563 O O . LEU A 1 343 ? 14.609 0.609 -13.133 1.00 95.31 343 LEU A O 1
ATOM 2567 N N . THR A 1 344 ? 13.327 0.375 -14.945 1.00 89.69 344 THR A N 1
ATOM 2568 C CA . THR A 1 344 ? 14.437 0.428 -15.919 1.00 89.69 344 THR A CA 1
ATOM 2569 C C . THR A 1 344 ? 14.686 1.822 -16.499 1.00 89.69 344 THR A C 1
ATOM 2571 O O . THR A 1 344 ? 15.408 1.975 -17.491 1.00 89.69 344 THR A O 1
ATOM 2574 N N . GLY A 1 345 ? 14.013 2.841 -15.961 1.00 79.00 345 GLY A N 1
ATOM 2575 C CA . GLY A 1 345 ? 14.104 4.202 -16.459 1.00 79.00 345 GLY A CA 1
ATOM 2576 C C . GLY A 1 345 ? 15.333 4.935 -15.922 1.00 79.00 345 GLY A C 1
ATOM 2577 O O . GLY A 1 345 ? 15.498 5.055 -14.715 1.00 79.00 345 GLY A O 1
ATOM 2578 N N . GLY A 1 346 ? 16.115 5.503 -16.844 1.00 72.94 346 GLY A N 1
ATOM 2579 C CA . GLY A 1 346 ? 17.166 6.484 -16.561 1.00 72.94 346 GLY A CA 1
ATOM 2580 C C . GLY A 1 346 ? 18.399 5.942 -15.849 1.00 72.94 346 GLY A C 1
ATOM 2581 O O . GLY A 1 346 ? 18.676 4.755 -15.897 1.00 72.94 346 GLY A O 1
ATOM 2582 N N . ASP A 1 347 ? 19.182 6.859 -15.281 1.00 71.75 347 ASP A N 1
ATOM 2583 C CA . ASP A 1 347 ? 20.336 6.531 -14.444 1.00 71.75 347 ASP A CA 1
ATOM 2584 C C . ASP A 1 347 ? 19.982 6.878 -12.991 1.00 71.75 347 ASP A C 1
ATOM 2586 O O . ASP A 1 347 ? 19.334 7.900 -12.724 1.00 71.75 347 ASP A O 1
ATOM 2590 N N . ASN A 1 348 ? 20.483 6.097 -12.036 1.00 74.44 348 ASN A N 1
ATOM 2591 C CA . ASN A 1 348 ? 20.411 6.472 -10.631 1.00 74.44 348 ASN A CA 1
ATOM 2592 C C . ASN A 1 348 ? 21.479 7.507 -10.282 1.00 74.44 348 ASN A C 1
ATOM 2594 O O . ASN A 1 348 ? 22.651 7.383 -10.636 1.00 74.44 348 ASN A O 1
ATOM 2598 N N . PHE A 1 349 ? 21.060 8.551 -9.569 1.00 71.50 349 PHE A N 1
ATOM 2599 C CA . PHE A 1 349 ? 21.939 9.644 -9.163 1.00 71.50 349 PHE A CA 1
ATOM 2600 C C . PHE A 1 349 ? 22.073 9.713 -7.642 1.00 71.50 349 PHE A C 1
ATOM 2602 O O . PHE A 1 349 ? 21.073 9.511 -6.947 1.00 71.50 349 PHE A O 1
ATOM 2609 N N . PRO A 1 350 ? 23.258 10.085 -7.122 1.00 70.50 350 PRO A N 1
ATOM 2610 C CA . PRO A 1 350 ? 23.417 10.382 -5.711 1.00 70.50 350 PRO A CA 1
ATOM 2611 C C . PRO A 1 350 ? 22.443 11.484 -5.301 1.00 70.50 350 PRO A C 1
ATOM 2613 O O . PRO A 1 350 ? 22.307 12.504 -5.984 1.00 70.50 350 PRO A O 1
ATOM 2616 N N . LEU A 1 351 ? 21.788 11.282 -4.167 1.00 70.12 351 LEU A N 1
ATOM 2617 C CA . LEU A 1 351 ? 20.825 12.226 -3.628 1.00 70.12 351 LEU A CA 1
ATOM 2618 C C . LEU A 1 351 ? 21.516 13.120 -2.595 1.00 70.12 351 LEU A C 1
ATOM 2620 O O . LEU A 1 351 ? 22.229 12.653 -1.705 1.00 70.12 351 LEU A O 1
ATOM 2624 N N . ILE A 1 352 ? 21.360 14.435 -2.736 1.00 60.31 352 ILE A N 1
ATOM 2625 C CA . ILE A 1 352 ? 22.026 15.393 -1.850 1.00 60.31 352 ILE A CA 1
ATOM 2626 C C . ILE A 1 352 ? 21.402 15.325 -0.452 1.00 60.31 352 ILE A C 1
ATOM 2628 O O . ILE A 1 352 ? 20.209 15.551 -0.288 1.00 60.31 352 ILE A O 1
ATOM 2632 N N . GLY A 1 353 ? 22.234 15.096 0.567 1.00 59.38 353 GLY A N 1
ATOM 2633 C CA . GLY A 1 353 ? 21.827 15.198 1.974 1.00 59.38 353 GLY A CA 1
ATOM 2634 C C . GLY A 1 353 ? 21.158 13.954 2.556 1.00 59.38 353 GLY A C 1
ATOM 2635 O O . GLY A 1 353 ? 20.815 13.974 3.730 1.00 59.38 353 GLY A O 1
ATOM 2636 N N . VAL A 1 354 ? 21.037 12.879 1.779 1.00 62.38 354 VAL A N 1
ATOM 2637 C CA . VAL A 1 354 ? 20.572 11.567 2.241 1.00 62.38 354 VAL A CA 1
ATOM 2638 C C . VAL A 1 354 ? 21.620 10.509 1.880 1.00 62.38 354 VAL A C 1
ATOM 2640 O O . VAL A 1 354 ? 22.089 10.441 0.744 1.00 62.38 354 VAL A O 1
ATOM 2643 N N . GLY A 1 355 ? 22.052 9.717 2.864 1.00 60.31 355 GLY A N 1
ATOM 2644 C CA . GLY A 1 355 ? 22.909 8.552 2.628 1.00 60.31 355 GLY A CA 1
ATOM 2645 C C . GLY A 1 355 ? 22.090 7.388 2.066 1.00 60.31 355 GLY A C 1
ATOM 2646 O O . GLY A 1 355 ? 20.946 7.197 2.463 1.00 60.31 355 GLY A O 1
ATOM 2647 N N . GLY A 1 356 ? 22.646 6.607 1.138 1.00 67.44 356 GLY A N 1
ATOM 2648 C CA . GLY A 1 356 ? 21.956 5.427 0.612 1.00 67.44 356 GLY A CA 1
ATOM 2649 C C . GLY A 1 356 ? 22.606 4.832 -0.641 1.00 67.44 356 GLY A C 1
ATOM 2650 O O . GLY A 1 356 ? 23.484 5.462 -1.236 1.00 67.44 356 GLY A O 1
ATOM 2651 N N . PRO A 1 357 ? 22.219 3.604 -1.021 1.00 74.12 357 PRO A N 1
ATOM 2652 C CA . PRO A 1 357 ? 22.655 2.968 -2.257 1.00 74.12 357 PRO A CA 1
ATOM 2653 C C . PRO A 1 357 ? 21.923 3.565 -3.466 1.00 74.12 357 PRO A C 1
ATOM 2655 O O . PRO A 1 357 ? 20.731 3.842 -3.412 1.00 74.12 357 PRO A O 1
ATOM 2658 N N . GLU A 1 358 ? 22.634 3.721 -4.579 1.00 83.75 358 GLU A N 1
ATOM 2659 C CA . GLU A 1 358 ? 22.087 4.193 -5.859 1.00 83.75 358 GLU A CA 1
ATOM 2660 C C . GLU A 1 358 ? 21.456 3.016 -6.624 1.00 83.75 358 GLU A C 1
ATOM 2662 O O . GLU A 1 358 ? 21.922 2.659 -7.699 1.00 83.75 358 GLU A O 1
ATOM 2667 N N . ALA A 1 359 ? 20.459 2.361 -6.024 1.00 88.75 359 ALA A N 1
ATOM 2668 C CA . ALA A 1 359 ? 19.771 1.201 -6.591 1.00 88.75 359 ALA A CA 1
ATOM 2669 C C . ALA A 1 359 ? 18.348 1.558 -7.044 1.00 88.75 359 ALA A C 1
ATOM 2671 O O . ALA A 1 359 ? 17.703 2.418 -6.440 1.00 88.75 359 ALA A O 1
ATOM 2672 N N . ASP A 1 360 ? 17.831 0.844 -8.047 1.00 92.25 360 ASP A N 1
ATOM 2673 C CA . ASP A 1 360 ? 16.474 1.057 -8.575 1.00 92.25 360 ASP A CA 1
ATOM 2674 C C . ASP A 1 360 ? 15.415 0.816 -7.508 1.00 92.25 360 ASP A C 1
ATOM 2676 O O . ASP A 1 360 ? 14.423 1.536 -7.416 1.00 92.25 360 ASP A O 1
ATOM 2680 N N . LEU A 1 361 ? 15.648 -0.202 -6.679 1.00 94.31 361 LEU A N 1
ATOM 2681 C CA . LEU A 1 361 ? 14.786 -0.573 -5.571 1.00 94.31 361 LEU A CA 1
ATOM 2682 C C . LEU A 1 361 ? 15.598 -0.666 -4.284 1.00 94.31 361 LEU A C 1
ATOM 2684 O O . LEU A 1 361 ? 16.509 -1.490 -4.172 1.00 94.31 361 LEU A O 1
ATOM 2688 N N . THR A 1 362 ? 15.235 0.151 -3.301 1.00 92.88 362 THR A N 1
ATOM 2689 C CA . THR A 1 362 ? 15.925 0.218 -2.011 1.00 92.88 362 THR A CA 1
ATOM 2690 C C . THR A 1 362 ? 14.963 0.016 -0.846 1.00 92.88 362 THR A C 1
ATOM 2692 O O . THR A 1 362 ? 13.878 0.589 -0.830 1.00 92.88 362 THR A O 1
ATOM 2695 N N . PHE A 1 363 ? 15.387 -0.761 0.150 1.00 92.75 363 PHE A N 1
ATOM 2696 C CA . PHE A 1 363 ? 14.676 -0.957 1.417 1.00 92.75 363 PHE A CA 1
ATOM 2697 C C . PHE A 1 363 ? 15.521 -0.429 2.575 1.00 92.75 363 PHE A C 1
ATOM 2699 O O . PHE A 1 363 ? 16.653 -0.889 2.744 1.00 92.75 363 PHE A O 1
ATOM 2706 N N . PHE A 1 364 ? 14.994 0.501 3.368 1.00 89.31 364 PHE A N 1
ATOM 2707 C CA . PHE A 1 364 ? 15.683 1.080 4.523 1.00 89.31 364 PHE A CA 1
ATOM 2708 C C . PHE A 1 364 ? 15.201 0.440 5.825 1.00 89.31 364 PHE A C 1
ATOM 2710 O O . PHE A 1 364 ? 14.097 0.727 6.275 1.00 89.31 364 PHE A O 1
ATOM 2717 N N . TYR A 1 365 ? 16.045 -0.404 6.415 1.00 86.56 365 TYR A N 1
ATOM 2718 C CA . TYR A 1 365 ? 15.899 -0.918 7.776 1.00 86.56 365 TYR A CA 1
ATOM 2719 C C . TYR A 1 365 ? 16.834 -0.132 8.688 1.00 86.56 365 TYR A C 1
ATOM 2721 O O . TYR A 1 365 ? 18.060 -0.297 8.633 1.00 86.56 365 TYR A O 1
ATOM 2729 N N . ASP A 1 366 ? 16.254 0.747 9.481 1.00 76.19 366 ASP A N 1
ATOM 2730 C CA . ASP A 1 366 ? 16.950 1.709 10.307 1.00 76.19 366 ASP A CA 1
ATOM 2731 C C . ASP A 1 366 ? 17.072 1.218 11.761 1.00 76.19 366 ASP A C 1
ATOM 2733 O O . ASP A 1 366 ? 16.498 0.206 12.179 1.00 76.19 366 ASP A O 1
ATOM 2737 N N . TYR A 1 367 ? 17.910 1.904 12.531 1.00 72.94 367 TYR A N 1
ATOM 2738 C CA . TYR A 1 367 ? 18.209 1.568 13.917 1.00 72.94 367 TYR A CA 1
ATOM 2739 C C . TYR A 1 367 ? 17.812 2.735 14.814 1.00 72.94 367 TYR A C 1
ATOM 2741 O O . TYR A 1 367 ? 18.207 3.875 14.575 1.00 72.94 367 TYR A O 1
ATOM 2749 N N . ASP A 1 368 ? 17.041 2.470 15.864 1.00 67.44 368 ASP A N 1
ATOM 2750 C CA . ASP A 1 368 ? 16.712 3.500 16.839 1.00 67.44 368 ASP A CA 1
ATOM 2751 C C . ASP A 1 368 ? 17.935 3.759 17.739 1.00 67.44 368 ASP A C 1
ATOM 2753 O O . ASP A 1 368 ? 18.323 2.958 18.589 1.00 67.44 368 ASP A O 1
ATOM 2757 N N . GLU A 1 369 ? 18.593 4.902 17.536 1.00 66.12 369 GLU A N 1
ATOM 2758 C CA . GLU A 1 369 ? 19.756 5.303 18.333 1.00 66.12 369 GLU A CA 1
ATOM 2759 C C . GLU A 1 369 ? 19.395 5.694 19.780 1.00 66.12 369 GLU A C 1
ATOM 2761 O O . GLU A 1 369 ? 20.258 5.669 20.666 1.00 66.12 369 GLU A O 1
ATOM 2766 N N . LEU A 1 370 ? 18.137 6.071 20.036 1.00 64.12 370 LEU A N 1
ATOM 2767 C CA . LEU A 1 370 ? 17.631 6.461 21.354 1.00 64.12 370 LEU A CA 1
ATOM 2768 C C . LEU A 1 370 ? 17.164 5.244 22.163 1.00 64.12 370 LEU A C 1
ATOM 2770 O O . LEU A 1 370 ? 17.347 5.223 23.385 1.00 64.12 370 LEU A O 1
ATOM 2774 N N . ALA A 1 371 ? 16.621 4.230 21.491 1.00 63.91 371 ALA A N 1
ATOM 2775 C CA . ALA A 1 371 ? 16.301 2.919 22.040 1.00 63.91 371 ALA A CA 1
ATOM 2776 C C . ALA A 1 371 ? 17.029 1.843 21.216 1.00 63.91 371 ALA A C 1
ATOM 2778 O O . ALA A 1 371 ? 16.470 1.398 20.227 1.00 63.91 371 ALA A O 1
ATOM 2779 N N . PRO A 1 372 ? 18.255 1.419 21.600 1.00 64.12 372 PRO A N 1
ATOM 2780 C CA . PRO A 1 372 ? 19.197 0.685 20.745 1.00 64.12 372 PRO A CA 1
ATOM 2781 C C . PRO A 1 372 ? 18.670 -0.683 20.282 1.00 64.12 372 PRO A C 1
ATOM 2783 O O . PRO A 1 372 ? 19.047 -1.725 20.825 1.00 64.12 372 PRO A O 1
ATOM 2786 N N . ALA A 1 373 ? 17.825 -0.653 19.261 1.00 66.81 373 ALA A N 1
ATOM 2787 C CA . ALA A 1 373 ? 17.104 -1.756 18.658 1.00 66.81 373 ALA A CA 1
ATOM 2788 C C . ALA A 1 373 ? 16.771 -1.398 17.195 1.00 66.81 373 ALA A C 1
ATOM 2790 O O . ALA A 1 373 ? 16.738 -0.216 16.840 1.00 66.81 373 ALA A O 1
ATOM 2791 N N . PRO A 1 374 ? 16.547 -2.394 16.321 1.00 73.56 374 PRO A N 1
ATOM 2792 C CA . PRO A 1 374 ? 15.937 -2.151 15.017 1.00 73.56 374 PRO A CA 1
ATOM 2793 C C . PRO A 1 374 ? 14.607 -1.413 15.181 1.00 73.56 374 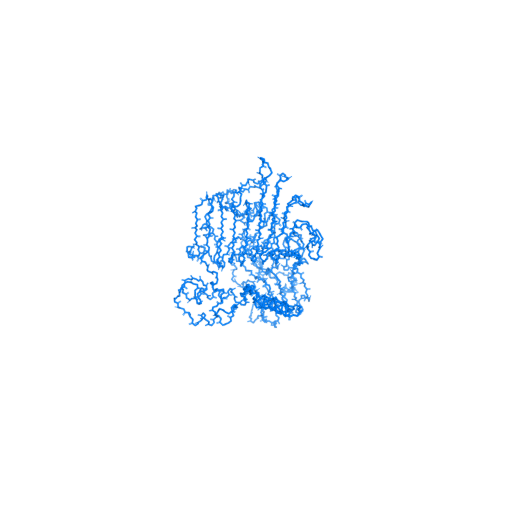PRO A C 1
ATOM 2795 O O . PRO A 1 374 ? 13.901 -1.638 16.158 1.00 73.56 374 PRO A O 1
ATOM 2798 N N . LYS A 1 375 ? 14.241 -0.575 14.213 1.00 78.06 375 LYS A N 1
ATOM 2799 C CA . LYS A 1 375 ? 12.932 0.089 14.203 1.00 78.06 375 LYS A CA 1
ATOM 2800 C C . LYS A 1 375 ? 11.786 -0.847 13.782 1.00 78.06 375 LYS A C 1
ATOM 2802 O O . LYS A 1 375 ? 10.700 -0.355 13.534 1.00 78.06 375 LYS A O 1
ATOM 2807 N N . ASP A 1 376 ? 11.994 -2.162 13.705 1.00 83.56 376 ASP A N 1
ATOM 2808 C CA . ASP A 1 376 ? 10.978 -3.182 13.389 1.00 83.56 376 ASP A CA 1
ATOM 2809 C C . ASP A 1 376 ? 10.144 -2.918 12.122 1.00 83.56 376 ASP A C 1
ATOM 2811 O O . ASP A 1 376 ? 8.950 -3.214 12.054 1.00 83.56 376 ASP A O 1
ATOM 2815 N N . GLU A 1 377 ? 10.779 -2.381 11.079 1.00 90.25 377 GLU A N 1
ATOM 2816 C CA . GLU A 1 377 ? 10.120 -2.138 9.800 1.00 90.25 377 GLU A CA 1
ATOM 2817 C C . GLU A 1 377 ? 9.681 -3.433 9.118 1.00 90.25 377 GLU A C 1
ATOM 2819 O O . GLU A 1 377 ? 10.400 -4.442 9.091 1.00 90.25 377 GLU A O 1
ATOM 2824 N N . GLN A 1 378 ? 8.521 -3.378 8.467 1.00 91.56 378 GLN A N 1
ATOM 2825 C CA . GLN A 1 378 ? 7.956 -4.501 7.732 1.00 91.56 378 GLN A CA 1
ATOM 2826 C C . GLN A 1 378 ? 7.726 -4.103 6.279 1.00 91.56 378 GLN A C 1
ATOM 2828 O O . GLN A 1 378 ? 6.797 -3.374 5.933 1.00 91.56 378 GLN A O 1
ATOM 2833 N N . TYR A 1 379 ? 8.577 -4.620 5.399 1.00 96.06 379 TYR A N 1
ATOM 2834 C CA . TYR A 1 379 ? 8.433 -4.429 3.962 1.00 96.06 379 TYR A CA 1
ATOM 2835 C C . TYR A 1 379 ? 8.084 -5.737 3.287 1.00 96.06 379 TYR A C 1
ATOM 2837 O O . TYR A 1 379 ? 8.752 -6.751 3.498 1.00 96.06 379 TYR A O 1
ATOM 2845 N N . ALA A 1 380 ? 7.070 -5.687 2.432 1.00 96.81 380 ALA A N 1
ATOM 2846 C CA . ALA A 1 380 ? 6.638 -6.834 1.659 1.00 96.81 380 ALA A CA 1
ATOM 2847 C C . ALA A 1 380 ? 6.383 -6.450 0.202 1.00 96.81 380 ALA A C 1
ATOM 2849 O O . ALA A 1 380 ? 5.817 -5.405 -0.109 1.00 96.81 380 ALA A O 1
ATOM 2850 N N . ILE A 1 381 ? 6.772 -7.346 -0.695 1.00 98.69 381 ILE A N 1
ATOM 2851 C CA . ILE A 1 381 ? 6.346 -7.411 -2.084 1.00 98.69 381 ILE A CA 1
ATOM 2852 C C . ILE A 1 381 ? 5.707 -8.783 -2.250 1.00 98.69 381 ILE A C 1
ATOM 2854 O O . ILE A 1 381 ? 6.401 -9.791 -2.375 1.00 98.69 381 ILE A O 1
ATOM 2858 N N . ASN A 1 382 ? 4.384 -8.826 -2.233 1.00 96.88 382 ASN A N 1
ATOM 2859 C CA . ASN A 1 382 ? 3.612 -10.051 -2.281 1.00 96.88 382 ASN A CA 1
ATOM 2860 C C . ASN A 1 382 ? 2.941 -10.218 -3.645 1.00 96.88 382 ASN A C 1
ATOM 2862 O O . ASN A 1 382 ? 2.097 -9.420 -4.047 1.00 96.88 382 ASN A O 1
ATOM 2866 N N . PHE A 1 383 ? 3.289 -11.285 -4.355 1.00 95.88 383 PHE A N 1
ATOM 2867 C CA . PHE A 1 383 ? 2.552 -11.693 -5.543 1.00 95.88 383 PHE A CA 1
ATOM 2868 C C . PHE A 1 383 ? 1.394 -12.594 -5.132 1.00 95.88 383 PHE A C 1
ATOM 2870 O O . PHE A 1 383 ? 1.610 -13.662 -4.560 1.00 95.88 383 PHE A O 1
ATOM 2877 N N . THR A 1 384 ? 0.172 -12.189 -5.460 1.00 87.06 384 THR A N 1
ATOM 2878 C CA . THR A 1 384 ? -1.025 -13.036 -5.316 1.00 87.06 384 THR A CA 1
ATOM 2879 C C . THR A 1 384 ? -1.492 -13.604 -6.653 1.00 87.06 384 THR A C 1
ATOM 2881 O O . THR A 1 384 ? -2.351 -14.476 -6.697 1.00 87.06 384 THR A O 1
ATOM 2884 N N . GLY A 1 385 ? -0.872 -13.163 -7.749 1.00 83.69 385 GLY A N 1
ATOM 2885 C CA . GLY A 1 385 ? -1.118 -13.658 -9.095 1.00 83.69 385 GLY A CA 1
ATOM 2886 C C . GLY A 1 385 ? 0.092 -13.458 -10.015 1.00 83.69 385 GLY A C 1
ATOM 2887 O O . GLY A 1 385 ? 1.231 -13.309 -9.545 1.00 83.69 385 GLY A O 1
ATOM 2888 N N . PRO A 1 386 ? -0.105 -13.493 -11.344 1.00 87.69 386 PRO A N 1
ATOM 2889 C CA . PRO A 1 386 ? 0.976 -13.294 -12.298 1.00 87.69 386 PRO A CA 1
ATOM 2890 C C . PRO A 1 386 ? 1.501 -11.865 -12.198 1.00 87.69 386 PRO A C 1
ATOM 2892 O O . PRO A 1 386 ? 0.822 -10.958 -11.731 1.00 87.69 386 PRO A O 1
ATOM 2895 N N . GLY A 1 387 ? 2.705 -11.631 -12.691 1.00 96.19 387 GLY A N 1
ATOM 2896 C CA . GLY A 1 387 ? 3.269 -10.292 -12.714 1.00 96.19 387 GLY A CA 1
ATOM 2897 C C . GLY A 1 387 ? 4.780 -10.316 -12.791 1.00 96.19 387 GLY A C 1
ATOM 2898 O O . GLY A 1 387 ? 5.407 -11.381 -12.819 1.00 96.19 387 GLY A O 1
ATOM 2899 N N . SER A 1 388 ? 5.368 -9.128 -12.825 1.00 98.50 388 SER A N 1
ATOM 2900 C CA . SER A 1 388 ? 6.816 -8.983 -12.920 1.00 98.50 388 SER A CA 1
ATOM 2901 C C . SER A 1 388 ? 7.328 -7.715 -12.261 1.00 98.50 388 SER A C 1
ATOM 2903 O O . SER A 1 388 ? 6.634 -6.700 -12.227 1.00 98.50 388 SER A O 1
ATOM 2905 N N . ILE A 1 389 ? 8.584 -7.769 -11.829 1.00 98.56 389 ILE A N 1
ATOM 2906 C CA . ILE A 1 389 ? 9.376 -6.600 -11.443 1.00 98.56 389 ILE A CA 1
ATOM 2907 C C . ILE A 1 389 ? 10.643 -6.624 -12.287 1.00 98.56 389 ILE A C 1
ATOM 2909 O O . ILE A 1 389 ? 11.272 -7.677 -12.403 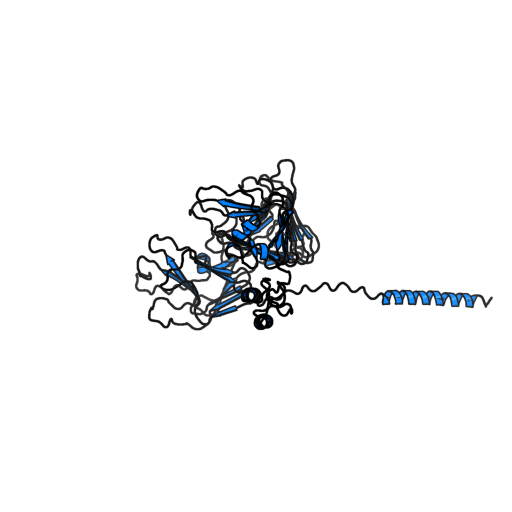1.00 98.56 389 ILE A O 1
ATOM 2913 N N . THR A 1 390 ? 11.012 -5.485 -12.862 1.00 98.00 390 THR A N 1
ATOM 2914 C CA . THR A 1 390 ? 12.243 -5.340 -13.645 1.00 98.00 390 THR A CA 1
ATOM 2915 C C . THR A 1 390 ? 13.072 -4.189 -13.101 1.00 98.00 390 THR A C 1
ATOM 2917 O O . THR A 1 390 ? 12.530 -3.112 -12.877 1.00 98.00 390 THR A O 1
ATOM 2920 N N . VAL A 1 391 ? 14.368 -4.432 -12.908 1.00 95.94 391 VAL A N 1
ATOM 2921 C CA . VAL A 1 391 ? 15.378 -3.439 -12.504 1.00 95.94 391 VAL A CA 1
ATOM 2922 C C . VAL A 1 391 ? 16.506 -3.382 -13.540 1.00 95.94 391 VAL A C 1
ATOM 2924 O O . VAL A 1 391 ? 16.644 -4.292 -14.374 1.00 95.94 391 VAL A O 1
ATOM 2927 N N . ASP A 1 392 ? 17.305 -2.321 -13.517 1.00 90.81 392 ASP A N 1
ATOM 2928 C CA . ASP A 1 392 ? 18.474 -2.142 -14.369 1.00 90.81 392 ASP A CA 1
ATOM 2929 C C . ASP A 1 392 ? 19.800 -2.566 -13.700 1.00 90.81 392 ASP A C 1
ATOM 2931 O O . ASP A 1 392 ? 19.826 -3.468 -12.854 1.00 90.81 392 ASP A O 1
ATOM 2935 N N . ASP A 1 393 ? 20.934 -2.041 -14.180 1.00 86.19 393 ASP A N 1
ATOM 2936 C CA . ASP A 1 393 ? 22.261 -2.366 -13.656 1.00 86.19 393 ASP A CA 1
ATOM 2937 C C . ASP A 1 393 ? 22.520 -1.831 -12.242 1.00 86.19 393 ASP A C 1
ATOM 2939 O O . ASP A 1 393 ? 23.389 -2.358 -11.539 1.00 86.19 393 ASP A O 1
ATOM 2943 N N . SER A 1 394 ? 21.719 -0.875 -11.792 1.00 86.19 394 SER A N 1
ATOM 2944 C CA . SER A 1 394 ? 21.708 -0.360 -10.429 1.00 86.19 394 SER A CA 1
ATOM 2945 C C . SER A 1 394 ? 21.058 -1.334 -9.444 1.00 86.19 394 SER A C 1
ATOM 2947 O O . SER A 1 394 ? 21.452 -1.408 -8.280 1.00 86.19 394 SER A O 1
ATOM 2949 N N . GLY A 1 395 ? 20.110 -2.149 -9.910 1.00 91.06 395 GLY A N 1
ATOM 2950 C CA . GLY A 1 395 ? 19.628 -3.336 -9.216 1.00 91.06 395 GLY A CA 1
ATOM 2951 C C . GLY A 1 395 ? 18.855 -3.052 -7.926 1.00 91.06 395 GLY A C 1
ATOM 2952 O O . GLY A 1 395 ? 18.051 -2.131 -7.835 1.00 91.06 395 GLY A O 1
ATOM 2953 N N . ILE A 1 396 ? 19.052 -3.911 -6.921 1.00 93.94 396 ILE A N 1
ATOM 2954 C CA . ILE A 1 396 ? 18.296 -3.894 -5.661 1.00 93.94 396 ILE A CA 1
ATOM 2955 C C . ILE A 1 396 ? 19.270 -3.742 -4.503 1.00 93.94 396 ILE A C 1
ATOM 2957 O O . ILE A 1 396 ? 20.273 -4.459 -4.446 1.00 93.94 396 ILE A O 1
ATOM 2961 N N . ALA A 1 397 ? 18.940 -2.895 -3.537 1.00 91.88 397 ALA A N 1
ATOM 2962 C CA . ALA A 1 397 ? 19.702 -2.752 -2.311 1.00 91.88 397 ALA A CA 1
ATOM 2963 C C . ALA A 1 397 ? 18.815 -2.855 -1.068 1.00 91.88 397 ALA A C 1
ATOM 2965 O O . ALA A 1 397 ? 17.648 -2.476 -1.053 1.00 91.88 397 ALA A O 1
ATOM 2966 N N . ILE A 1 398 ? 19.398 -3.383 0.003 1.00 90.25 398 ILE A N 1
ATOM 2967 C CA . ILE A 1 398 ? 18.786 -3.405 1.328 1.00 90.25 398 ILE A CA 1
ATOM 2968 C C . ILE A 1 398 ? 19.757 -2.686 2.232 1.00 90.25 398 ILE A C 1
ATOM 2970 O O . ILE A 1 398 ? 20.857 -3.180 2.455 1.00 90.25 398 ILE A O 1
ATOM 2974 N N . TYR A 1 399 ? 19.352 -1.528 2.718 1.00 84.94 399 TYR A N 1
ATOM 2975 C CA . TYR A 1 399 ? 20.136 -0.723 3.622 1.00 84.94 399 TYR A CA 1
ATOM 2976 C C . TYR A 1 399 ? 19.759 -1.104 5.046 1.00 84.94 399 TYR A C 1
ATOM 2978 O O . TYR A 1 399 ? 18.719 -0.696 5.548 1.00 84.94 399 TYR A O 1
ATOM 2986 N N . ARG A 1 400 ? 20.580 -1.952 5.667 1.00 80.44 400 ARG A N 1
ATOM 2987 C CA . ARG A 1 400 ? 20.391 -2.405 7.048 1.00 80.44 400 ARG A CA 1
ATOM 2988 C C . ARG A 1 400 ? 21.638 -2.108 7.853 1.00 80.44 400 ARG A C 1
ATOM 2990 O O . ARG A 1 400 ? 22.731 -2.500 7.433 1.00 80.44 400 ARG A O 1
ATOM 2997 N N . GLN A 1 401 ? 21.469 -1.445 8.991 1.00 70.81 401 GLN A N 1
ATOM 2998 C CA . GLN A 1 401 ? 22.563 -1.204 9.922 1.00 70.81 401 GLN A CA 1
ATOM 2999 C C . GLN A 1 401 ? 22.794 -2.438 10.810 1.00 70.81 401 GLN A C 1
ATOM 3001 O O . GLN A 1 401 ? 21.854 -3.020 11.349 1.00 70.81 401 GLN A O 1
ATOM 3006 N N . ASP A 1 402 ? 24.047 -2.874 10.943 1.00 66.62 402 ASP A N 1
ATOM 3007 C CA . ASP A 1 402 ? 24.435 -3.877 11.933 1.00 66.62 402 ASP A CA 1
ATOM 3008 C C . ASP A 1 402 ? 24.587 -3.254 13.334 1.00 66.62 402 ASP A C 1
ATOM 3010 O O . ASP A 1 402 ? 24.651 -2.037 13.498 1.00 66.62 402 ASP A O 1
ATOM 3014 N N . ALA A 1 403 ? 24.707 -4.093 14.368 1.00 63.62 403 ALA A N 1
ATOM 3015 C CA . ALA A 1 403 ? 24.866 -3.647 15.760 1.00 63.62 403 ALA A CA 1
ATOM 3016 C C . ALA A 1 403 ? 26.155 -2.834 16.033 1.00 63.62 403 ALA A C 1
ATOM 3018 O O . ALA A 1 403 ? 26.386 -2.388 17.157 1.00 63.62 403 ALA A O 1
ATOM 3019 N N . LEU A 1 404 ? 27.037 -2.692 15.039 1.00 64.06 404 LEU A N 1
ATOM 3020 C CA . LEU A 1 404 ? 28.268 -1.906 15.096 1.00 64.06 404 LEU A CA 1
ATOM 3021 C C . LEU A 1 404 ? 28.163 -0.609 14.277 1.00 64.06 404 LEU A C 1
ATOM 3023 O O . LEU A 1 404 ? 29.154 0.118 14.184 1.00 64.06 404 LEU A O 1
ATOM 3027 N N . GLY A 1 405 ? 26.996 -0.319 13.697 1.00 62.53 405 GLY A N 1
ATOM 3028 C CA . GLY A 1 405 ? 26.748 0.871 12.894 1.00 62.53 405 GLY A CA 1
ATOM 3029 C C . GLY A 1 405 ? 27.151 0.749 11.420 1.00 62.53 405 GLY A C 1
ATOM 3030 O O . GLY A 1 405 ? 27.140 1.757 10.714 1.00 62.53 405 GLY A O 1
ATOM 3031 N N . ASN A 1 406 ? 27.547 -0.437 10.935 1.00 67.31 406 ASN A N 1
ATOM 3032 C CA . ASN A 1 406 ? 27.923 -0.631 9.531 1.00 67.31 406 ASN A CA 1
ATOM 3033 C C . ASN A 1 406 ? 26.714 -1.026 8.688 1.00 67.31 406 ASN A C 1
ATOM 3035 O O . ASN A 1 406 ? 25.892 -1.834 9.106 1.00 67.31 406 ASN A O 1
ATOM 3039 N N . PHE A 1 407 ? 26.668 -0.533 7.455 1.00 70.62 407 PHE A N 1
ATOM 3040 C CA . PHE A 1 407 ? 25.594 -0.841 6.518 1.00 70.62 407 PHE A CA 1
ATOM 3041 C C . PHE A 1 407 ? 25.982 -1.964 5.552 1.00 70.62 407 PHE A C 1
ATOM 3043 O O . PHE A 1 407 ? 27.075 -1.952 4.975 1.00 70.62 407 PHE A O 1
ATOM 3050 N N . ASP A 1 408 ? 25.073 -2.915 5.329 1.00 71.94 408 ASP A N 1
ATOM 3051 C CA . ASP A 1 408 ? 25.183 -3.860 4.214 1.00 71.94 408 ASP A CA 1
ATOM 3052 C C . ASP A 1 408 ? 24.811 -3.152 2.903 1.00 71.94 408 ASP A C 1
ATOM 3054 O O . ASP A 1 408 ? 23.652 -2.861 2.647 1.00 71.94 408 ASP A O 1
ATOM 3058 N N . VAL A 1 409 ? 25.806 -2.856 2.065 1.00 68.94 409 VAL A N 1
ATOM 3059 C CA . VAL A 1 409 ? 25.632 -2.072 0.824 1.00 68.94 409 VAL A CA 1
ATOM 3060 C C . VAL A 1 409 ? 25.726 -2.910 -0.458 1.00 68.94 409 VAL A C 1
ATOM 3062 O O . VAL A 1 409 ? 25.866 -2.366 -1.550 1.00 68.94 409 VAL A O 1
ATOM 3065 N N . GLY A 1 410 ? 25.705 -4.244 -0.362 1.00 80.94 410 GLY A N 1
ATOM 3066 C CA . GLY A 1 410 ? 25.796 -5.110 -1.545 1.00 80.94 410 GLY A CA 1
ATOM 3067 C C . GLY A 1 410 ? 24.484 -5.199 -2.333 1.00 80.94 410 GLY A C 1
ATOM 3068 O O . GLY A 1 410 ? 23.415 -5.269 -1.722 1.00 80.94 410 GLY A O 1
ATOM 3069 N N . LEU A 1 411 ? 24.570 -5.302 -3.668 1.00 87.69 411 LEU A N 1
ATOM 3070 C CA . LEU A 1 411 ? 23.410 -5.608 -4.514 1.00 87.69 411 LEU A CA 1
ATOM 3071 C C . LEU A 1 411 ? 22.776 -6.946 -4.125 1.00 87.69 411 LEU A C 1
ATOM 3073 O O . LEU A 1 411 ? 23.472 -7.920 -3.820 1.00 87.69 411 LEU A O 1
ATOM 3077 N N . LYS A 1 412 ? 21.449 -6.994 -4.170 1.00 94.06 412 LYS A N 1
ATOM 3078 C CA . LYS A 1 412 ? 20.641 -8.136 -3.753 1.00 94.06 412 LYS A CA 1
ATOM 3079 C C . LYS A 1 412 ? 19.935 -8.765 -4.945 1.00 94.06 412 LYS A C 1
ATOM 3081 O O . LYS A 1 412 ? 19.481 -8.095 -5.865 1.00 94.06 412 LYS A O 1
ATOM 3086 N N . THR A 1 413 ? 19.850 -10.089 -4.926 1.00 96.38 413 THR A N 1
ATOM 3087 C CA . THR A 1 413 ? 19.030 -10.845 -5.880 1.00 96.38 413 THR A CA 1
ATOM 3088 C C . THR A 1 413 ? 17.586 -10.927 -5.394 1.00 96.38 413 THR A C 1
ATOM 3090 O O . THR A 1 413 ? 17.323 -10.802 -4.197 1.00 96.38 413 THR A O 1
ATOM 3093 N N . TYR A 1 414 ? 16.653 -11.261 -6.286 1.00 98.06 414 TYR A N 1
ATOM 3094 C CA . TYR A 1 414 ? 15.284 -11.591 -5.871 1.00 98.06 414 TYR A CA 1
ATOM 3095 C C . TYR A 1 414 ? 15.220 -12.806 -4.931 1.00 98.06 414 TYR A C 1
ATOM 3097 O O . TYR A 1 414 ? 14.364 -12.854 -4.054 1.00 98.06 414 TYR A O 1
ATOM 3105 N N . GLN A 1 415 ? 16.161 -13.753 -5.051 1.00 97.69 415 GLN A N 1
ATOM 3106 C CA . GLN A 1 415 ? 16.298 -14.854 -4.091 1.00 97.69 415 GLN A CA 1
ATOM 3107 C C . GLN A 1 415 ? 16.648 -14.329 -2.692 1.00 97.69 415 GLN A C 1
ATOM 3109 O O . GLN A 1 415 ? 16.113 -14.825 -1.711 1.00 97.69 415 GLN A O 1
ATOM 3114 N N . ASN A 1 416 ? 17.495 -13.297 -2.581 1.00 96.12 416 ASN A N 1
ATOM 3115 C CA . ASN A 1 416 ? 17.791 -12.697 -1.278 1.00 96.12 416 ASN A CA 1
ATOM 3116 C C . ASN A 1 416 ? 16.558 -12.027 -0.667 1.00 96.12 416 ASN A C 1
ATOM 3118 O O . ASN A 1 416 ? 16.353 -12.165 0.533 1.00 96.12 416 ASN A O 1
ATOM 3122 N N . LEU A 1 417 ? 15.732 -11.345 -1.470 1.00 97.44 417 LEU A N 1
ATOM 3123 C CA . LEU A 1 417 ? 14.464 -10.794 -0.978 1.00 97.44 417 LEU A CA 1
ATOM 3124 C C . LEU A 1 417 ? 13.521 -11.898 -0.485 1.00 97.44 417 LEU A C 1
ATOM 3126 O O . LEU A 1 417 ? 12.891 -11.735 0.555 1.00 97.44 417 LEU A O 1
ATOM 3130 N N . TRP A 1 418 ? 13.450 -13.022 -1.204 1.00 98.00 418 TRP A N 1
ATOM 3131 C CA . TRP A 1 418 ? 12.640 -14.183 -0.822 1.00 98.00 418 TRP A CA 1
ATOM 3132 C C . TRP A 1 418 ? 13.101 -14.806 0.495 1.00 98.00 418 TRP A C 1
ATOM 3134 O O . TRP A 1 418 ? 12.288 -15.064 1.380 1.00 98.00 418 TRP A O 1
ATOM 3144 N N . ASP A 1 419 ? 14.409 -15.019 0.642 1.00 96.56 419 ASP A N 1
ATOM 3145 C CA . ASP A 1 419 ? 15.003 -15.612 1.845 1.00 96.56 419 ASP A CA 1
ATOM 3146 C C . ASP A 1 419 ? 14.843 -14.708 3.080 1.00 96.56 419 ASP A C 1
ATOM 3148 O O . ASP A 1 419 ? 14.849 -15.200 4.206 1.00 96.56 419 ASP A O 1
ATOM 3152 N N . LEU A 1 420 ? 14.694 -13.395 2.871 1.00 93.94 420 LEU A N 1
ATOM 3153 C CA . LEU A 1 420 ? 14.461 -12.402 3.922 1.00 93.94 420 LEU A CA 1
ATOM 3154 C C . LEU A 1 420 ? 12.978 -12.178 4.246 1.00 93.94 420 LEU A C 1
ATOM 3156 O O . LEU A 1 420 ? 12.684 -11.397 5.144 1.00 93.94 420 LEU A O 1
ATOM 3160 N N . GLY A 1 421 ? 12.051 -12.815 3.527 1.00 94.44 421 GLY A N 1
ATOM 3161 C CA . GLY A 1 421 ? 10.615 -12.600 3.721 1.00 94.44 421 GLY A CA 1
ATOM 3162 C C . GLY A 1 421 ? 10.056 -11.330 3.073 1.00 94.44 421 GLY A C 1
ATOM 3163 O O . GLY A 1 421 ? 8.853 -11.106 3.153 1.00 94.44 421 GLY A O 1
ATOM 3164 N N . ILE A 1 422 ? 10.892 -10.527 2.403 1.00 97.06 422 ILE A N 1
ATOM 3165 C CA . ILE A 1 422 ? 10.463 -9.307 1.701 1.00 97.06 422 ILE A CA 1
ATOM 3166 C C . ILE A 1 422 ? 9.686 -9.684 0.443 1.00 97.06 422 ILE A C 1
ATOM 3168 O O . ILE A 1 422 ? 8.606 -9.165 0.203 1.00 97.06 422 ILE A O 1
ATOM 3172 N N . LEU A 1 423 ? 10.225 -10.591 -0.375 1.00 98.62 423 LEU A N 1
ATOM 3173 C CA . LEU A 1 423 ? 9.512 -11.101 -1.545 1.00 98.62 423 LEU A CA 1
ATOM 3174 C C . LEU A 1 423 ? 8.676 -12.314 -1.143 1.00 98.62 423 LEU A C 1
ATOM 3176 O O . LEU A 1 423 ? 9.210 -13.282 -0.600 1.00 98.62 423 LEU A O 1
ATOM 3180 N N . GLN A 1 424 ? 7.390 -12.274 -1.470 1.00 97.19 424 GLN A N 1
ATOM 3181 C CA . GLN A 1 424 ? 6.409 -13.267 -1.057 1.00 97.19 424 GLN A CA 1
ATOM 3182 C C . GLN A 1 424 ? 5.529 -13.712 -2.229 1.00 97.19 424 GLN A C 1
ATOM 3184 O O . GLN A 1 424 ? 5.335 -12.982 -3.204 1.00 97.19 424 GLN A O 1
ATOM 3189 N N . ALA A 1 425 ? 4.984 -14.919 -2.116 1.00 91.25 425 ALA A N 1
ATOM 3190 C CA . ALA A 1 425 ? 3.941 -15.448 -2.982 1.00 91.25 425 ALA A CA 1
ATOM 3191 C C . ALA A 1 425 ? 2.787 -15.949 -2.111 1.00 91.25 425 ALA A C 1
ATOM 3193 O O . ALA A 1 425 ? 2.964 -16.897 -1.347 1.00 91.25 425 ALA A O 1
ATOM 3194 N N . ASN A 1 426 ? 1.614 -15.320 -2.207 1.00 83.81 426 ASN A N 1
ATOM 3195 C CA . ASN A 1 426 ? 0.468 -15.591 -1.331 1.00 83.81 426 ASN A CA 1
ATOM 3196 C C . ASN A 1 426 ? 0.830 -15.547 0.169 1.00 83.81 426 ASN A C 1
ATOM 3198 O O . ASN A 1 426 ? 0.381 -16.384 0.951 1.00 83.81 426 ASN A O 1
ATOM 3202 N N . GLY A 1 427 ? 1.687 -14.600 0.557 1.00 83.12 427 GLY A N 1
ATOM 3203 C CA . GLY A 1 427 ? 2.193 -14.459 1.925 1.00 83.12 427 GLY A CA 1
ATOM 3204 C C . GLY A 1 427 ? 3.258 -15.484 2.336 1.00 83.12 427 GLY A C 1
ATOM 3205 O O . GLY A 1 427 ? 3.758 -15.404 3.451 1.00 83.12 427 GLY A O 1
ATOM 3206 N N . LEU A 1 428 ? 3.627 -16.432 1.464 1.00 84.19 428 LEU A N 1
ATOM 3207 C CA . LEU A 1 428 ? 4.713 -17.385 1.710 1.00 84.19 428 LEU A CA 1
ATOM 3208 C C . LEU A 1 428 ? 6.049 -16.841 1.216 1.00 84.19 428 LEU A C 1
ATOM 3210 O O . LEU A 1 428 ? 6.123 -16.197 0.170 1.00 84.19 428 LEU A O 1
ATOM 3214 N N . SER A 1 429 ? 7.117 -17.192 1.921 1.00 91.94 429 SER A N 1
ATOM 3215 C CA . SER A 1 429 ? 8.485 -16.774 1.627 1.00 91.94 429 SER A CA 1
ATOM 3216 C C . SER A 1 429 ? 9.512 -17.872 1.927 1.00 91.94 429 SER A C 1
ATOM 3218 O O . SER A 1 429 ? 9.178 -19.000 2.304 1.00 91.94 429 SER A O 1
ATOM 3220 N N . GLY A 1 430 ? 10.801 -17.547 1.799 1.00 88.00 430 GLY A N 1
ATOM 3221 C CA . GLY A 1 430 ? 11.883 -18.442 2.205 1.00 88.00 430 GLY A CA 1
ATOM 3222 C C . GLY A 1 430 ? 11.897 -18.738 3.707 1.00 88.00 430 GLY A C 1
ATOM 3223 O O . GLY A 1 430 ? 12.368 -19.807 4.101 1.00 88.00 430 GLY A O 1
ATOM 3224 N N . LEU A 1 431 ? 11.330 -17.853 4.535 1.00 89.31 431 LEU A N 1
ATOM 3225 C CA . LEU A 1 431 ? 11.218 -18.050 5.985 1.00 89.31 431 LEU A CA 1
ATOM 3226 C C . LEU A 1 431 ? 10.249 -19.186 6.345 1.00 89.31 431 LEU A C 1
ATOM 3228 O O . LEU A 1 431 ? 10.449 -19.875 7.344 1.00 89.31 431 LEU A O 1
ATOM 3232 N N . ASP A 1 432 ? 9.270 -19.454 5.482 1.00 88.12 432 ASP A N 1
ATOM 3233 C CA . ASP A 1 432 ? 8.281 -20.525 5.647 1.00 88.12 432 ASP A CA 1
ATOM 3234 C C . ASP A 1 432 ? 8.788 -21.887 5.136 1.00 88.12 432 ASP A C 1
ATOM 3236 O O . ASP A 1 432 ? 8.068 -22.887 5.142 1.00 88.12 432 ASP A O 1
ATOM 3240 N N . GLY A 1 433 ? 10.033 -21.942 4.647 1.00 84.00 433 GLY A N 1
ATOM 3241 C CA . GLY A 1 433 ? 10.605 -23.119 3.992 1.00 84.00 433 GLY A CA 1
ATOM 3242 C C . GLY A 1 433 ? 10.090 -23.347 2.566 1.00 84.00 433 GLY A C 1
ATOM 3243 O O . GLY A 1 433 ? 10.362 -24.398 1.974 1.00 84.00 433 GLY A O 1
ATOM 3244 N N . ALA A 1 434 ? 9.364 -22.383 1.993 1.00 83.75 434 ALA A N 1
ATOM 3245 C CA . ALA A 1 434 ? 8.886 -22.454 0.622 1.00 83.75 434 ALA A CA 1
ATOM 3246 C C . ALA A 1 434 ? 10.043 -22.261 -0.382 1.00 83.75 434 ALA A C 1
ATOM 3248 O O . ALA A 1 434 ? 11.014 -21.535 -0.153 1.00 83.75 434 ALA A O 1
ATOM 3249 N N . THR A 1 435 ? 9.958 -22.938 -1.532 1.00 91.75 435 THR A N 1
ATOM 3250 C CA . THR A 1 435 ? 11.029 -22.934 -2.542 1.00 91.75 435 THR A CA 1
ATOM 3251 C C . THR A 1 435 ? 10.770 -21.883 -3.617 1.00 91.75 435 THR A C 1
ATOM 3253 O O . THR A 1 435 ? 9.839 -22.048 -4.404 1.00 91.75 435 THR A O 1
ATOM 3256 N N . PHE A 1 436 ? 11.653 -20.883 -3.722 1.00 95.88 436 PHE A N 1
ATOM 3257 C CA . PHE A 1 436 ? 11.584 -19.774 -4.689 1.00 95.88 436 PHE A CA 1
ATOM 3258 C C . PHE A 1 436 ? 11.220 -20.204 -6.118 1.00 95.88 436 PHE A C 1
ATOM 3260 O O . PHE A 1 436 ? 10.284 -19.674 -6.704 1.00 95.88 436 PHE A O 1
ATOM 3267 N N . GLY A 1 437 ? 11.907 -21.215 -6.665 1.00 93.12 437 GLY A N 1
ATOM 3268 C CA . GLY A 1 437 ? 11.701 -21.682 -8.044 1.00 93.12 437 GLY A CA 1
ATOM 3269 C C . GLY A 1 437 ? 10.328 -22.305 -8.334 1.00 93.12 437 GLY A C 1
ATOM 3270 O O . GLY A 1 437 ? 10.038 -22.595 -9.492 1.00 93.12 437 GLY A O 1
ATOM 3271 N N . SER A 1 438 ? 9.500 -22.524 -7.309 1.00 90.06 438 SER A N 1
ATOM 3272 C CA . SER A 1 438 ? 8.103 -22.957 -7.472 1.00 90.06 438 SER A CA 1
ATOM 3273 C C . SER A 1 438 ? 7.180 -21.782 -7.797 1.00 90.06 438 SER A C 1
ATOM 3275 O O . SER A 1 438 ? 6.153 -21.974 -8.436 1.00 90.06 438 SER A O 1
ATOM 3277 N N . TYR A 1 439 ? 7.561 -20.573 -7.377 1.00 93.31 439 TYR A N 1
ATOM 3278 C CA . TYR A 1 439 ? 6.738 -19.367 -7.465 1.00 93.31 439 TYR A CA 1
ATOM 3279 C C . TYR A 1 439 ? 7.312 -18.334 -8.424 1.00 93.31 439 TYR A C 1
ATOM 3281 O O . TYR A 1 439 ? 6.567 -17.536 -8.980 1.00 93.31 439 TYR A O 1
ATOM 3289 N N . PHE A 1 440 ? 8.625 -18.353 -8.646 1.00 98.00 440 PHE A N 1
ATOM 3290 C CA . PHE A 1 440 ? 9.312 -17.311 -9.387 1.00 98.00 440 PHE A CA 1
ATOM 3291 C C . PHE A 1 440 ? 10.379 -17.857 -10.325 1.00 98.00 440 PHE A C 1
ATOM 3293 O O . PHE A 1 440 ? 11.054 -18.853 -10.062 1.00 98.00 440 PHE A O 1
ATOM 3300 N N . THR A 1 441 ? 10.591 -17.121 -11.410 1.00 97.94 441 THR A N 1
ATOM 3301 C CA . THR A 1 441 ? 11.789 -17.234 -12.243 1.00 97.94 441 THR A CA 1
ATOM 3302 C C . THR A 1 441 ? 12.465 -15.883 -12.360 1.00 97.94 441 THR A C 1
ATOM 3304 O O . THR A 1 441 ? 11.829 -14.841 -12.215 1.00 97.94 441 THR A O 1
ATOM 3307 N N . THR A 1 442 ? 13.769 -15.904 -12.623 1.00 98.12 442 THR A N 1
ATOM 3308 C CA . THR A 1 442 ? 14.521 -14.692 -12.939 1.00 98.12 442 THR A CA 1
ATOM 3309 C C . THR A 1 442 ? 15.135 -14.796 -14.325 1.00 98.12 442 THR A C 1
ATOM 3311 O O . THR A 1 442 ? 15.545 -15.875 -14.763 1.00 98.12 442 THR A O 1
ATOM 3314 N N . THR A 1 443 ? 15.196 -13.669 -15.026 1.00 97.62 443 THR A N 1
ATOM 3315 C CA . THR A 1 443 ? 15.932 -13.525 -16.286 1.00 97.62 443 THR A CA 1
ATOM 3316 C C . THR A 1 443 ? 16.885 -12.336 -16.194 1.00 97.62 443 THR A C 1
ATOM 3318 O O . THR A 1 443 ? 16.701 -11.446 -15.367 1.00 97.62 443 THR A O 1
ATOM 3321 N N . GLY A 1 444 ? 17.944 -12.341 -17.004 1.00 94.62 444 GLY A N 1
ATOM 3322 C CA . GLY A 1 444 ? 19.018 -11.350 -16.904 1.00 94.62 444 GLY A CA 1
ATOM 3323 C C . GLY A 1 444 ? 20.103 -11.745 -15.900 1.00 94.62 444 GLY A C 1
ATOM 3324 O O . GLY A 1 444 ? 20.264 -12.913 -15.545 1.00 94.62 444 GLY A O 1
ATOM 3325 N N . THR A 1 445 ? 20.920 -10.778 -15.498 1.00 93.12 445 THR A N 1
ATOM 3326 C CA . THR A 1 445 ? 22.041 -10.966 -14.566 1.00 93.12 445 THR A CA 1
ATOM 3327 C C . THR A 1 445 ? 22.021 -9.828 -13.559 1.00 93.12 445 THR A C 1
ATOM 3329 O O . THR A 1 445 ? 21.784 -8.693 -13.950 1.00 93.12 445 THR A O 1
ATOM 3332 N N . LEU A 1 446 ? 22.266 -10.129 -12.281 1.00 90.19 446 LEU A N 1
ATOM 3333 C CA . LEU A 1 446 ? 22.372 -9.107 -11.239 1.00 90.19 446 LEU A CA 1
ATOM 3334 C C . LEU A 1 446 ? 23.404 -8.040 -11.636 1.00 90.19 446 LEU A C 1
ATOM 3336 O O . LEU A 1 446 ? 24.527 -8.391 -12.004 1.00 90.19 446 LEU A O 1
ATOM 3340 N N . GLY A 1 447 ? 23.028 -6.766 -11.522 1.00 86.94 447 GLY A N 1
ATOM 3341 C CA . GLY A 1 447 ? 23.883 -5.641 -11.901 1.00 86.94 447 GLY A CA 1
ATOM 3342 C C . GLY A 1 447 ? 24.009 -5.444 -13.415 1.00 86.94 447 GLY A C 1
ATOM 3343 O O . GLY A 1 447 ? 25.012 -4.917 -13.887 1.00 86.94 447 GLY A O 1
ATOM 3344 N N . ALA A 1 448 ? 23.038 -5.932 -14.191 1.00 92.06 448 ALA A N 1
ATOM 3345 C CA . ALA A 1 448 ? 22.907 -5.659 -15.615 1.00 92.06 448 ALA A CA 1
ATOM 3346 C C . ALA A 1 448 ? 21.460 -5.285 -15.950 1.00 92.06 448 ALA A C 1
ATOM 3348 O O . ALA A 1 448 ? 20.526 -5.753 -15.302 1.00 92.06 448 ALA A O 1
ATOM 3349 N N . ASN A 1 449 ? 21.284 -4.514 -17.023 1.00 92.75 449 ASN A N 1
ATOM 3350 C CA . ASN A 1 449 ? 19.979 -4.009 -17.433 1.00 92.75 449 ASN A CA 1
ATOM 3351 C C . ASN A 1 449 ? 18.964 -5.140 -17.657 1.00 92.75 449 ASN A C 1
ATOM 3353 O O . ASN A 1 449 ? 19.272 -6.148 -18.307 1.00 92.75 449 ASN A O 1
ATOM 3357 N N . ASN A 1 450 ? 17.717 -4.894 -17.253 1.00 94.00 450 ASN A N 1
ATOM 3358 C CA . ASN A 1 450 ? 16.584 -5.811 -17.393 1.00 94.00 450 ASN A CA 1
ATOM 3359 C C . ASN A 1 450 ? 16.732 -7.101 -16.570 1.00 94.00 450 ASN A C 1
ATOM 3361 O O . ASN A 1 450 ? 16.328 -8.183 -17.013 1.00 94.00 450 ASN A O 1
ATOM 3365 N N . TYR A 1 451 ? 17.310 -7.011 -15.371 1.00 97.00 451 TYR A N 1
ATOM 3366 C CA . TYR A 1 451 ? 17.219 -8.098 -14.405 1.00 97.00 451 TYR A CA 1
ATOM 3367 C C . TYR A 1 451 ? 15.766 -8.191 -13.929 1.00 97.00 451 TYR A C 1
ATOM 3369 O O . TYR A 1 451 ? 15.245 -7.287 -13.284 1.00 97.00 451 TYR A O 1
ATOM 3377 N N . THR A 1 452 ? 15.083 -9.265 -14.326 1.00 98.31 452 THR A N 1
ATOM 3378 C CA . THR A 1 452 ? 13.621 -9.372 -14.231 1.00 98.31 452 THR A CA 1
ATOM 3379 C C . THR A 1 452 ? 13.227 -10.541 -13.345 1.00 98.31 452 THR A C 1
ATOM 3381 O O . THR A 1 452 ? 13.679 -11.665 -13.578 1.00 98.31 452 THR A O 1
ATOM 3384 N N . LEU A 1 453 ? 12.331 -10.299 -12.392 1.00 98.69 453 LEU A N 1
ATOM 3385 C CA . LEU A 1 453 ? 11.547 -11.311 -11.693 1.00 98.69 453 LEU A CA 1
ATOM 3386 C C . LEU A 1 453 ? 10.230 -11.543 -12.432 1.00 98.69 453 LEU A C 1
ATOM 3388 O O . LEU A 1 453 ? 9.540 -10.592 -12.794 1.00 98.69 453 LEU A O 1
ATOM 3392 N N . THR A 1 454 ? 9.834 -12.800 -12.601 1.00 98.44 454 THR A N 1
ATOM 3393 C CA . THR A 1 454 ? 8.516 -13.161 -13.132 1.00 98.44 454 THR A CA 1
ATOM 3394 C C . THR A 1 454 ? 7.836 -14.152 -12.203 1.00 98.44 454 THR A C 1
ATOM 3396 O O . THR A 1 454 ? 8.400 -15.209 -11.905 1.00 98.44 454 THR A O 1
ATOM 3399 N N . SER A 1 455 ? 6.624 -13.806 -11.771 1.00 96.81 455 SER A N 1
ATOM 3400 C CA . SER A 1 455 ? 5.734 -14.702 -11.036 1.00 96.81 455 SER A CA 1
ATOM 3401 C C . SER A 1 455 ? 5.268 -15.842 -11.940 1.00 96.81 455 SER A C 1
ATOM 3403 O O . SER A 1 455 ? 4.872 -15.630 -13.087 1.00 96.81 455 SER A O 1
ATOM 3405 N N . LEU A 1 456 ? 5.346 -17.061 -11.416 1.00 92.69 456 LEU A N 1
ATOM 3406 C CA . LEU A 1 456 ? 4.815 -18.280 -12.021 1.00 92.69 456 LEU A CA 1
ATOM 3407 C C . LEU A 1 456 ? 3.369 -18.549 -11.600 1.00 92.69 456 LEU A C 1
ATOM 3409 O O . LEU A 1 456 ? 2.750 -19.475 -12.128 1.00 92.69 456 LEU A O 1
ATOM 3413 N N . LEU A 1 457 ? 2.833 -17.754 -10.669 1.00 83.94 457 LEU A N 1
ATOM 3414 C CA . LEU A 1 457 ? 1.418 -17.792 -10.337 1.00 83.94 457 LEU A CA 1
ATOM 3415 C C . LEU A 1 457 ? 0.624 -17.456 -11.601 1.00 83.94 457 LEU A C 1
ATOM 3417 O O . LEU A 1 457 ? 0.969 -16.547 -12.357 1.00 83.94 457 LEU A O 1
ATOM 3421 N N . THR A 1 458 ? -0.422 -18.224 -11.871 1.00 71.69 458 THR A N 1
ATOM 3422 C CA . THR A 1 458 ? -1.215 -18.037 -13.088 1.00 71.69 458 THR A CA 1
ATOM 3423 C C . THR A 1 458 ? -2.329 -17.029 -12.834 1.00 71.69 458 THR A C 1
ATOM 3425 O O . THR A 1 458 ? -2.958 -17.043 -11.783 1.00 71.69 458 THR A O 1
ATOM 3428 N N . GLY A 1 459 ? -2.557 -16.120 -13.789 1.00 55.09 459 GLY A N 1
ATOM 3429 C CA . GLY A 1 459 ? -3.684 -15.181 -13.744 1.00 55.09 459 GLY A CA 1
ATOM 3430 C C . GLY A 1 459 ? -4.950 -15.938 -14.051 1.00 55.09 459 GLY A C 1
ATOM 3431 O O . GLY A 1 459 ? -5.155 -16.326 -15.200 1.00 55.09 459 GLY A O 1
ATOM 3432 N N . GLY A 1 460 ? -5.731 -16.211 -13.015 1.00 48.59 460 GLY A N 1
ATOM 3433 C CA . GLY A 1 460 ? -6.789 -17.217 -13.048 1.00 48.59 460 GLY A CA 1
ATOM 3434 C C . GLY A 1 460 ? -6.424 -18.518 -12.334 1.00 48.59 460 GLY A C 1
ATOM 3435 O O . GLY A 1 460 ? -7.154 -19.493 -12.468 1.00 48.59 460 GLY A O 1
ATOM 3436 N N . GLY A 1 461 ? -5.326 -18.551 -11.574 1.00 45.84 461 GLY A N 1
ATOM 3437 C CA . GLY A 1 461 ? -5.081 -19.572 -10.564 1.00 45.84 461 GLY A CA 1
ATOM 3438 C C . GLY A 1 461 ? -6.045 -19.350 -9.414 1.00 45.84 461 GLY A C 1
ATOM 3439 O O . GLY A 1 461 ? -5.685 -18.698 -8.448 1.00 45.84 461 GLY A O 1
ATOM 3440 N N . ASN A 1 462 ? -7.278 -19.818 -9.614 1.00 55.47 462 ASN A N 1
ATOM 3441 C CA . ASN A 1 462 ? -8.391 -19.897 -8.679 1.00 55.47 462 ASN A CA 1
ATOM 3442 C C . ASN A 1 462 ? -8.130 -19.143 -7.369 1.00 55.47 462 ASN A C 1
ATOM 3444 O O . ASN A 1 462 ? -7.589 -19.719 -6.420 1.00 55.47 462 ASN A O 1
ATOM 3448 N N . ASN A 1 463 ? -8.546 -17.875 -7.308 1.00 66.06 463 ASN A N 1
ATOM 3449 C CA . ASN A 1 463 ? -8.523 -17.045 -6.096 1.00 66.06 463 ASN A CA 1
ATOM 3450 C C . ASN A 1 463 ? -9.519 -17.583 -5.047 1.00 66.06 463 ASN A C 1
ATOM 3452 O O . ASN A 1 463 ? -10.202 -16.821 -4.385 1.00 66.06 463 ASN A O 1
ATOM 3456 N N . GLY A 1 464 ? -9.690 -18.898 -4.959 1.00 70.25 464 GLY A N 1
ATOM 3457 C CA . GLY A 1 464 ? -10.839 -19.565 -4.392 1.00 70.25 464 GLY A CA 1
ATOM 3458 C C . GLY A 1 464 ? -11.991 -19.799 -5.364 1.00 70.25 464 GLY A C 1
ATOM 3459 O O . GLY A 1 464 ? -12.805 -20.629 -5.017 1.00 70.25 464 GLY A O 1
ATOM 3460 N N . ASP A 1 465 ? -12.066 -19.163 -6.539 1.00 79.25 465 ASP A N 1
ATOM 3461 C CA . ASP A 1 465 ? -13.123 -19.418 -7.545 1.00 79.25 465 ASP A CA 1
ATOM 3462 C C . ASP A 1 465 ? -12.810 -20.732 -8.282 1.00 79.25 465 ASP A C 1
ATOM 3464 O O . ASP A 1 465 ? -12.086 -20.766 -9.278 1.00 79.25 465 ASP A O 1
ATOM 3468 N N . PHE A 1 466 ? -13.234 -21.845 -7.696 1.00 86.75 466 PHE A N 1
ATOM 3469 C CA . PHE A 1 466 ? -12.972 -23.201 -8.159 1.00 86.75 466 PHE A CA 1
ATOM 3470 C C . PHE A 1 466 ? -14.053 -23.722 -9.109 1.00 86.75 466 PHE A C 1
ATOM 3472 O O . PHE A 1 466 ? -13.813 -24.728 -9.790 1.00 86.75 466 PHE A O 1
ATOM 3479 N N . ASP A 1 467 ? -15.235 -23.104 -9.153 1.00 85.12 467 ASP A N 1
ATOM 3480 C CA . ASP A 1 467 ? -16.305 -23.480 -10.080 1.00 85.12 467 ASP A CA 1
ATOM 3481 C C . ASP A 1 467 ? -16.408 -22.582 -11.333 1.00 85.12 467 ASP A C 1
ATOM 3483 O O . ASP A 1 467 ? -16.994 -23.000 -12.344 1.00 85.12 467 ASP A O 1
ATOM 3487 N N . GLY A 1 468 ? -15.685 -21.459 -11.331 1.00 78.31 468 GLY A N 1
ATOM 3488 C CA . GLY A 1 468 ? -15.462 -20.564 -12.459 1.00 78.31 468 GLY A CA 1
ATOM 3489 C C . GLY A 1 468 ? -16.610 -19.589 -12.705 1.00 78.31 468 GLY A C 1
ATOM 3490 O O . GLY A 1 468 ? -16.764 -19.125 -13.845 1.00 78.31 468 GLY A O 1
ATOM 3491 N N . ASP A 1 469 ? -17.451 -19.325 -11.705 1.00 73.75 469 ASP A N 1
ATOM 3492 C CA . ASP A 1 469 ? -18.602 -18.428 -11.807 1.00 73.75 469 ASP A CA 1
ATOM 3493 C C . ASP A 1 469 ? -18.298 -16.960 -11.460 1.00 73.75 469 ASP A C 1
ATOM 3495 O O . ASP A 1 469 ? -19.160 -16.095 -11.646 1.00 73.75 469 ASP A O 1
ATOM 3499 N N . SER A 1 470 ? -17.018 -16.649 -11.213 1.00 72.31 470 SER A N 1
ATOM 3500 C CA . SER A 1 470 ? -16.482 -15.306 -10.944 1.00 72.31 470 SER A CA 1
ATOM 3501 C C . SER A 1 470 ? -16.815 -14.747 -9.560 1.00 72.31 470 SER A C 1
ATOM 3503 O O . SER A 1 470 ? -16.621 -13.549 -9.323 1.00 72.31 470 SER A O 1
ATOM 3505 N N . ASP A 1 471 ? -17.233 -15.590 -8.624 1.00 74.31 471 ASP A N 1
ATOM 3506 C CA . ASP A 1 471 ? -17.195 -15.306 -7.197 1.00 74.31 471 ASP A CA 1
ATOM 3507 C C . ASP A 1 471 ? -16.478 -16.409 -6.417 1.00 74.31 471 ASP A C 1
ATOM 3509 O O . ASP A 1 471 ? -16.048 -17.413 -6.966 1.00 74.31 471 ASP A O 1
ATOM 3513 N N . VAL A 1 472 ? -16.200 -16.132 -5.144 1.00 81.88 472 VAL A N 1
ATOM 3514 C CA . VAL A 1 472 ? -15.570 -17.090 -4.237 1.00 81.88 472 VAL A CA 1
ATOM 3515 C C . VAL A 1 472 ? -16.530 -17.337 -3.090 1.00 81.88 472 VAL A C 1
ATOM 3517 O O . VAL A 1 472 ? -16.614 -16.542 -2.151 1.00 81.88 472 VAL A O 1
ATOM 3520 N N . ASP A 1 473 ? -17.276 -18.425 -3.147 1.00 84.56 473 ASP A N 1
ATOM 3521 C CA . ASP A 1 473 ? -18.373 -18.702 -2.238 1.00 84.56 473 ASP A CA 1
ATOM 3522 C C . ASP A 1 473 ? -18.342 -20.150 -1.705 1.00 84.56 473 ASP A C 1
ATOM 3524 O O . ASP A 1 473 ? -17.315 -20.838 -1.658 1.00 84.56 473 ASP A O 1
ATOM 3528 N N . GLY A 1 474 ? -19.476 -20.607 -1.169 1.00 89.94 474 GLY A N 1
ATOM 3529 C CA . GLY A 1 474 ? -19.602 -21.970 -0.659 1.00 89.94 474 GLY A CA 1
ATOM 3530 C C . GLY A 1 474 ? -19.595 -23.048 -1.751 1.00 89.94 474 GLY A C 1
ATOM 3531 O O . GLY A 1 474 ? -19.291 -24.204 -1.445 1.00 89.94 474 GLY A O 1
ATOM 3532 N N . ASN A 1 475 ? -19.933 -22.717 -2.997 1.00 87.81 475 ASN A N 1
ATOM 3533 C CA . ASN A 1 475 ? -19.914 -23.636 -4.132 1.00 87.81 475 ASN A CA 1
ATOM 3534 C C . ASN A 1 475 ? -18.482 -24.019 -4.483 1.00 87.81 475 ASN A C 1
ATOM 3536 O O . ASN A 1 475 ? -18.207 -25.211 -4.664 1.00 87.81 475 ASN A O 1
ATOM 3540 N N . ASP A 1 476 ? -17.559 -23.069 -4.419 1.00 87.81 476 ASP A N 1
ATOM 3541 C CA . ASP A 1 476 ? -16.141 -23.338 -4.614 1.00 87.81 476 ASP A CA 1
ATOM 3542 C C . ASP A 1 476 ? -15.567 -24.247 -3.542 1.00 87.81 476 ASP A C 1
ATOM 3544 O O . ASP A 1 476 ? -14.905 -25.245 -3.841 1.00 87.81 476 ASP A O 1
ATOM 3548 N N . PHE A 1 477 ? -15.889 -23.977 -2.273 1.00 92.81 477 PHE A N 1
ATOM 3549 C CA . PHE A 1 477 ? -15.491 -24.853 -1.173 1.00 92.81 477 PHE A CA 1
ATOM 3550 C C . PHE A 1 477 ? -15.945 -26.292 -1.420 1.00 92.81 477 PHE A C 1
ATOM 3552 O O . PHE A 1 477 ? -15.215 -27.247 -1.141 1.00 92.81 477 PHE A O 1
ATOM 3559 N N . LEU A 1 478 ? -17.143 -26.466 -1.985 1.00 96.25 478 LEU A N 1
ATOM 3560 C CA . LEU A 1 478 ? -17.651 -27.779 -2.357 1.00 96.25 478 LEU A CA 1
ATOM 3561 C C . LEU A 1 478 ? -16.905 -28.384 -3.552 1.00 96.25 478 LEU A C 1
ATOM 3563 O O . LEU A 1 478 ? -16.806 -29.612 -3.607 1.00 96.25 478 LEU A O 1
ATOM 3567 N N . VAL A 1 479 ? -16.387 -27.591 -4.495 1.00 93.81 479 VAL A N 1
ATOM 3568 C CA . VAL A 1 479 ? -15.478 -28.095 -5.536 1.00 93.81 479 VAL A CA 1
ATOM 3569 C C . VAL A 1 479 ? -14.201 -28.620 -4.891 1.00 93.81 479 VAL A C 1
ATOM 3571 O O . VAL A 1 479 ? -13.930 -29.813 -5.035 1.00 93.81 479 VAL A O 1
ATOM 3574 N N . TRP A 1 480 ? -13.506 -27.806 -4.088 1.00 95.38 480 TRP A N 1
ATOM 3575 C CA . TRP A 1 480 ? -12.300 -28.218 -3.357 1.00 95.38 480 TRP A CA 1
ATOM 3576 C C . TRP A 1 480 ? -12.519 -29.487 -2.536 1.00 95.38 480 TRP A C 1
ATOM 3578 O O . TRP A 1 480 ? -11.788 -30.470 -2.678 1.00 95.38 480 TRP A O 1
ATOM 3588 N N . GLN A 1 481 ? -13.585 -29.521 -1.735 1.00 97.06 481 GLN A N 1
ATOM 3589 C CA . GLN A 1 481 ? -13.886 -30.658 -0.872 1.00 97.06 481 GLN A CA 1
ATOM 3590 C C . GLN A 1 481 ? -14.126 -31.947 -1.676 1.00 97.06 481 GLN A C 1
ATOM 3592 O O . GLN A 1 481 ? -13.768 -33.037 -1.223 1.00 97.06 481 GLN A O 1
ATOM 3597 N N . ARG A 1 482 ? -14.737 -31.855 -2.866 1.00 97.44 482 ARG A N 1
ATOM 3598 C CA . ARG A 1 482 ? -14.999 -33.015 -3.738 1.00 97.44 482 ARG A CA 1
ATOM 3599 C C . ARG A 1 482 ? -13.758 -33.484 -4.492 1.00 97.44 482 ARG A C 1
ATOM 3601 O O . ARG A 1 482 ? -13.714 -34.651 -4.886 1.00 97.44 482 ARG A O 1
ATOM 3608 N N . THR A 1 483 ? -12.785 -32.607 -4.712 1.00 95.69 483 THR A N 1
ATOM 3609 C CA . THR A 1 483 ? -11.561 -32.906 -5.467 1.00 95.69 483 THR A CA 1
ATOM 3610 C C . THR A 1 483 ? -10.319 -33.059 -4.588 1.00 95.69 483 THR A C 1
ATOM 3612 O O . THR A 1 483 ? -9.239 -33.307 -5.118 1.00 95.69 483 THR A O 1
ATOM 3615 N N . LEU A 1 484 ? -10.465 -32.988 -3.261 1.00 96.88 484 LEU A N 1
ATOM 3616 C CA . LEU A 1 484 ? -9.379 -33.151 -2.295 1.00 96.88 484 LEU A CA 1
ATOM 3617 C C . LEU A 1 484 ? -8.563 -34.435 -2.541 1.00 96.88 484 LEU A C 1
ATOM 3619 O O . LEU A 1 484 ? -9.101 -35.543 -2.617 1.00 96.88 484 LEU A O 1
ATOM 3623 N N . GLY A 1 485 ? -7.247 -34.274 -2.637 1.00 92.81 485 GLY A N 1
ATOM 3624 C CA . GLY A 1 485 ? -6.254 -35.315 -2.892 1.00 92.81 485 GLY A CA 1
ATOM 3625 C C . GLY A 1 485 ? -6.008 -35.631 -4.371 1.00 92.81 485 GLY A C 1
ATOM 3626 O O . GLY A 1 485 ? -5.248 -36.556 -4.664 1.00 92.81 485 GLY A O 1
ATOM 3627 N N . GLN A 1 486 ? -6.645 -34.925 -5.313 1.00 96.19 486 GLN A N 1
ATOM 3628 C CA . GLN A 1 486 ? -6.397 -35.121 -6.743 1.00 96.19 486 GLN A CA 1
ATOM 3629 C C . GLN A 1 486 ? -5.107 -34.427 -7.187 1.00 96.19 486 GLN A C 1
ATOM 3631 O O . GLN A 1 486 ? -4.874 -33.267 -6.863 1.00 96.19 486 GLN A O 1
ATOM 3636 N N . ALA A 1 487 ? -4.304 -35.130 -7.985 1.00 92.62 487 ALA A N 1
ATOM 3637 C CA . ALA A 1 487 ? -3.219 -34.519 -8.742 1.00 92.62 487 ALA A CA 1
ATOM 3638 C C . ALA A 1 487 ? -3.782 -33.913 -10.032 1.00 92.62 487 ALA A C 1
ATOM 3640 O O . ALA A 1 487 ? -4.494 -34.590 -10.783 1.00 92.62 487 ALA A O 1
ATOM 3641 N N . VAL A 1 488 ? -3.444 -32.660 -10.296 1.00 85.50 488 VAL A N 1
ATOM 3642 C CA . VAL A 1 488 ? -3.950 -31.874 -11.424 1.00 85.50 488 VAL A CA 1
ATOM 3643 C C . VAL A 1 488 ? -2.795 -31.192 -12.149 1.00 85.50 488 VAL A C 1
ATOM 3645 O O . VAL A 1 488 ? -1.645 -31.240 -11.717 1.00 85.50 488 VAL A O 1
ATOM 3648 N N . THR A 1 489 ? -3.069 -30.595 -13.310 1.00 75.75 489 THR A N 1
ATOM 3649 C CA . THR A 1 489 ? -2.101 -29.635 -13.855 1.00 75.75 489 THR A CA 1
ATOM 3650 C C . THR A 1 489 ? -2.028 -28.456 -12.878 1.00 75.75 489 THR A C 1
ATOM 3652 O O . THR A 1 489 ? -3.099 -27.980 -12.500 1.00 75.75 489 THR A O 1
ATOM 3655 N N . PRO A 1 490 ? -0.828 -28.008 -12.460 1.00 76.75 490 PRO A N 1
ATOM 3656 C CA . PRO A 1 490 ? -0.668 -26.880 -11.548 1.00 76.75 490 PRO A CA 1
ATOM 3657 C C . PRO A 1 490 ? -1.588 -25.703 -11.885 1.00 76.75 490 PRO A C 1
ATOM 3659 O O . PRO A 1 490 ? -1.591 -25.242 -13.030 1.00 76.75 490 PRO A O 1
ATOM 3662 N N . GLY A 1 491 ? -2.386 -25.264 -10.912 1.00 62.56 491 GLY A N 1
ATOM 3663 C CA . GLY A 1 491 ? -3.302 -24.127 -11.048 1.00 62.56 491 GLY A CA 1
ATOM 3664 C C . GLY A 1 491 ? -4.649 -24.450 -11.706 1.00 62.56 491 GLY A C 1
ATOM 3665 O O . GLY A 1 491 ? -5.373 -23.537 -12.087 1.00 62.56 491 GLY A O 1
ATOM 3666 N N . THR A 1 492 ? -4.997 -25.729 -11.899 1.00 77.25 492 THR A N 1
ATOM 3667 C CA . THR A 1 492 ? -6.272 -26.141 -12.524 1.00 77.25 492 THR A CA 1
ATOM 3668 C C . THR A 1 492 ? -7.199 -26.851 -11.540 1.00 77.25 492 THR A C 1
ATOM 3670 O O . THR A 1 492 ? -6.747 -27.513 -10.611 1.00 77.25 492 THR A O 1
ATOM 3673 N N . GLY A 1 493 ? -8.515 -26.775 -11.756 1.00 83.19 493 GLY A N 1
ATOM 3674 C CA . GLY A 1 493 ? -9.478 -27.346 -10.807 1.00 83.19 493 GLY A CA 1
ATOM 3675 C C . GLY A 1 493 ? -9.424 -26.600 -9.475 1.00 83.19 493 GLY A C 1
ATOM 3676 O O . GLY A 1 493 ? -9.311 -25.387 -9.482 1.00 83.19 493 GLY A O 1
ATOM 3677 N N . ALA A 1 494 ? -9.460 -27.305 -8.343 1.00 89.69 494 ALA A N 1
ATOM 3678 C CA . ALA A 1 494 ? -9.351 -26.662 -7.031 1.00 89.69 494 ALA A CA 1
ATOM 3679 C C . ALA A 1 494 ? -7.914 -26.528 -6.494 1.00 89.69 494 ALA A C 1
ATOM 3681 O O . ALA A 1 494 ? -7.720 -26.469 -5.285 1.00 89.69 494 ALA A O 1
ATOM 3682 N N . ASP A 1 495 ? -6.908 -26.530 -7.374 1.00 85.38 495 ASP A N 1
ATOM 3683 C CA . ASP A 1 495 ? -5.500 -26.286 -7.022 1.00 85.38 495 ASP A CA 1
ATOM 3684 C C . ASP A 1 495 ? -5.219 -24.778 -7.062 1.00 85.38 495 ASP A C 1
ATOM 3686 O O . ASP A 1 495 ? -4.638 -24.258 -8.015 1.00 85.38 495 ASP A O 1
ATOM 3690 N N . GLY A 1 496 ? -5.736 -24.053 -6.067 1.00 74.44 496 GLY A N 1
ATOM 3691 C CA . GLY A 1 496 ? -5.532 -22.607 -5.925 1.00 74.44 496 GLY A CA 1
ATOM 3692 C C . GLY A 1 496 ? -4.094 -22.232 -5.556 1.00 74.44 496 GLY A C 1
ATOM 3693 O O . GLY A 1 496 ? -3.635 -21.143 -5.879 1.00 74.44 496 GLY A O 1
ATOM 3694 N N . SER A 1 497 ? -3.353 -23.134 -4.909 1.00 73.94 497 SER A N 1
ATOM 3695 C CA . SER A 1 497 ? -1.946 -22.932 -4.544 1.00 73.94 497 SER A CA 1
ATOM 3696 C C . SER A 1 497 ? -0.989 -23.134 -5.721 1.00 73.94 497 SER A C 1
ATOM 3698 O O . SER A 1 497 ? 0.166 -22.705 -5.661 1.00 73.94 497 SER A O 1
ATOM 3700 N N . GLY A 1 498 ? -1.459 -23.778 -6.792 1.00 73.38 498 GLY A N 1
ATOM 3701 C CA . GLY A 1 498 ? -0.677 -24.063 -7.986 1.00 73.38 498 GLY A CA 1
ATOM 3702 C C . GLY A 1 498 ? 0.399 -25.124 -7.767 1.00 73.38 498 GLY A C 1
ATOM 3703 O O . GLY A 1 498 ? 1.372 -25.170 -8.520 1.00 73.38 498 GLY A O 1
ATOM 3704 N N . ASN A 1 499 ? 0.274 -25.967 -6.739 1.00 74.38 499 ASN A N 1
ATOM 3705 C CA . ASN A 1 499 ? 1.298 -26.949 -6.384 1.00 74.38 499 ASN A CA 1
ATOM 3706 C C . ASN A 1 499 ? 1.137 -28.287 -7.151 1.00 74.38 499 ASN A C 1
ATOM 3708 O O . ASN A 1 499 ? 1.979 -29.185 -7.039 1.00 74.38 499 ASN A O 1
ATOM 3712 N N . GLY A 1 500 ? 0.078 -28.419 -7.961 1.00 79.75 500 GLY A N 1
ATOM 3713 C CA . GLY A 1 500 ? -0.253 -29.609 -8.747 1.00 79.75 500 GLY A CA 1
ATOM 3714 C C . GLY A 1 500 ? -1.039 -30.677 -7.981 1.00 79.75 500 GLY A C 1
ATOM 3715 O O . GLY A 1 500 ? -1.278 -31.760 -8.526 1.00 79.75 500 GLY A O 1
ATOM 3716 N N . THR A 1 501 ? -1.434 -30.410 -6.736 1.00 90.38 501 THR A N 1
ATOM 3717 C CA . THR A 1 501 ? -2.197 -31.305 -5.860 1.00 90.38 501 THR A CA 1
ATOM 3718 C C . THR A 1 501 ? -3.251 -30.521 -5.094 1.00 90.38 501 THR A C 1
ATOM 3720 O O . THR A 1 501 ? -2.937 -29.562 -4.415 1.00 90.38 501 THR A O 1
ATOM 3723 N N . ILE A 1 502 ? -4.498 -30.988 -5.126 1.00 92.44 502 ILE A N 1
ATOM 3724 C CA . ILE A 1 502 ? -5.583 -30.360 -4.370 1.00 92.44 502 ILE A CA 1
ATOM 3725 C C . ILE A 1 502 ? -5.492 -30.808 -2.905 1.00 92.44 502 ILE A C 1
ATOM 3727 O O . ILE A 1 502 ? -5.826 -31.951 -2.590 1.00 92.44 502 ILE A O 1
ATOM 3731 N N . ASP A 1 503 ? -5.035 -29.949 -2.002 1.00 92.25 503 ASP A N 1
ATOM 3732 C CA . ASP A 1 503 ? -4.792 -30.227 -0.590 1.00 92.25 503 ASP A CA 1
ATOM 3733 C C . ASP A 1 503 ? -5.160 -29.047 0.340 1.00 92.25 503 ASP A C 1
ATOM 3735 O O . ASP A 1 503 ? -6.035 -28.229 0.050 1.00 92.25 503 ASP A O 1
ATOM 3739 N N . ALA A 1 504 ? -4.591 -29.023 1.548 1.00 88.69 504 ALA A N 1
ATOM 3740 C CA . ALA A 1 504 ? -4.882 -27.994 2.541 1.00 88.69 504 ALA A CA 1
ATOM 3741 C C . ALA A 1 504 ? -4.343 -26.604 2.154 1.00 88.69 504 ALA A C 1
ATOM 3743 O O . ALA A 1 504 ? -4.882 -25.609 2.638 1.00 88.69 504 ALA A O 1
ATOM 3744 N N . ALA A 1 505 ? -3.317 -26.522 1.302 1.00 75.81 505 ALA A N 1
ATOM 3745 C CA . ALA A 1 505 ? -2.775 -25.259 0.815 1.00 75.81 505 ALA A CA 1
ATOM 3746 C C . ALA A 1 505 ? -3.794 -24.524 -0.067 1.00 75.81 505 ALA A C 1
ATOM 3748 O O . ALA A 1 505 ? -3.940 -23.310 0.051 1.00 75.81 505 ALA A O 1
ATOM 3749 N N . ASP A 1 506 ? -4.581 -25.245 -0.864 1.00 82.81 506 ASP A N 1
ATOM 3750 C CA . ASP A 1 506 ? -5.614 -24.632 -1.710 1.00 82.81 506 ASP A CA 1
ATOM 3751 C C . ASP A 1 506 ? -6.810 -24.138 -0.907 1.00 82.81 506 ASP A C 1
ATOM 3753 O O . ASP A 1 506 ? -7.422 -23.126 -1.243 1.00 82.81 506 ASP A O 1
ATOM 3757 N N . LEU A 1 507 ? -7.122 -24.809 0.206 1.00 85.81 507 LEU A N 1
ATOM 3758 C CA . LEU A 1 507 ? -8.126 -24.309 1.138 1.00 85.81 507 LEU A CA 1
ATOM 3759 C C . LEU A 1 507 ? -7.705 -22.963 1.737 1.00 85.81 507 LEU A C 1
ATOM 3761 O O . LEU A 1 507 ? -8.560 -22.122 2.000 1.00 85.81 507 LEU A O 1
ATOM 3765 N N . THR A 1 508 ? -6.408 -22.753 1.970 1.00 78.81 508 THR A N 1
ATOM 3766 C CA . THR A 1 508 ? -5.886 -21.454 2.414 1.00 78.81 508 THR A CA 1
ATOM 3767 C C . THR A 1 508 ? -6.109 -20.384 1.347 1.00 78.81 508 THR A C 1
ATOM 3769 O O . THR A 1 508 ? -6.523 -19.281 1.696 1.00 78.81 508 THR A O 1
ATOM 3772 N N . VAL A 1 509 ? -5.950 -20.725 0.063 1.00 76.31 509 VAL A N 1
ATOM 3773 C CA . VAL A 1 509 ? -6.257 -19.820 -1.057 1.00 76.31 509 VAL A CA 1
ATOM 3774 C C . VAL A 1 509 ? -7.750 -19.483 -1.109 1.00 76.31 509 VAL A C 1
ATOM 3776 O O . VAL A 1 509 ? -8.103 -18.308 -1.123 1.00 76.31 509 VAL A O 1
ATOM 3779 N N . TRP A 1 510 ? -8.640 -20.478 -1.008 1.00 87.12 510 TRP A N 1
ATOM 3780 C CA . TRP A 1 510 ? -10.087 -20.228 -0.941 1.00 87.12 510 TRP A CA 1
ATOM 3781 C C . TRP A 1 510 ? -10.490 -19.365 0.254 1.00 87.12 510 TRP A C 1
ATOM 3783 O O . TRP A 1 510 ? -11.275 -18.435 0.110 1.00 87.12 510 TRP A O 1
ATOM 3793 N N . LYS A 1 511 ? -9.916 -19.616 1.436 1.00 79.69 511 LYS A N 1
ATOM 3794 C CA . LYS A 1 511 ? -10.168 -18.788 2.625 1.00 79.69 511 LYS A CA 1
ATOM 3795 C C . LYS A 1 511 ? -9.710 -17.345 2.433 1.00 79.69 511 LYS A C 1
ATOM 3797 O O . LYS A 1 511 ? -10.360 -16.449 2.958 1.00 79.69 511 LYS A O 1
ATOM 3802 N N . GLY A 1 512 ? -8.603 -17.138 1.720 1.00 66.00 512 GLY A N 1
ATOM 3803 C CA . GLY A 1 512 ? -8.100 -15.809 1.381 1.00 66.00 512 GLY A CA 1
ATOM 3804 C C . GLY A 1 512 ? -9.001 -15.065 0.393 1.00 66.00 512 GLY A C 1
ATOM 3805 O O . GLY A 1 512 ? -9.093 -13.844 0.465 1.00 66.00 512 GLY A O 1
ATOM 3806 N N . GLY A 1 513 ? -9.690 -15.796 -0.487 1.00 66.19 513 GLY A N 1
ATOM 3807 C CA . GLY A 1 513 ? -10.584 -15.229 -1.493 1.00 66.19 513 GLY A CA 1
ATOM 3808 C C . GLY A 1 513 ? -12.062 -15.159 -1.120 1.00 66.19 513 GLY A C 1
ATOM 3809 O O . GLY A 1 513 ? -12.787 -14.405 -1.760 1.00 66.19 513 GLY A O 1
ATOM 3810 N N . PHE A 1 514 ? -12.528 -15.901 -0.110 1.00 79.25 514 PHE A N 1
ATOM 3811 C CA . PHE A 1 514 ? -13.953 -16.041 0.212 1.00 79.25 514 PHE A CA 1
ATOM 3812 C C . PHE A 1 514 ? -14.689 -14.698 0.338 1.00 79.25 514 PHE A C 1
ATOM 3814 O O . PHE A 1 514 ? -14.294 -13.812 1.095 1.00 79.25 514 PHE A O 1
ATOM 3821 N N . GLY A 1 515 ? -15.787 -14.563 -0.405 1.00 65.75 515 GLY A N 1
ATOM 3822 C CA . GLY A 1 515 ? -16.586 -13.345 -0.526 1.00 65.75 515 GLY A CA 1
ATOM 3823 C C . GLY A 1 515 ? -16.073 -12.342 -1.564 1.00 65.75 515 GLY A C 1
ATOM 3824 O O . GLY A 1 515 ? -16.692 -11.290 -1.733 1.00 65.75 515 GLY A O 1
ATOM 3825 N N . SER A 1 516 ? -14.975 -12.632 -2.268 1.00 67.19 516 SER A N 1
ATOM 3826 C CA . SER A 1 516 ? -14.501 -11.809 -3.383 1.00 67.19 516 SER A CA 1
ATOM 3827 C C . SER A 1 516 ? -15.307 -12.127 -4.635 1.00 67.19 516 SER A C 1
ATOM 3829 O O . SER A 1 516 ? -15.340 -13.266 -5.085 1.00 67.19 516 SER A O 1
ATOM 3831 N N . ALA A 1 517 ? -15.922 -11.111 -5.236 1.00 56.34 517 ALA A N 1
ATOM 3832 C CA . ALA A 1 517 ? -16.270 -11.191 -6.645 1.00 56.34 517 ALA A CA 1
ATOM 3833 C C . ALA A 1 517 ? -14.984 -10.919 -7.427 1.00 56.34 517 ALA A C 1
ATOM 3835 O O . ALA A 1 517 ? -14.422 -9.823 -7.323 1.00 56.34 517 ALA A O 1
ATOM 3836 N N . VAL A 1 518 ? -14.513 -11.888 -8.211 1.00 50.03 518 VAL A N 1
ATOM 3837 C CA . VAL A 1 518 ? -13.558 -11.570 -9.268 1.00 50.03 518 VAL A CA 1
ATOM 3838 C C . VAL A 1 518 ? -14.344 -10.668 -10.199 1.00 50.03 518 VAL A C 1
ATOM 3840 O O . VAL A 1 518 ? -15.320 -11.100 -10.809 1.00 50.03 518 VAL A O 1
ATOM 3843 N N . ALA A 1 519 ? -13.999 -9.380 -10.248 1.00 37.62 519 ALA A N 1
ATOM 3844 C CA . ALA A 1 519 ? -14.619 -8.475 -11.194 1.00 37.62 519 ALA A CA 1
ATOM 3845 C C . ALA A 1 519 ? -14.344 -9.049 -12.583 1.00 37.62 519 ALA A C 1
ATOM 3847 O O . ALA A 1 519 ? -13.263 -8.862 -13.140 1.00 37.62 519 ALA A O 1
ATOM 3848 N N . ALA A 1 520 ? -15.312 -9.793 -13.123 1.00 35.50 520 ALA A N 1
ATOM 3849 C CA . ALA A 1 520 ? -15.301 -10.229 -14.493 1.00 35.50 520 ALA A CA 1
ATOM 3850 C C . ALA A 1 520 ? -15.198 -8.936 -15.284 1.00 35.50 520 ALA A C 1
ATOM 3852 O O . ALA A 1 520 ? -16.167 -8.174 -15.377 1.00 35.50 520 ALA A O 1
ATOM 3853 N N . GLY A 1 521 ? -13.989 -8.647 -15.773 1.00 34.62 521 GLY A N 1
ATOM 3854 C CA . GLY A 1 521 ? -13.761 -7.562 -16.697 1.00 34.62 521 GLY A CA 1
ATOM 3855 C C . GLY A 1 521 ? -14.849 -7.716 -17.734 1.00 34.62 521 GLY A C 1
ATOM 3856 O O . GLY A 1 521 ? -14.924 -8.758 -18.389 1.00 34.62 521 GLY A O 1
ATOM 3857 N N . ALA A 1 522 ? -15.763 -6.745 -17.787 1.00 31.17 522 ALA A N 1
ATOM 3858 C CA . ALA A 1 522 ? -16.797 -6.714 -18.793 1.00 31.17 522 ALA A CA 1
ATOM 3859 C C . ALA A 1 522 ? -16.035 -6.718 -20.110 1.00 31.17 522 ALA A C 1
ATOM 3861 O O . ALA A 1 522 ? -15.491 -5.691 -20.521 1.00 31.17 522 ALA A O 1
ATOM 3862 N N . GLY A 1 523 ? -15.891 -7.914 -20.689 1.00 30.02 523 GLY A N 1
ATOM 3863 C CA . GLY A 1 523 ? -15.129 -8.125 -21.896 1.00 30.02 523 GLY A CA 1
ATOM 3864 C C . GLY A 1 523 ? -15.646 -7.094 -22.864 1.00 30.02 523 GLY A C 1
ATOM 3865 O O . GLY A 1 523 ? -16.861 -7.009 -23.066 1.00 30.02 523 GLY A O 1
ATOM 3866 N N . ALA A 1 524 ? -14.740 -6.251 -23.358 1.00 34.25 524 ALA A N 1
ATOM 3867 C CA . ALA A 1 524 ? -15.068 -5.255 -24.349 1.00 34.25 524 ALA A CA 1
ATOM 3868 C C . ALA A 1 524 ? -15.917 -5.963 -25.400 1.00 34.25 524 ALA A C 1
ATOM 3870 O O . ALA A 1 524 ? -15.428 -6.833 -26.127 1.00 34.25 524 ALA A O 1
ATOM 3871 N N . VAL A 1 525 ? -17.213 -5.648 -25.424 1.00 31.56 525 VAL A N 1
ATOM 3872 C CA . VAL A 1 525 ? -18.090 -6.095 -26.490 1.00 31.56 525 VAL A CA 1
ATOM 3873 C C . VAL A 1 525 ? -17.556 -5.319 -27.675 1.00 31.56 525 VAL A C 1
ATOM 3875 O O . VAL A 1 525 ? -17.869 -4.141 -27.845 1.00 31.56 525 VAL A O 1
ATOM 3878 N N . GLY A 1 526 ? -16.612 -5.930 -28.397 1.00 34.75 526 GLY A N 1
ATOM 3879 C CA . GLY A 1 526 ? -16.006 -5.337 -29.570 1.00 34.75 526 GLY A CA 1
ATOM 3880 C C . GLY A 1 526 ? -17.154 -4.830 -30.415 1.00 34.75 526 GLY A C 1
ATOM 3881 O O . GLY A 1 526 ? -18.070 -5.603 -30.702 1.00 34.75 526 GLY A O 1
ATOM 3882 N N . ALA A 1 527 ? -17.156 -3.524 -30.692 1.00 36.88 527 ALA A N 1
ATOM 3883 C CA . ALA A 1 527 ? -18.219 -2.876 -31.435 1.00 36.88 527 ALA A CA 1
ATOM 3884 C C . ALA A 1 527 ? -18.516 -3.737 -32.663 1.00 36.88 527 ALA A C 1
ATOM 3886 O O . ALA A 1 527 ? -17.688 -3.846 -33.569 1.00 36.88 527 ALA A O 1
ATOM 3887 N N . VAL A 1 528 ? -19.664 -4.418 -32.640 1.00 46.00 528 VAL A N 1
ATOM 3888 C CA . VAL A 1 528 ? -20.131 -5.207 -33.770 1.00 46.00 528 VAL A CA 1
ATOM 3889 C C . VAL A 1 528 ? -20.230 -4.204 -34.909 1.00 46.00 528 VAL A C 1
ATOM 3891 O O . VAL A 1 528 ? -20.982 -3.236 -34.764 1.00 46.00 528 VAL A O 1
ATOM 3894 N N . PRO A 1 529 ? -19.471 -4.359 -36.009 1.00 49.97 529 PRO A N 1
ATOM 3895 C CA . PRO A 1 529 ? -19.602 -3.454 -37.133 1.00 49.97 529 PRO A CA 1
ATOM 3896 C C . PRO A 1 529 ? -21.070 -3.459 -37.543 1.00 49.97 529 PRO A C 1
ATOM 3898 O O . PRO A 1 529 ? -21.617 -4.525 -37.844 1.00 49.97 529 PRO A O 1
ATOM 3901 N N . GLU A 1 530 ? -21.720 -2.294 -37.479 1.00 55.47 530 GLU A N 1
ATOM 3902 C CA . GLU A 1 530 ? -23.127 -2.174 -37.844 1.00 55.47 530 GLU A CA 1
ATOM 3903 C C . GLU A 1 530 ? -23.329 -2.848 -39.205 1.00 55.47 530 GLU A C 1
ATOM 3905 O O . GLU A 1 530 ? -22.536 -2.619 -40.131 1.00 55.47 530 GLU A O 1
ATOM 3910 N N . PRO A 1 531 ? -24.334 -3.727 -39.350 1.00 56.66 531 PRO A N 1
ATOM 3911 C CA . PRO A 1 531 ? -24.466 -4.508 -40.558 1.00 56.66 531 PRO A CA 1
ATOM 3912 C C . PRO A 1 531 ? -24.619 -3.548 -41.739 1.00 56.66 531 PRO A C 1
ATOM 3914 O O . PRO A 1 531 ? -25.540 -2.730 -41.802 1.00 56.66 531 PRO A O 1
ATOM 3917 N N . THR A 1 532 ? -23.712 -3.681 -42.709 1.00 69.12 532 THR A N 1
ATOM 3918 C CA . THR A 1 532 ? -23.640 -2.902 -43.958 1.00 69.12 532 THR A CA 1
ATOM 3919 C C . THR A 1 532 ? -24.913 -2.992 -44.813 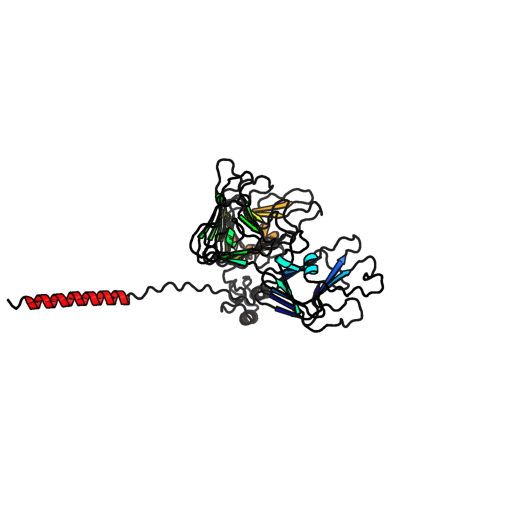1.00 69.12 532 THR A C 1
ATOM 3921 O O . THR A 1 532 ? -24.993 -2.372 -45.871 1.00 69.12 532 THR A O 1
ATOM 3924 N N . SER A 1 533 ? -25.950 -3.685 -44.341 1.00 64.81 533 SER A N 1
ATOM 3925 C CA . SER A 1 533 ? -27.324 -3.708 -44.838 1.00 64.81 533 SER A CA 1
ATOM 3926 C C . SER A 1 533 ? -27.878 -2.322 -45.164 1.00 64.81 533 SER A C 1
ATOM 3928 O O . SER A 1 533 ? -28.522 -2.171 -46.199 1.00 64.81 533 SER A O 1
ATOM 3930 N N . LEU A 1 534 ? -27.617 -1.301 -44.334 1.00 66.31 534 LEU A N 1
ATOM 3931 C CA . LEU A 1 534 ? -28.109 0.058 -44.602 1.00 66.31 534 LEU A CA 1
ATOM 3932 C C . LEU A 1 534 ? -27.353 0.712 -45.771 1.00 66.31 534 LEU A C 1
ATOM 3934 O O . LEU A 1 534 ? -27.964 1.345 -46.630 1.00 66.31 534 LEU A O 1
ATOM 3938 N N . ALA A 1 535 ? -26.038 0.488 -45.862 1.00 70.44 535 ALA A N 1
ATOM 3939 C CA . ALA A 1 535 ? -25.221 0.948 -46.983 1.00 70.44 535 ALA A CA 1
ATOM 3940 C C . ALA A 1 535 ? -25.595 0.224 -48.291 1.00 70.44 535 ALA A C 1
ATOM 3942 O O . ALA A 1 535 ? -25.726 0.860 -49.335 1.00 70.44 535 ALA A O 1
ATOM 3943 N N . VAL A 1 536 ? -25.864 -1.084 -48.239 1.00 73.12 536 VAL A N 1
ATOM 3944 C CA . VAL A 1 536 ? -26.333 -1.871 -49.392 1.00 73.12 536 VAL A CA 1
ATOM 3945 C C . VAL A 1 536 ? -27.750 -1.459 -49.808 1.00 73.12 536 VAL A C 1
ATOM 3947 O O . VAL A 1 536 ? -28.022 -1.349 -51.004 1.00 73.12 536 VAL A O 1
ATOM 3950 N N . ALA A 1 537 ? -28.640 -1.147 -48.861 1.00 73.50 537 ALA A N 1
ATOM 3951 C CA . ALA A 1 537 ? -29.976 -0.630 -49.157 1.00 73.50 537 ALA A CA 1
ATOM 3952 C C . ALA A 1 537 ? -29.924 0.761 -49.813 1.00 73.50 537 ALA A C 1
ATOM 3954 O O . ALA A 1 537 ? -30.633 1.006 -50.790 1.00 73.50 537 ALA A O 1
ATOM 3955 N N . LEU A 1 538 ? -29.044 1.653 -49.344 1.00 74.44 538 LEU A N 1
ATOM 3956 C CA . LEU A 1 538 ? -28.859 2.985 -49.929 1.00 74.44 538 LEU A CA 1
ATOM 3957 C C . LEU A 1 538 ? -28.219 2.924 -51.326 1.00 74.44 538 LEU A C 1
ATOM 3959 O O . LEU A 1 538 ? -28.665 3.630 -52.232 1.00 74.44 538 LEU A O 1
ATOM 3963 N N . VAL A 1 539 ? -27.249 2.031 -51.550 1.00 78.75 539 VAL A N 1
ATOM 3964 C CA . VAL A 1 539 ? -26.669 1.791 -52.885 1.00 78.75 539 VAL A CA 1
ATOM 3965 C C . VAL A 1 539 ? -27.694 1.143 -53.829 1.00 78.75 539 VAL A C 1
ATOM 3967 O O . VAL A 1 539 ? -27.778 1.519 -55.001 1.00 78.75 539 VAL A O 1
ATOM 3970 N N . GLY A 1 540 ? -28.540 0.237 -53.328 1.00 74.31 540 GLY A N 1
ATOM 3971 C CA . GLY A 1 540 ? -29.643 -0.361 -54.088 1.00 74.31 540 GLY A CA 1
ATOM 3972 C C . GLY A 1 540 ? -30.705 0.660 -54.514 1.00 74.31 540 GLY A C 1
ATOM 3973 O O . GLY A 1 540 ? -31.138 0.665 -55.669 1.00 74.31 540 GLY A O 1
ATOM 3974 N N . LEU A 1 541 ? -31.078 1.581 -53.619 1.00 73.69 541 LEU A N 1
ATOM 3975 C CA . LEU A 1 541 ? -32.022 2.665 -53.913 1.00 73.69 541 LEU A CA 1
ATOM 3976 C C . LEU A 1 541 ? -31.437 3.692 -54.898 1.00 73.69 541 LEU A C 1
ATOM 3978 O O . LEU A 1 541 ? -32.138 4.130 -55.815 1.00 73.69 541 LEU A O 1
ATOM 3982 N N . ALA A 1 542 ? -30.144 4.014 -54.789 1.00 72.69 542 ALA A N 1
ATOM 3983 C CA . ALA A 1 542 ? -29.451 4.868 -55.755 1.00 72.69 542 ALA A CA 1
ATOM 3984 C C . ALA A 1 542 ? -29.371 4.221 -57.155 1.00 72.69 542 ALA A C 1
ATOM 3986 O O . ALA A 1 542 ? -29.588 4.893 -58.168 1.00 72.69 542 ALA A O 1
ATOM 3987 N N . GLY A 1 543 ? -29.150 2.903 -57.232 1.00 69.81 543 GLY A N 1
ATOM 3988 C CA . GLY A 1 543 ? -29.165 2.147 -58.490 1.00 69.81 543 GLY A CA 1
ATOM 3989 C C . GLY A 1 543 ? -30.529 2.160 -59.196 1.00 69.81 543 GLY A C 1
ATOM 3990 O O . GLY A 1 543 ? -30.598 2.309 -60.420 1.00 69.81 543 GLY A O 1
ATOM 3991 N N . LEU A 1 544 ? -31.629 2.085 -58.437 1.00 70.75 544 LEU A N 1
ATOM 3992 C CA . LEU A 1 544 ? -32.995 2.151 -58.974 1.00 70.75 544 LEU A CA 1
ATOM 3993 C C . LEU A 1 544 ? -33.354 3.549 -59.512 1.00 70.75 544 LEU A C 1
ATOM 3995 O O . LEU A 1 544 ? -33.997 3.653 -60.561 1.00 70.75 544 LEU A O 1
ATOM 3999 N N . ALA A 1 545 ? -32.877 4.622 -58.873 1.00 65.00 545 ALA A N 1
ATOM 4000 C CA . ALA A 1 545 ? -33.082 5.998 -59.340 1.00 65.00 545 ALA A CA 1
ATOM 4001 C C . ALA A 1 545 ? -32.337 6.302 -60.662 1.00 65.00 545 ALA A C 1
ATOM 4003 O O . ALA A 1 545 ? -32.864 6.979 -61.556 1.00 65.00 545 ALA A O 1
ATOM 4004 N N . ILE A 1 546 ? -31.136 5.742 -60.842 1.00 66.38 546 ILE A N 1
ATOM 4005 C CA . ILE A 1 546 ? -30.345 5.888 -62.078 1.00 66.38 546 ILE A CA 1
ATOM 4006 C C . ILE A 1 546 ? -30.904 4.995 -63.209 1.00 66.38 546 ILE A C 1
ATOM 4008 O O . ILE A 1 546 ? -30.867 5.366 -64.385 1.00 66.38 546 ILE A O 1
ATOM 4012 N N . GLY A 1 547 ? -31.488 3.838 -62.877 1.00 61.47 547 GLY A N 1
ATOM 4013 C CA . GLY A 1 547 ? -32.165 2.961 -63.841 1.00 61.47 547 GLY A CA 1
ATOM 4014 C C . GLY A 1 547 ? -33.494 3.522 -64.369 1.00 61.47 547 GLY A C 1
ATOM 4015 O O . GLY A 1 547 ? -33.792 3.396 -65.561 1.00 61.47 547 GLY A O 1
ATOM 4016 N N . GLY A 1 548 ? -34.277 4.189 -63.513 1.00 59.09 548 GLY A N 1
ATOM 4017 C CA . GLY A 1 548 ? -35.559 4.805 -63.883 1.00 59.09 548 GLY A CA 1
ATOM 4018 C C . GLY A 1 548 ? -35.420 6.005 -64.829 1.00 59.09 548 GLY A C 1
ATOM 4019 O O . GLY A 1 548 ? -36.197 6.153 -65.774 1.00 59.09 548 GLY A O 1
ATOM 4020 N N . SER A 1 549 ? -34.374 6.816 -64.652 1.00 54.84 549 SER A N 1
ATOM 4021 C CA . SER A 1 549 ? -34.107 8.000 -65.484 1.00 54.84 549 SER A CA 1
ATOM 4022 C C . SER A 1 549 ? -33.654 7.656 -66.913 1.00 54.84 549 SER A C 1
ATOM 4024 O O . SER A 1 549 ? -33.959 8.397 -67.850 1.00 54.84 549 SER A O 1
ATOM 4026 N N . ARG A 1 550 ? -33.034 6.486 -67.139 1.00 54.84 550 ARG A N 1
ATOM 4027 C CA . ARG A 1 550 ? -32.681 6.012 -68.495 1.00 54.84 550 ARG A CA 1
ATOM 4028 C C . ARG A 1 550 ? -33.885 5.530 -69.312 1.00 54.84 550 ARG A C 1
ATOM 4030 O O . ARG A 1 550 ? -33.866 5.652 -70.535 1.00 54.84 550 ARG A O 1
ATOM 4037 N N . ARG A 1 551 ? -34.957 5.038 -68.674 1.00 53.75 551 ARG A N 1
ATOM 4038 C CA . ARG A 1 551 ? -36.195 4.645 -69.381 1.00 53.75 551 ARG A CA 1
ATOM 4039 C C . ARG A 1 551 ? -37.052 5.849 -69.791 1.00 53.75 551 ARG A C 1
ATOM 4041 O O . ARG A 1 551 ? -37.677 5.804 -70.848 1.00 53.75 551 ARG A O 1
ATOM 4048 N N . ALA A 1 552 ? -37.011 6.946 -69.033 1.00 53.16 552 ALA A N 1
ATOM 4049 C CA . ALA A 1 552 ? -37.687 8.194 -69.397 1.00 53.16 552 ALA A CA 1
ATOM 4050 C C . ALA A 1 552 ? -37.026 8.909 -70.598 1.00 53.16 552 ALA A C 1
ATOM 4052 O O . ALA A 1 552 ? -37.721 9.476 -71.440 1.00 53.16 552 ALA A O 1
ATOM 4053 N N . LEU A 1 553 ? -35.698 8.819 -70.739 1.00 50.75 553 LEU A N 1
ATOM 4054 C CA . LEU A 1 553 ? -34.955 9.444 -71.845 1.00 50.75 553 LEU A CA 1
ATOM 4055 C C . LEU A 1 553 ? -35.083 8.708 -73.193 1.00 50.75 553 LEU A C 1
ATOM 4057 O O . LEU A 1 553 ? -34.993 9.346 -74.241 1.00 50.75 553 LEU A O 1
ATOM 4061 N N . VAL A 1 554 ? -35.349 7.397 -73.200 1.00 52.22 554 VAL A N 1
ATOM 4062 C CA . VAL A 1 554 ? -35.587 6.635 -74.446 1.00 52.22 554 VAL A CA 1
ATOM 4063 C C . VAL A 1 554 ? -37.027 6.812 -74.955 1.00 52.22 554 VAL A C 1
ATOM 4065 O O . VAL A 1 554 ? -37.243 6.872 -76.163 1.00 52.22 554 VAL A O 1
ATOM 4068 N N . ALA A 1 555 ? -38.007 7.005 -74.065 1.00 51.31 555 ALA A N 1
ATOM 4069 C CA . ALA A 1 555 ? -39.393 7.284 -74.457 1.00 51.31 555 ALA A CA 1
ATOM 4070 C C . ALA A 1 555 ? -39.586 8.685 -75.084 1.00 51.31 555 ALA A C 1
ATOM 4072 O O . ALA A 1 555 ? -40.492 8.874 -75.895 1.00 51.31 555 ALA A O 1
ATOM 4073 N N . ALA A 1 556 ? -38.713 9.652 -74.776 1.00 53.25 556 ALA A N 1
ATOM 4074 C CA . ALA A 1 556 ? -38.774 11.007 -75.332 1.00 53.25 556 ALA A CA 1
ATOM 4075 C C . ALA A 1 556 ? -38.180 11.143 -76.752 1.00 53.25 556 ALA A C 1
ATOM 4077 O O . ALA A 1 556 ? -38.408 12.153 -77.409 1.00 53.25 556 ALA A O 1
ATOM 4078 N N . ARG A 1 557 ? -37.462 10.133 -77.270 1.00 52.41 557 ARG A N 1
ATOM 4079 C CA . ARG A 1 557 ? -36.897 10.138 -78.640 1.00 52.41 557 ARG A CA 1
ATOM 4080 C C . ARG A 1 557 ? -37.744 9.410 -79.692 1.00 52.41 557 ARG A C 1
ATOM 4082 O O . ARG A 1 557 ? -37.320 9.305 -80.834 1.00 52.41 557 ARG A O 1
ATOM 4089 N N . CYS A 1 558 ? -38.941 8.938 -79.335 1.00 53.22 558 CYS A N 1
ATOM 4090 C CA . CYS A 1 558 ? -39.898 8.334 -80.278 1.00 53.22 558 CYS A CA 1
ATOM 4091 C C . CYS A 1 558 ? -41.145 9.208 -80.532 1.00 53.22 558 CYS A C 1
ATOM 4093 O O . CYS A 1 558 ? -42.125 8.752 -81.116 1.00 53.22 558 CYS A O 1
ATOM 4095 N N . LYS A 1 559 ? -41.111 10.477 -80.106 1.00 52.16 559 LYS A N 1
ATOM 4096 C CA . LYS A 1 559 ? -42.068 11.521 -80.494 1.00 52.16 559 LYS A CA 1
ATOM 4097 C C . LYS A 1 559 ? -41.326 12.828 -80.787 1.00 52.16 559 LYS A C 1
ATOM 4099 O O . LYS A 1 559 ? -41.389 13.761 -79.994 1.00 52.16 559 LYS A O 1
ATOM 4104 N N . GLN A 1 560 ? -40.624 12.864 -81.916 1.00 44.09 560 GLN A N 1
ATOM 4105 C CA . GLN A 1 560 ? -40.508 14.030 -82.797 1.00 44.09 560 GLN A CA 1
ATOM 4106 C C . GLN A 1 560 ? -39.940 13.601 -84.143 1.00 44.09 560 GLN A C 1
ATOM 4108 O O . GLN A 1 560 ? -38.954 12.830 -84.132 1.00 44.09 560 GLN A O 1
#

Secondary structure (DSSP, 8-state):
-EETT-EEEESS-EEES-SSSPPPTTEEEEEEEESEEEEE-S------SS---S---SEEEEEEB-TTT-PBPSEEEEEEESSSEEEEE-SS-EEEEEE-TT-S--S-TTSS-S---PPPHHHHHHTT-EEETTB-TTSTT--GGGTEEEES-TTSTTEEEEEPPPEEEEB-SSSEETTSS-BTTTB-HHHHHSSSSEE-SSEEEEE-TT-EEEEEGGG--SGGG-EEEE-TTS--EEEEETT-EEEEEEE--SSS---EEEESEEEEES-EEEEEEE--TTS-----EEES-TT--TT-EEEEEEETT-EEEEES-EEES-TTTSPTT-EEEEEEESEEEEEEES---PPTT------SEEEEE-EETTTTEE---EEEEEESSSEEEEE-SS-EEEEEB-TTS-B---B--HHHHHHTTSEEETTB-GGGT--HHHHEEEES-TTSTTEEEEE-S-TTS-SS--SSSSB-SHHHHHHHHHHTT-B-STTSTT-SS-SSB-SHHHHHHHHHHTT-B----------PPPPTHHHHHHHHHHHHHHHHHHHHHHHTTS--

Foldseek 3Di:
DFEQAREAEDQAADEADDPPDDDAQPAEDEAEDANYEYELFHDFDDPPDDPPDAATANYEYEFEADQPPSHGRNYHAAHEYAYWYKYWHALSAYDYHYDDNPDPPSDDPPPPDNHPPRDAVLRCQCVQHYYYLSHGVVWPPFDPVLFWDWDDDGNHGGTMIITDAAAEKEFQDAEDEQQFLGIPNRHGPCVRAVARAEHDQHYEYEYEDLYEYEYEQVPGPPDNSAREFAQRRHAYEYEFEHNYEYEYEWEQPDDQGHEHYAQHEYHFYNGEYAYHYDADPDQDAYYENEHFELNAEALRHYEYEFHNAGEYHYAWAYEYYFPPRGYFNYEYEYEDANGEYHLQHYFFDDGPPGDDQRANYEYEFYADPVPGGISNYHAAYEYAAKYKYWTALSAYAYFHADSVRDTDGDHDDVLRCQCVQRYYYLSHGVVNVDDQVLFWDWDDDHNHGGTMIITPGHNQLPLCVQVVPQAQEVVSVVQLVVQAQDFAQQSHHLNSVRPRGSHVVSVSSSVSRHSDRNPPPPPPPPPPPDPCVVVVVVVVVVVVVVVVVVVVVVVVVVPD

pLDDT: mean 79.74, std 17.5, range [30.02, 98.69]

Sequence (560 aa):
MITNGGSLQNEGDLWFGAGDDTPQDGLHVKFEINNGTINLTGGDVYPDDQEGILGTADLLFVYRIHPVDLVPVDTDYAINFTGPGSLTVDHSGINIAREDVTTLEYFGNDGSSPYTTKVSYQELWTAGILRSHGLSGVDPGLNFDNFFTVTGTNGTDNYTVTAKTGTTVTWDGGNGAWFDAKWNGGQTAQTAFGREDGTENSHNIVIGGGAQVAYTSDQSTTHNSDFRVESQNGPASVTVTGGAKLSITSTNTDADSKWTRWNGDLTLDNGTLDRGFIPAGTTVSGGALIFGTWNSRDNQQIDVNITNGGRLENDGQVWFGAGEDHGAGLEVAMTIDNGTVDLTGGDNFPLIGVGGPEADLTFFYDYDELAPAPKDEQYAINFTGPGSITVDDSGIAIYRQDALGNFDVGLKTYQNLWDLGILQANGLSGLDGATFGSYFTTTGTLGANNYTLTSLLTGGGNNGDFDGDSDVDGNDFLVWQRTLGQAVTPGTGADGSGNGTIDAADLTVWKGGFGSAVAAGAGAVGAVPEPTSLAVALVGLAGLAIGGSRRALVAARCKQ